Protein AF-A0A0D3KDL9-F1 (afdb_monomer_lite)

Structure (mmCIF, N/CA/C/O backbone):
data_AF-A0A0D3KDL9-F1
#
_entry.id   AF-A0A0D3KDL9-F1
#
loop_
_atom_site.group_PDB
_atom_site.id
_atom_site.type_symbol
_atom_site.label_atom_id
_atom_site.label_alt_id
_atom_site.label_comp_id
_atom_site.label_asym_id
_atom_site.label_entity_id
_atom_site.label_seq_id
_atom_site.pdbx_PDB_ins_code
_atom_site.Cartn_x
_atom_site.Cartn_y
_atom_site.Cartn_z
_atom_site.occupancy
_atom_site.B_iso_or_equiv
_atom_site.auth_seq_id
_atom_site.auth_comp_id
_atom_site.auth_asym_id
_atom_site.auth_atom_id
_atom_site.pdbx_PDB_model_num
ATOM 1 N N . MET A 1 1 ? 20.959 -39.796 13.191 1.00 31.50 1 MET A N 1
ATOM 2 C CA . MET A 1 1 ? 19.873 -38.989 13.778 1.00 31.50 1 MET A CA 1
ATOM 3 C C . MET A 1 1 ? 20.515 -37.720 14.304 1.00 31.50 1 MET A C 1
ATOM 5 O O . MET A 1 1 ? 21.102 -37.765 15.375 1.00 31.50 1 MET A O 1
ATOM 9 N N . ASP A 1 2 ? 20.486 -36.644 13.522 1.00 27.31 2 ASP A N 1
ATOM 10 C CA . ASP A 1 2 ? 20.883 -35.313 13.996 1.00 27.31 2 ASP A CA 1
ATOM 11 C C . ASP A 1 2 ? 19.687 -34.631 14.676 1.00 27.31 2 ASP A C 1
ATOM 13 O O . ASP A 1 2 ? 18.543 -34.873 14.272 1.00 27.31 2 ASP A O 1
ATOM 17 N N . PRO A 1 3 ? 19.904 -33.816 15.724 1.00 26.73 3 PRO A N 1
ATOM 18 C CA . PRO A 1 3 ? 18.814 -33.199 16.462 1.00 26.73 3 PRO A CA 1
ATOM 19 C C . PRO A 1 3 ? 18.179 -32.055 15.648 1.00 26.73 3 PRO A C 1
ATOM 21 O O . PRO A 1 3 ? 18.848 -31.429 14.823 1.00 26.73 3 PRO A O 1
ATOM 24 N N . PRO A 1 4 ? 16.889 -31.746 15.874 1.00 32.88 4 PRO A N 1
ATOM 25 C CA . PRO A 1 4 ? 16.167 -30.749 15.094 1.00 32.88 4 PRO A CA 1
ATOM 26 C C . PRO A 1 4 ? 16.717 -29.339 15.348 1.00 32.88 4 PRO A C 1
ATOM 28 O O . PRO A 1 4 ? 16.932 -28.926 16.491 1.00 32.88 4 PRO A O 1
ATOM 31 N N . GLY A 1 5 ? 16.936 -28.610 14.251 1.00 32.44 5 GLY A N 1
ATOM 32 C CA . GLY A 1 5 ? 17.519 -27.274 14.217 1.00 32.44 5 GLY A CA 1
ATOM 33 C C . GLY A 1 5 ? 16.804 -26.272 15.123 1.00 32.44 5 GLY A C 1
ATOM 34 O O . GLY A 1 5 ? 15.575 -26.168 15.155 1.00 32.44 5 GLY A O 1
ATOM 35 N N . LYS A 1 6 ? 17.609 -25.507 15.865 1.00 31.92 6 LYS A N 1
ATOM 36 C CA . LYS A 1 6 ? 17.165 -24.353 16.646 1.00 31.92 6 LYS A CA 1
ATOM 37 C C . LYS A 1 6 ? 16.531 -23.330 15.702 1.00 31.92 6 LYS A C 1
ATOM 39 O O . LYS A 1 6 ? 17.219 -22.755 14.869 1.00 31.92 6 LYS A O 1
ATOM 44 N N . ARG A 1 7 ? 15.229 -23.086 15.869 1.00 34.66 7 ARG A N 1
ATOM 45 C CA . ARG A 1 7 ? 14.532 -21.923 15.304 1.00 34.66 7 ARG A CA 1
ATOM 46 C C . ARG A 1 7 ? 15.251 -20.659 15.776 1.00 34.66 7 ARG A C 1
ATOM 48 O O . ARG A 1 7 ? 15.212 -20.367 16.970 1.00 34.66 7 ARG A O 1
ATOM 55 N N . THR A 1 8 ? 15.885 -19.927 14.871 1.00 36.03 8 THR A N 1
ATOM 56 C CA . THR A 1 8 ? 16.486 -18.623 15.167 1.00 36.03 8 THR A CA 1
ATOM 57 C C . THR A 1 8 ? 15.362 -17.662 15.549 1.00 36.03 8 THR A C 1
ATOM 59 O O . THR A 1 8 ? 14.496 -17.336 14.733 1.00 36.03 8 THR A O 1
ATOM 62 N N . ARG A 1 9 ? 15.307 -17.264 16.823 1.00 38.66 9 ARG A N 1
ATOM 63 C CA . ARG A 1 9 ? 14.333 -16.275 17.306 1.00 38.66 9 ARG A CA 1
ATOM 64 C C . ARG A 1 9 ? 14.838 -14.889 16.912 1.00 38.66 9 ARG A C 1
ATOM 66 O O . ARG A 1 9 ? 16.037 -14.659 16.846 1.00 38.66 9 ARG A O 1
ATOM 73 N N . VAL A 1 10 ? 13.925 -13.941 16.694 1.00 42.53 10 VAL A N 1
ATOM 74 C CA . VAL A 1 10 ? 14.248 -12.519 16.422 1.00 42.53 10 VAL A CA 1
ATOM 75 C C . VAL A 1 10 ? 15.228 -11.936 17.459 1.00 42.53 10 VAL A C 1
ATOM 77 O O . VAL A 1 10 ? 16.018 -11.054 17.130 1.00 42.53 10 VAL A O 1
ATOM 80 N N . ASP A 1 11 ? 15.227 -12.478 18.679 1.00 41.19 11 ASP A N 1
ATOM 81 C CA . ASP A 1 11 ? 16.132 -12.106 19.770 1.00 41.19 11 ASP A CA 1
ATOM 82 C C . ASP A 1 11 ? 17.616 -12.388 19.446 1.00 41.19 11 ASP A C 1
ATOM 84 O O . ASP A 1 11 ? 18.494 -11.649 19.894 1.00 41.19 11 ASP A O 1
ATOM 88 N N . ASP A 1 12 ? 17.906 -13.381 18.594 1.00 43.66 12 ASP A N 1
ATOM 89 C CA . ASP A 1 12 ? 19.273 -13.760 18.214 1.00 43.66 12 ASP A CA 1
ATOM 90 C C . ASP A 1 12 ? 19.968 -12.683 17.351 1.00 43.66 12 ASP A C 1
ATOM 92 O O . ASP A 1 12 ? 21.203 -12.623 17.286 1.00 43.66 12 ASP A O 1
ATOM 96 N N . TYR A 1 13 ? 19.191 -11.786 16.729 1.00 43.28 13 TYR A N 1
ATOM 97 C CA . TYR A 1 13 ? 19.690 -10.763 15.805 1.00 43.28 13 TYR A CA 1
ATOM 98 C C . TYR A 1 13 ? 20.538 -9.683 16.493 1.00 43.28 13 TYR A C 1
ATOM 100 O O . TYR A 1 13 ? 21.538 -9.228 15.939 1.00 43.28 13 TYR A O 1
ATOM 108 N N . TYR A 1 14 ? 20.189 -9.305 17.728 1.00 38.62 14 TYR A N 1
ATOM 109 C CA . TYR A 1 14 ? 20.931 -8.297 18.503 1.00 38.62 14 TYR A CA 1
ATOM 110 C C . TYR A 1 14 ? 22.098 -8.891 19.300 1.00 38.62 14 TYR A C 1
ATOM 112 O O . TYR A 1 14 ? 23.054 -8.186 19.624 1.00 38.62 14 TYR A O 1
ATOM 120 N N . SER A 1 15 ? 22.084 -10.193 19.592 1.00 36.84 15 SER A N 1
ATOM 121 C CA . SER A 1 15 ? 23.215 -10.864 20.250 1.00 36.84 15 SER A CA 1
ATOM 122 C C . SER A 1 15 ? 24.453 -10.988 19.356 1.00 36.84 15 SER A C 1
ATOM 124 O O . SER A 1 15 ? 25.568 -11.049 19.876 1.00 36.84 15 SER A O 1
ATOM 126 N N . ALA A 1 16 ? 24.291 -10.968 18.029 1.00 35.66 16 ALA A N 1
ATOM 127 C CA . ALA A 1 16 ? 25.411 -11.021 17.089 1.00 35.66 16 ALA A CA 1
ATOM 128 C C . ALA A 1 16 ? 26.229 -9.712 17.041 1.00 35.66 16 ALA A C 1
ATOM 130 O O . ALA A 1 16 ? 27.438 -9.758 16.816 1.00 35.66 16 ALA A O 1
ATOM 131 N N . SER A 1 17 ? 25.620 -8.551 17.322 1.00 36.88 17 SER A N 1
ATOM 132 C CA . SER A 1 17 ? 26.308 -7.250 17.250 1.00 36.88 17 SER A CA 1
ATOM 133 C C . SER A 1 17 ? 27.146 -6.911 18.489 1.00 36.88 17 SER A C 1
ATOM 135 O O . SER A 1 17 ? 27.894 -5.939 18.465 1.00 36.88 17 SER A O 1
ATOM 137 N N . LYS A 1 18 ? 27.048 -7.691 19.577 1.00 37.50 18 LYS A N 1
ATOM 138 C CA . LYS A 1 18 ? 27.816 -7.463 20.817 1.00 37.50 18 LYS A CA 1
ATOM 139 C C . LYS A 1 18 ? 29.208 -8.108 20.826 1.00 37.50 18 LYS A C 1
ATOM 141 O O . LYS A 1 18 ? 29.970 -7.848 21.751 1.00 37.50 18 LYS A O 1
ATOM 146 N N . LYS A 1 19 ? 29.553 -8.950 19.841 1.00 32.88 19 LYS A N 1
ATOM 147 C CA . LYS A 1 19 ? 30.814 -9.721 19.858 1.00 32.88 19 LYS A CA 1
ATOM 148 C C . LYS A 1 19 ? 32.013 -9.052 19.185 1.00 32.88 19 LYS A C 1
ATOM 150 O O . LYS A 1 19 ? 33.128 -9.477 19.455 1.00 32.88 19 LYS A O 1
ATOM 155 N N . ASN A 1 20 ? 31.819 -7.997 18.397 1.00 35.28 20 ASN A N 1
ATOM 156 C CA . ASN A 1 20 ? 32.921 -7.293 17.741 1.00 35.28 20 ASN A CA 1
ATOM 157 C C . ASN A 1 20 ? 32.884 -5.813 18.134 1.00 35.28 20 ASN A C 1
ATOM 159 O O . ASN A 1 20 ? 32.008 -5.072 17.693 1.00 35.28 20 ASN A O 1
ATOM 163 N N . GLY A 1 21 ? 33.821 -5.392 18.988 1.00 31.72 21 GLY A N 1
ATOM 164 C CA . GLY A 1 21 ? 34.071 -3.972 19.244 1.00 31.72 21 GLY A CA 1
ATOM 165 C C . GLY A 1 21 ? 34.435 -3.228 17.948 1.00 31.72 21 GLY A C 1
ATOM 166 O O . GLY A 1 21 ? 34.825 -3.867 16.967 1.00 31.72 21 GLY A O 1
ATOM 167 N N . PRO A 1 22 ? 34.302 -1.891 17.906 1.00 30.42 22 PRO A N 1
ATOM 168 C CA . PRO A 1 22 ? 34.520 -1.141 16.676 1.00 30.42 22 PRO A CA 1
ATOM 169 C C . PRO A 1 22 ? 35.984 -1.278 16.222 1.00 30.42 22 PRO A C 1
ATOM 171 O O . PRO A 1 22 ? 36.889 -1.056 17.034 1.00 30.42 22 PRO A O 1
ATOM 174 N N . PRO A 1 23 ? 36.264 -1.611 14.948 1.00 31.17 23 PRO A N 1
ATOM 175 C CA . PRO A 1 23 ? 37.619 -1.512 14.431 1.00 31.17 23 PRO A CA 1
ATOM 176 C C . PRO A 1 23 ? 38.029 -0.034 14.388 1.00 31.17 23 PRO A C 1
ATOM 178 O O . PRO A 1 23 ? 37.320 0.813 13.844 1.00 31.17 23 PRO A O 1
ATOM 181 N N . LYS A 1 24 ? 39.186 0.284 14.977 1.00 26.81 24 LYS A N 1
ATOM 182 C CA . LYS A 1 24 ? 39.837 1.591 14.826 1.00 26.81 24 LYS A CA 1
ATOM 183 C C . LYS A 1 24 ? 40.261 1.747 13.362 1.00 26.81 24 LYS A C 1
ATOM 185 O O . LYS A 1 24 ? 41.168 1.050 12.921 1.00 26.81 24 LYS A O 1
ATOM 190 N N . ALA A 1 25 ? 39.620 2.646 12.620 1.00 27.02 25 ALA A N 1
ATOM 191 C CA . ALA A 1 25 ? 40.039 3.001 11.267 1.00 27.02 25 ALA A CA 1
ATOM 192 C C . ALA A 1 25 ? 41.021 4.183 11.318 1.00 27.02 25 ALA A C 1
ATOM 194 O O . ALA A 1 25 ? 40.634 5.320 11.581 1.00 27.02 25 ALA A O 1
ATOM 195 N N . THR A 1 26 ? 42.301 3.906 11.081 1.00 23.42 26 THR A N 1
ATOM 196 C CA . THR A 1 26 ? 43.316 4.897 10.704 1.00 23.42 26 THR A CA 1
ATOM 197 C C . THR A 1 26 ? 43.269 5.093 9.191 1.00 23.42 26 THR A C 1
ATOM 199 O O . THR A 1 26 ? 43.412 4.128 8.443 1.00 23.42 26 THR A O 1
ATOM 202 N N . PHE A 1 27 ? 43.065 6.331 8.735 1.00 24.09 27 PHE A N 1
ATOM 203 C CA . PHE A 1 27 ? 43.156 6.692 7.321 1.00 24.09 27 PHE A CA 1
ATOM 204 C C . PHE A 1 27 ? 44.627 6.803 6.901 1.00 24.09 27 PHE A C 1
ATOM 206 O O . PHE A 1 27 ? 45.365 7.615 7.453 1.00 24.09 27 PHE A O 1
ATOM 213 N N . SER A 1 28 ? 45.034 6.036 5.889 1.00 24.12 28 SER A N 1
ATOM 214 C CA . SER A 1 28 ? 46.246 6.309 5.112 1.00 24.12 28 SER A CA 1
ATOM 215 C C . SER A 1 28 ? 46.008 5.973 3.643 1.00 24.12 28 SER A C 1
ATOM 217 O O . SER A 1 28 ? 45.842 4.810 3.280 1.00 24.12 28 SER A O 1
ATOM 219 N N . THR A 1 29 ? 45.975 7.006 2.808 1.00 26.77 29 THR A N 1
ATOM 220 C CA . THR A 1 29 ? 45.943 6.918 1.345 1.00 26.77 29 THR A CA 1
ATOM 221 C C . THR A 1 29 ? 47.336 6.584 0.814 1.00 26.77 29 THR A C 1
ATOM 223 O O . THR A 1 29 ? 48.321 7.128 1.318 1.00 26.77 29 THR A O 1
ATOM 226 N N . PRO A 1 30 ? 47.427 5.799 -0.268 1.00 26.12 30 PRO A N 1
ATOM 227 C CA . PRO A 1 30 ? 48.394 6.139 -1.305 1.00 26.12 30 PRO A CA 1
ATOM 228 C C . PRO A 1 30 ? 47.771 6.153 -2.707 1.00 26.12 30 PRO A C 1
ATOM 230 O O . PRO A 1 30 ? 47.061 5.239 -3.116 1.00 26.12 30 PRO A O 1
ATOM 233 N N . LEU A 1 31 ? 48.091 7.219 -3.441 1.00 29.55 31 LEU A N 1
ATOM 234 C CA . LEU A 1 31 ? 47.944 7.347 -4.889 1.00 29.55 31 LEU A CA 1
ATOM 235 C C . LEU A 1 31 ? 49.042 6.534 -5.599 1.00 29.55 31 LEU A C 1
ATOM 237 O O . LEU A 1 31 ? 50.214 6.682 -5.257 1.00 29.55 31 LEU A O 1
ATOM 241 N N . ARG A 1 32 ? 48.655 5.737 -6.601 1.00 26.97 32 ARG A N 1
ATOM 242 C CA . ARG A 1 32 ? 49.423 5.238 -7.770 1.00 26.97 32 ARG A CA 1
ATOM 243 C C . ARG A 1 32 ? 48.381 4.560 -8.681 1.00 26.97 32 ARG A C 1
ATOM 245 O O . ARG A 1 32 ? 47.543 3.843 -8.155 1.00 26.97 32 ARG A O 1
ATOM 252 N N . GLY A 1 33 ? 48.260 4.803 -9.985 1.00 27.19 33 GLY A N 1
ATOM 253 C CA . GLY A 1 33 ? 49.280 5.097 -10.988 1.00 27.19 33 GLY A CA 1
ATOM 254 C C . GLY A 1 33 ? 49.735 3.769 -11.596 1.00 27.19 33 GLY A C 1
ATOM 255 O O . GLY A 1 33 ? 50.604 3.133 -11.006 1.00 27.19 33 GLY A O 1
ATOM 256 N N . GLY A 1 34 ? 49.119 3.352 -12.704 1.00 25.72 34 GLY A N 1
ATOM 257 C CA . GLY A 1 34 ? 49.476 2.142 -13.448 1.00 25.72 34 GLY A CA 1
ATOM 258 C C . GLY A 1 34 ? 48.434 1.804 -14.514 1.00 25.72 34 GLY A C 1
ATOM 259 O O . GLY A 1 34 ? 47.303 1.468 -14.172 1.00 25.72 34 GLY A O 1
ATOM 260 N N . ASP A 1 35 ? 48.846 1.978 -15.766 1.00 27.45 35 ASP A N 1
ATOM 261 C CA . ASP A 1 35 ? 48.210 1.537 -17.008 1.00 27.45 35 ASP A CA 1
ATOM 262 C C . ASP A 1 35 ? 47.947 0.024 -17.003 1.00 27.45 35 ASP A C 1
ATOM 264 O O . ASP A 1 35 ? 48.704 -0.693 -16.359 1.00 27.45 35 ASP A O 1
ATOM 268 N N . ASP A 1 36 ? 46.914 -0.443 -17.716 1.00 26.55 36 ASP A N 1
ATOM 269 C CA . ASP A 1 36 ? 46.922 -1.738 -18.416 1.00 26.55 36 ASP A CA 1
ATOM 270 C C . ASP A 1 36 ? 45.718 -1.860 -19.375 1.00 26.55 36 ASP A C 1
ATOM 272 O O . ASP A 1 36 ? 44.651 -1.279 -19.174 1.00 26.55 36 ASP A O 1
ATOM 276 N N . GLU A 1 37 ? 45.972 -2.593 -20.454 1.00 25.52 37 GLU A N 1
ATOM 277 C CA . GLU A 1 37 ? 45.339 -2.610 -21.774 1.00 25.52 37 GLU A CA 1
ATOM 278 C C . GLU A 1 37 ? 43.899 -3.169 -21.838 1.00 25.52 37 GLU A C 1
ATOM 280 O O . GLU A 1 37 ? 43.518 -4.095 -21.120 1.00 25.52 37 GLU A O 1
ATOM 285 N N . GLU A 1 38 ? 43.108 -2.636 -22.778 1.00 24.64 38 GLU A N 1
ATOM 286 C CA . GLU A 1 38 ? 41.826 -3.202 -23.220 1.00 24.64 38 GLU A CA 1
ATOM 287 C C . GLU A 1 38 ? 42.039 -4.448 -24.099 1.00 24.64 38 GLU A C 1
ATOM 289 O O . GLU A 1 38 ? 42.855 -4.402 -25.022 1.00 24.64 38 GLU A O 1
ATOM 294 N N . PRO A 1 39 ? 41.242 -5.522 -23.938 1.00 25.66 39 PRO A N 1
ATOM 295 C CA . PRO A 1 39 ? 41.021 -6.474 -25.009 1.00 25.66 39 PRO A CA 1
ATOM 296 C C . PRO A 1 39 ? 39.713 -6.164 -25.752 1.00 25.66 39 PRO A C 1
ATOM 298 O O . PRO A 1 39 ? 38.638 -6.026 -25.162 1.00 25.66 39 PRO A O 1
ATOM 301 N N . GLU A 1 40 ? 39.844 -6.102 -27.075 1.00 25.86 40 GLU A N 1
ATOM 302 C CA . GLU A 1 40 ? 38.780 -6.056 -28.075 1.00 25.86 40 GLU A CA 1
ATOM 303 C C . GLU A 1 40 ? 37.668 -7.080 -27.790 1.00 25.86 40 GLU A C 1
ATOM 305 O O . GLU A 1 40 ? 37.929 -8.265 -27.569 1.00 25.86 40 GLU A O 1
ATOM 310 N N . SER A 1 41 ? 36.407 -6.638 -27.872 1.00 25.02 41 SER A N 1
ATOM 311 C CA . SER A 1 41 ? 35.255 -7.538 -27.960 1.00 25.02 41 SER A CA 1
ATOM 312 C C . SER A 1 41 ? 34.508 -7.331 -29.276 1.00 25.02 41 SER A C 1
ATOM 314 O O . SER A 1 41 ? 34.180 -6.221 -29.690 1.00 25.02 41 SER A O 1
ATOM 316 N N . THR A 1 42 ? 34.317 -8.452 -29.954 1.00 23.95 42 THR A N 1
ATOM 317 C CA . THR A 1 42 ? 33.736 -8.650 -31.278 1.00 23.95 42 THR A CA 1
ATOM 318 C C . THR A 1 42 ? 32.214 -8.443 -31.304 1.00 23.95 42 THR A C 1
ATOM 320 O O . THR A 1 42 ? 31.530 -8.939 -30.414 1.00 23.95 42 THR A O 1
ATOM 323 N N . GLN A 1 43 ? 31.733 -7.757 -32.356 1.00 23.97 43 GLN A N 1
ATOM 324 C CA . GLN A 1 43 ? 30.429 -7.848 -33.062 1.00 23.97 43 GLN A CA 1
ATOM 325 C C . GLN A 1 43 ? 29.213 -8.382 -32.273 1.00 23.97 43 GLN A C 1
ATOM 327 O O . GLN A 1 43 ? 29.147 -9.551 -31.920 1.00 23.97 43 GLN A O 1
ATOM 332 N N . GLU A 1 44 ? 28.254 -7.519 -31.916 1.00 24.62 44 GLU A N 1
ATOM 333 C CA . GLU A 1 44 ? 27.036 -7.186 -32.697 1.00 24.62 44 GLU A CA 1
ATOM 334 C C . GLU A 1 44 ? 26.048 -8.358 -32.875 1.00 24.62 44 GLU A C 1
ATOM 336 O O . GLU A 1 44 ? 26.045 -9.033 -33.898 1.00 24.62 44 GLU A O 1
ATOM 341 N N . ASP A 1 45 ? 25.114 -8.491 -31.925 1.00 21.41 45 ASP A N 1
ATOM 342 C CA . ASP A 1 45 ? 23.774 -9.038 -32.176 1.00 21.41 45 ASP A CA 1
ATOM 343 C C . ASP A 1 45 ? 22.748 -7.901 -31.993 1.00 21.41 45 ASP A C 1
ATOM 345 O O . ASP A 1 45 ? 22.257 -7.612 -30.899 1.00 21.41 45 ASP A O 1
ATOM 349 N N . CYS A 1 46 ? 22.465 -7.187 -33.087 1.00 23.02 46 CYS A N 1
ATOM 350 C CA . CYS A 1 46 ? 21.460 -6.125 -33.155 1.00 23.02 46 CYS A CA 1
ATOM 351 C C . CYS A 1 46 ? 20.037 -6.709 -33.199 1.00 23.02 46 CYS A C 1
ATOM 353 O O . CYS A 1 46 ? 19.581 -7.214 -34.230 1.00 23.02 46 CYS A O 1
ATOM 355 N N . HIS A 1 47 ? 19.275 -6.555 -32.115 1.00 24.11 47 HIS A N 1
ATOM 356 C CA . HIS A 1 47 ? 17.827 -6.765 -32.129 1.00 24.11 47 HIS A CA 1
ATOM 357 C C . HIS A 1 47 ? 17.114 -5.592 -32.830 1.00 24.11 47 HIS A C 1
ATOM 359 O O . HIS A 1 47 ? 17.076 -4.468 -32.333 1.00 24.11 47 HIS A O 1
ATOM 365 N N . ARG A 1 48 ? 16.539 -5.867 -34.009 1.00 25.02 48 ARG A N 1
ATOM 366 C CA . ARG A 1 48 ? 15.774 -4.915 -34.836 1.00 25.02 48 ARG A CA 1
ATOM 367 C C . ARG A 1 48 ? 14.514 -4.399 -34.123 1.00 25.02 48 ARG A C 1
ATOM 369 O O . ARG A 1 48 ? 13.623 -5.176 -33.787 1.00 25.02 48 ARG A O 1
ATOM 376 N N . LEU A 1 49 ? 14.395 -3.075 -33.996 1.00 30.09 49 LEU A N 1
ATOM 377 C CA . LEU A 1 49 ? 13.142 -2.362 -33.707 1.00 30.09 49 LEU A CA 1
ATOM 378 C C . LEU A 1 49 ? 12.217 -2.370 -34.946 1.00 30.09 49 LEU A C 1
ATOM 380 O O . LEU A 1 49 ? 12.718 -2.388 -36.072 1.00 30.09 49 LEU A O 1
ATOM 384 N N . PRO A 1 50 ? 10.876 -2.304 -34.802 1.00 30.09 50 PRO A N 1
ATOM 385 C CA . PRO A 1 50 ? 9.991 -2.126 -35.948 1.00 30.09 50 PRO A CA 1
ATOM 386 C C . PRO A 1 50 ? 10.257 -0.770 -36.620 1.00 30.09 50 PRO A C 1
ATOM 388 O O . PRO A 1 50 ? 10.217 0.289 -35.995 1.00 30.09 50 PRO A O 1
ATOM 391 N N . SER A 1 51 ? 10.545 -0.860 -37.915 1.00 31.58 51 SER A N 1
ATOM 392 C CA . SER A 1 51 ? 11.053 0.163 -38.826 1.00 31.58 51 SER A CA 1
ATOM 393 C C . SER A 1 51 ? 10.328 1.513 -38.766 1.00 31.58 51 SER A C 1
ATOM 395 O O . SER A 1 51 ? 9.152 1.618 -39.129 1.00 31.58 51 SER A O 1
ATOM 397 N N . LEU A 1 52 ? 11.070 2.579 -38.452 1.00 32.09 52 LEU A N 1
ATOM 398 C CA . LEU A 1 52 ? 10.736 3.928 -38.900 1.00 32.09 52 LEU A CA 1
ATOM 399 C C . LEU A 1 52 ? 11.171 4.031 -40.373 1.00 32.09 52 LEU A C 1
ATOM 401 O O . LEU A 1 52 ? 12.351 4.192 -40.661 1.00 32.09 52 LEU A O 1
ATOM 405 N N . SER A 1 53 ? 10.252 3.888 -41.334 1.00 32.66 53 SER A N 1
ATOM 406 C CA . SER A 1 53 ? 10.616 3.989 -42.755 1.00 32.66 53 SER A CA 1
ATOM 407 C C . SER A 1 53 ? 10.837 5.457 -43.139 1.00 32.66 53 SER A C 1
ATOM 409 O O . SER A 1 53 ? 9.880 6.182 -43.438 1.00 32.66 53 SER A O 1
ATOM 411 N N . ILE A 1 54 ? 12.089 5.908 -43.121 1.00 36.09 54 ILE A N 1
ATOM 412 C CA . ILE A 1 54 ? 12.495 7.196 -43.688 1.00 36.09 54 ILE A CA 1
ATOM 413 C C . ILE A 1 54 ? 12.585 7.009 -45.206 1.00 36.09 54 ILE A C 1
ATOM 415 O O . ILE A 1 54 ? 13.114 6.013 -45.695 1.00 36.09 54 ILE A O 1
ATOM 419 N N . GLY A 1 55 ? 12.014 7.929 -45.983 1.00 33.09 55 GLY A N 1
ATOM 420 C CA . GLY A 1 55 ? 11.983 7.842 -47.444 1.00 33.09 55 GLY A CA 1
ATOM 421 C C . GLY A 1 55 ? 13.352 8.040 -48.105 1.00 33.09 55 GLY A C 1
ATOM 422 O O . GLY A 1 55 ? 13.570 9.087 -48.697 1.00 33.09 55 GLY A O 1
ATOM 423 N N . ARG A 1 56 ? 14.240 7.045 -47.990 1.00 33.09 56 ARG A N 1
ATOM 424 C CA . ARG A 1 56 ? 15.276 6.554 -48.924 1.00 33.09 56 ARG A CA 1
ATOM 425 C C . ARG A 1 56 ? 16.246 5.666 -48.124 1.00 33.09 56 ARG A C 1
ATOM 427 O O . ARG A 1 56 ? 17.264 6.138 -47.652 1.00 33.09 56 ARG A O 1
ATOM 434 N N . GLY A 1 57 ? 15.898 4.386 -47.995 1.00 34.00 57 GLY A N 1
ATOM 435 C CA . GLY A 1 57 ? 16.850 3.269 -48.061 1.00 34.00 57 GLY A CA 1
ATOM 436 C C . GLY A 1 57 ? 17.980 3.130 -47.035 1.00 34.00 57 GLY A C 1
ATOM 437 O O . GLY A 1 57 ? 18.955 2.480 -47.391 1.00 34.00 57 GLY A O 1
ATOM 438 N N . GLU A 1 58 ? 17.887 3.661 -45.814 1.00 37.38 58 GLU A N 1
ATOM 439 C CA . GLU A 1 58 ? 18.881 3.372 -44.764 1.00 37.38 58 GLU A CA 1
ATOM 440 C C . GLU A 1 58 ? 18.202 3.007 -43.434 1.00 37.38 58 GLU A C 1
ATOM 442 O O . GLU A 1 58 ? 17.241 3.659 -43.016 1.00 37.38 58 GLU A O 1
ATOM 447 N N . ASP A 1 59 ? 18.696 1.937 -42.802 1.00 37.66 59 ASP A N 1
ATOM 448 C CA . ASP A 1 59 ? 18.317 1.503 -41.456 1.00 37.66 59 ASP A CA 1
ATOM 449 C C . ASP A 1 59 ? 18.991 2.424 -40.418 1.00 37.66 59 ASP A C 1
ATOM 451 O O . ASP A 1 59 ? 20.196 2.672 -40.497 1.00 37.66 59 ASP A O 1
ATOM 455 N N . CYS A 1 60 ? 18.225 2.941 -39.449 1.00 37.97 60 CYS A N 1
ATOM 456 C CA . CYS A 1 60 ? 18.708 3.884 -38.432 1.00 37.97 60 CYS A CA 1
ATOM 457 C C . CYS A 1 60 ? 18.437 3.374 -37.013 1.00 37.97 60 CYS A C 1
ATOM 459 O O . CYS A 1 60 ? 17.341 2.879 -36.736 1.00 37.97 60 CYS A O 1
ATOM 461 N N . ASP A 1 61 ? 19.380 3.618 -36.101 1.00 35.62 61 ASP A N 1
ATOM 462 C CA . ASP A 1 61 ? 19.171 3.430 -34.667 1.00 35.62 61 ASP A CA 1
ATOM 463 C C . ASP A 1 61 ? 18.446 4.648 -34.076 1.00 35.62 61 ASP A C 1
ATOM 465 O O . ASP A 1 61 ? 18.794 5.809 -34.323 1.00 35.62 61 ASP A O 1
ATOM 469 N N . VAL A 1 62 ? 17.391 4.383 -33.303 1.00 37.91 62 VAL A N 1
ATOM 470 C CA . VAL A 1 62 ? 16.516 5.409 -32.722 1.00 37.91 62 VAL A CA 1
ATOM 471 C C . VAL A 1 62 ? 16.761 5.492 -31.219 1.00 37.91 62 VAL A C 1
ATOM 473 O O . VAL A 1 62 ? 16.477 4.535 -30.501 1.00 37.91 62 VAL A O 1
ATOM 476 N N . GLN A 1 63 ? 17.220 6.647 -30.732 1.00 35.12 63 GLN A N 1
ATOM 477 C CA . GLN A 1 63 ? 17.294 6.951 -29.301 1.00 35.12 63 GLN A CA 1
ATOM 478 C C . GLN A 1 63 ? 16.268 8.032 -28.938 1.00 35.12 63 GLN A C 1
ATOM 480 O O . GLN A 1 63 ? 16.142 9.064 -29.601 1.00 35.12 63 GLN A O 1
ATOM 485 N N . LEU A 1 64 ? 15.499 7.779 -27.879 1.00 38.94 64 LEU A N 1
ATOM 486 C CA . LEU A 1 64 ? 14.531 8.730 -27.338 1.00 38.94 64 LEU A CA 1
ATOM 487 C C . LEU A 1 64 ? 15.227 9.608 -26.297 1.00 38.94 64 LEU A C 1
ATOM 489 O O . LEU A 1 64 ? 15.890 9.088 -25.407 1.00 38.94 64 LEU A O 1
ATOM 493 N N . SER A 1 65 ? 15.064 10.923 -26.419 1.00 33.19 65 SER A N 1
ATOM 494 C CA . SER A 1 65 ? 15.448 11.899 -25.400 1.00 33.19 65 SER A CA 1
ATOM 495 C C . SER A 1 65 ? 14.180 12.622 -24.948 1.00 33.19 65 SER A C 1
ATOM 497 O O . SER A 1 65 ? 13.341 12.965 -25.784 1.00 33.19 65 SER A O 1
ATOM 499 N N . GLY A 1 66 ? 14.007 12.778 -23.633 1.00 34.88 66 GLY A N 1
ATOM 500 C CA . GLY A 1 66 ? 12.813 13.338 -22.992 1.00 34.88 66 GLY A CA 1
ATOM 501 C C . GLY A 1 66 ? 12.324 14.678 -23.560 1.00 34.88 66 GLY A C 1
ATOM 502 O O . GLY A 1 66 ? 13.063 15.379 -24.241 1.00 34.88 66 GLY A O 1
ATOM 503 N N . ASP A 1 67 ? 11.049 14.975 -23.276 1.00 32.75 67 ASP A N 1
ATOM 504 C CA . ASP A 1 67 ? 10.191 16.155 -23.529 1.00 32.75 67 ASP A CA 1
ATOM 505 C C . ASP A 1 67 ? 10.314 17.005 -24.817 1.00 32.75 67 ASP A C 1
ATOM 507 O O . ASP A 1 67 ? 9.382 17.749 -25.130 1.00 32.75 67 ASP A O 1
ATOM 511 N N . GLU A 1 68 ? 11.355 16.889 -25.642 1.00 39.19 68 GLU A N 1
ATOM 512 C CA . GLU A 1 68 ? 11.630 17.853 -26.713 1.00 39.19 68 GLU A CA 1
ATOM 513 C C . GLU A 1 68 ? 11.995 17.244 -28.083 1.00 39.19 68 GLU A C 1
ATOM 515 O O . GLU A 1 68 ? 12.032 17.999 -29.057 1.00 39.19 68 GLU A O 1
ATOM 520 N N . GLY A 1 69 ? 12.176 15.924 -28.249 1.00 40.75 69 GLY A N 1
ATOM 521 C CA . GLY A 1 69 ? 12.314 15.354 -29.599 1.00 40.75 69 GLY A CA 1
ATOM 522 C C . GLY A 1 69 ? 12.885 13.940 -29.737 1.00 40.75 69 GLY A C 1
ATOM 523 O O . GLY A 1 69 ? 13.419 13.358 -28.802 1.00 40.75 69 GLY A O 1
ATOM 524 N N . LEU A 1 70 ? 12.771 13.385 -30.948 1.00 45.31 70 LEU A N 1
ATOM 525 C CA . LEU A 1 70 ? 13.349 12.091 -31.340 1.00 45.31 70 LEU A CA 1
ATOM 526 C C . LEU A 1 70 ? 14.755 12.317 -31.921 1.00 45.31 70 LEU A C 1
ATOM 528 O O . LEU A 1 70 ? 14.893 13.162 -32.811 1.00 45.31 70 LEU A O 1
ATOM 532 N N . VAL A 1 71 ? 15.769 11.565 -31.478 1.00 44.84 71 VAL A N 1
ATOM 533 C CA . VAL A 1 71 ? 17.117 11.596 -32.073 1.00 44.84 71 VAL A CA 1
ATOM 534 C C . VAL A 1 71 ? 17.327 10.325 -32.895 1.00 44.84 71 VAL A C 1
ATOM 536 O O . VAL A 1 71 ? 17.240 9.207 -32.388 1.00 44.84 71 VAL A O 1
ATOM 539 N N . LEU A 1 72 ? 17.588 10.496 -34.188 1.00 48.16 72 LEU A N 1
ATOM 540 C CA . LEU A 1 72 ? 17.927 9.413 -35.110 1.00 48.16 72 LEU A CA 1
ATOM 541 C C . LEU A 1 72 ? 19.433 9.461 -35.358 1.00 48.16 72 LEU A C 1
ATOM 543 O O . LEU A 1 72 ? 19.927 10.460 -35.887 1.00 48.16 72 LEU A O 1
ATOM 547 N N . ARG A 1 73 ? 20.158 8.401 -34.987 1.00 42.47 73 ARG A N 1
ATOM 548 C CA . ARG A 1 73 ? 21.571 8.242 -35.351 1.00 42.47 73 ARG A CA 1
ATOM 549 C C . ARG A 1 73 ? 21.650 7.325 -36.567 1.00 42.47 73 ARG A C 1
ATOM 551 O O . ARG A 1 73 ? 21.421 6.123 -36.476 1.00 42.47 73 ARG A O 1
ATOM 558 N N . ALA A 1 74 ? 21.967 7.912 -37.715 1.00 38.91 74 ALA A N 1
ATOM 559 C CA . ALA A 1 74 ? 22.461 7.170 -38.871 1.00 38.91 74 ALA A CA 1
ATOM 560 C C . ALA A 1 74 ? 23.990 7.240 -38.843 1.00 38.91 74 ALA A C 1
ATOM 562 O O . ALA A 1 74 ? 24.524 8.257 -38.407 1.00 38.91 74 ALA A O 1
ATOM 563 N N . ARG A 1 75 ? 24.685 6.197 -39.317 1.00 42.06 75 ARG A N 1
ATOM 564 C CA . ARG A 1 75 ? 26.133 5.917 -39.159 1.00 42.06 75 ARG A CA 1
ATOM 565 C C . ARG A 1 75 ? 27.136 7.085 -39.266 1.00 42.06 75 ARG A C 1
ATOM 567 O O . ARG A 1 75 ? 28.261 6.888 -38.844 1.00 42.06 75 ARG A O 1
ATOM 574 N N . ASN A 1 76 ? 26.771 8.268 -39.773 1.00 42.72 76 ASN A N 1
ATOM 575 C CA . ASN A 1 76 ? 27.615 9.473 -39.787 1.00 42.72 76 ASN A CA 1
ATOM 576 C C . ASN A 1 76 ? 26.880 10.809 -39.494 1.00 42.72 76 ASN A C 1
ATOM 578 O O . ASN A 1 76 ? 27.462 11.867 -39.734 1.00 42.72 76 ASN A O 1
ATOM 582 N N . LYS A 1 77 ? 25.607 10.813 -39.050 1.00 48.72 77 LYS A N 1
ATOM 583 C CA . LYS A 1 77 ? 24.816 12.041 -38.798 1.00 48.72 77 LYS A CA 1
ATOM 584 C C . LYS A 1 77 ? 23.744 11.869 -37.716 1.00 48.72 77 LYS A C 1
ATOM 586 O O . LYS A 1 77 ? 22.984 10.899 -37.743 1.00 48.72 77 LYS A O 1
ATOM 591 N N . SER A 1 78 ? 23.619 12.875 -36.851 1.00 50.84 78 SER A N 1
ATOM 592 C CA . SER A 1 78 ? 22.488 13.045 -35.933 1.00 50.84 78 SER A CA 1
ATOM 593 C C . SER A 1 78 ? 21.375 13.845 -36.612 1.00 50.84 78 SER A C 1
ATOM 595 O O . SER A 1 78 ? 21.614 14.913 -37.185 1.00 50.84 78 SER A O 1
ATOM 597 N N . VAL A 1 79 ? 20.144 13.344 -36.541 1.00 52.06 79 VAL A N 1
ATOM 598 C CA . VAL A 1 79 ? 18.950 14.068 -36.993 1.00 52.06 79 VAL A CA 1
ATOM 599 C C . VAL A 1 79 ? 17.978 14.205 -35.826 1.00 52.06 79 VAL A C 1
ATOM 601 O O . VAL A 1 79 ? 17.684 13.228 -35.137 1.00 52.06 79 VAL A O 1
ATOM 604 N N . PHE A 1 80 ? 17.455 15.412 -35.624 1.00 54.00 80 PHE A N 1
ATOM 605 C CA . PHE A 1 80 ? 16.539 15.755 -34.540 1.00 54.00 80 PHE A CA 1
ATOM 606 C C . PHE A 1 80 ? 15.127 15.975 -35.077 1.00 54.00 80 PHE A C 1
ATOM 608 O O . PHE A 1 80 ? 14.931 16.674 -36.072 1.00 54.00 80 PHE A O 1
ATOM 615 N N . VAL A 1 81 ? 14.123 15.427 -34.395 1.00 50.97 81 VAL A N 1
ATOM 616 C CA . VAL A 1 81 ? 12.709 15.638 -34.730 1.00 50.97 81 VAL A CA 1
ATOM 617 C C . VAL A 1 81 ? 11.997 16.314 -33.566 1.00 50.97 81 VAL A C 1
ATOM 619 O O . VAL A 1 81 ? 11.839 15.702 -32.514 1.00 50.97 81 VAL A O 1
ATOM 622 N N . ARG A 1 82 ? 11.499 17.540 -33.765 1.00 47.00 82 ARG A N 1
ATOM 623 C CA . ARG A 1 82 ? 10.748 18.305 -32.751 1.00 47.00 82 ARG A CA 1
ATOM 624 C C . ARG A 1 82 ? 9.484 18.900 -33.360 1.00 47.00 82 ARG A C 1
ATOM 626 O O . ARG A 1 82 ? 9.546 19.570 -34.384 1.00 47.00 82 ARG A O 1
ATOM 633 N N . ARG A 1 83 ? 8.322 18.646 -32.740 1.00 48.38 83 ARG A N 1
ATOM 634 C CA . ARG A 1 83 ? 6.995 19.141 -33.186 1.00 48.38 83 ARG A CA 1
ATOM 635 C C . ARG A 1 83 ? 6.689 18.891 -34.680 1.00 48.38 83 ARG A C 1
ATOM 637 O O . ARG A 1 83 ? 6.022 19.692 -35.321 1.00 48.38 83 ARG A O 1
ATOM 644 N N . GLY A 1 84 ? 7.172 17.773 -35.229 1.00 45.59 84 GLY A N 1
ATOM 645 C CA . GLY A 1 84 ? 6.982 17.400 -36.638 1.00 45.59 84 GLY A CA 1
ATOM 646 C C . GLY A 1 84 ? 8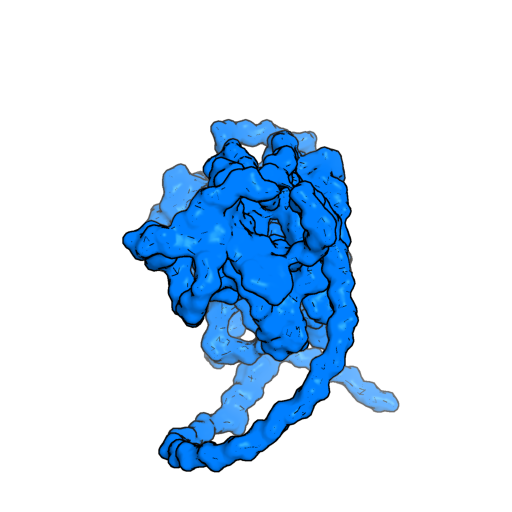.000 17.998 -37.616 1.00 45.59 84 GLY A C 1
ATOM 647 O O . GLY A 1 84 ? 7.946 17.685 -38.803 1.00 45.59 84 GLY A O 1
ATOM 648 N N . GLU A 1 85 ? 8.946 18.808 -37.139 1.00 48.66 85 GLU A N 1
ATOM 649 C CA . GLU A 1 85 ? 10.022 19.386 -37.945 1.00 48.66 85 GLU A CA 1
ATOM 650 C C . GLU A 1 85 ? 11.327 18.606 -37.764 1.00 48.66 85 GLU A C 1
ATOM 652 O O . GLU A 1 85 ? 11.632 18.151 -36.659 1.00 48.66 85 GLU A O 1
ATOM 657 N N . VAL A 1 86 ? 12.092 18.460 -38.850 1.00 54.97 86 VAL A N 1
ATOM 658 C CA . VAL A 1 86 ? 13.353 17.711 -38.881 1.00 54.97 86 VAL A CA 1
ATOM 659 C C . VAL A 1 86 ? 14.534 18.673 -38.988 1.00 54.97 86 VAL A C 1
ATOM 661 O O . VAL A 1 86 ? 14.558 19.545 -39.860 1.00 54.97 86 VAL A O 1
ATOM 664 N N . TRP A 1 87 ? 15.522 18.496 -38.119 1.00 57.25 87 TRP A N 1
ATOM 665 C CA . TRP A 1 87 ? 16.719 19.323 -38.020 1.00 57.25 87 TRP A CA 1
ATOM 666 C C . TRP A 1 87 ? 17.957 18.438 -38.150 1.00 57.25 87 TRP A C 1
ATOM 668 O O . TRP A 1 87 ? 18.040 17.393 -37.512 1.00 57.25 87 TRP A O 1
ATOM 678 N N . GLU A 1 88 ? 18.905 18.831 -38.994 1.00 56.56 88 GLU A N 1
ATOM 679 C CA . GLU A 1 88 ? 20.180 18.122 -39.162 1.00 56.56 88 GLU A CA 1
ATOM 680 C C . GLU A 1 88 ? 21.292 18.869 -38.418 1.00 56.56 88 GLU A C 1
ATOM 682 O O . GLU A 1 88 ? 21.366 20.100 -38.494 1.00 56.56 88 GLU A O 1
ATOM 687 N N . GLU A 1 89 ? 22.161 18.121 -37.737 1.00 53.84 89 GLU A N 1
ATOM 688 C CA . GLU A 1 89 ? 23.427 18.639 -37.211 1.00 53.84 89 GLU A CA 1
ATOM 689 C C . GLU A 1 89 ? 24.421 18.839 -38.371 1.00 53.84 89 GLU A C 1
ATOM 691 O O . GLU A 1 89 ? 24.563 17.974 -39.245 1.00 53.84 89 GLU A O 1
ATOM 696 N N . LEU A 1 90 ? 25.098 19.990 -38.417 1.00 45.38 90 LEU A N 1
ATOM 697 C CA . LEU A 1 90 ? 26.207 20.216 -39.349 1.00 45.38 90 LEU A CA 1
ATOM 698 C C . LEU A 1 90 ? 27.485 19.567 -38.791 1.00 45.38 90 LEU A C 1
ATOM 700 O O . LEU A 1 90 ? 27.685 19.562 -37.579 1.00 45.38 90 LEU A O 1
ATOM 704 N N . PRO A 1 91 ? 28.364 19.006 -39.637 1.00 42.62 91 PRO A N 1
ATOM 705 C CA . PRO A 1 91 ? 29.526 18.282 -39.145 1.00 42.62 91 PRO A CA 1
ATOM 706 C C . PRO A 1 91 ? 30.555 19.259 -38.563 1.00 42.62 91 PRO A C 1
ATOM 708 O O . PRO A 1 91 ? 31.120 20.044 -39.321 1.00 42.62 91 PRO A O 1
ATOM 711 N N . ALA A 1 92 ? 30.801 19.190 -37.251 1.00 39.47 92 ALA A N 1
ATOM 712 C CA . ALA A 1 92 ? 32.134 19.037 -36.647 1.00 39.47 92 ALA A CA 1
ATOM 713 C C . ALA A 1 92 ? 32.129 19.343 -35.136 1.00 39.47 92 ALA A C 1
ATOM 715 O O . ALA A 1 92 ? 31.745 20.435 -34.733 1.00 39.47 92 ALA A O 1
ATOM 716 N N . GLY A 1 93 ? 32.700 18.418 -34.356 1.00 38.72 93 GLY A N 1
ATOM 717 C CA . GLY A 1 93 ? 33.442 18.728 -33.127 1.00 38.72 93 GLY A CA 1
ATOM 718 C C . GLY A 1 93 ? 32.636 18.844 -31.832 1.00 38.72 93 GLY A C 1
ATOM 719 O O . GLY A 1 93 ? 32.131 19.912 -31.528 1.00 38.72 93 GLY A O 1
ATOM 720 N N . GLU A 1 94 ? 32.654 17.754 -31.061 1.00 36.12 94 GLU A N 1
ATOM 721 C CA . GLU A 1 94 ? 32.452 17.655 -29.603 1.00 36.12 94 GLU A CA 1
ATOM 722 C C . GLU A 1 94 ? 31.117 18.117 -28.976 1.00 36.12 94 GLU A C 1
ATOM 724 O O . GLU A 1 94 ? 30.504 19.131 -29.301 1.00 36.12 94 GLU A O 1
ATOM 729 N N . GLU A 1 95 ? 30.659 17.284 -28.038 1.00 44.94 95 GLU A N 1
ATOM 730 C CA . GLU A 1 95 ? 29.378 17.341 -27.337 1.00 44.94 95 GLU A CA 1
ATOM 731 C C . GLU A 1 95 ? 29.055 18.725 -26.758 1.00 44.94 95 GLU A C 1
ATOM 733 O O . GLU A 1 95 ? 29.681 19.192 -25.809 1.00 44.94 95 GLU A O 1
ATOM 738 N N . THR A 1 96 ? 27.980 19.338 -27.250 1.00 39.53 96 THR A N 1
ATOM 739 C CA . THR A 1 96 ? 27.317 20.463 -26.580 1.00 39.53 96 THR A CA 1
ATOM 740 C C . THR A 1 96 ? 25.813 20.214 -26.523 1.00 39.53 96 THR A C 1
ATOM 742 O O . THR A 1 96 ? 25.217 19.623 -27.423 1.00 39.53 96 THR A O 1
ATOM 745 N N . ARG A 1 97 ? 25.182 20.606 -25.409 1.00 44.69 97 ARG A N 1
ATOM 746 C CA . ARG A 1 97 ? 23.745 20.404 -25.161 1.00 44.69 97 ARG A CA 1
ATOM 747 C C . ARG A 1 97 ? 22.902 21.085 -26.253 1.00 44.69 97 ARG A C 1
ATOM 749 O O . ARG A 1 97 ? 23.216 22.188 -26.690 1.00 44.69 97 ARG A O 1
ATOM 756 N N . ILE A 1 98 ? 21.778 20.464 -26.626 1.00 46.31 98 ILE A N 1
ATOM 757 C CA . ILE A 1 98 ? 20.841 20.905 -27.689 1.00 46.31 98 ILE A CA 1
ATOM 758 C C . ILE A 1 98 ? 20.418 22.385 -27.553 1.00 46.31 98 ILE A C 1
ATOM 760 O O . ILE A 1 98 ? 20.252 23.085 -28.554 1.00 46.31 98 ILE A O 1
ATOM 764 N N . GLU A 1 99 ? 20.274 22.882 -26.323 1.00 44.34 99 GLU A N 1
ATOM 765 C CA . GLU A 1 99 ? 19.910 24.277 -26.034 1.00 44.34 99 GLU A CA 1
ATOM 766 C C . GLU A 1 99 ? 20.999 25.281 -26.446 1.00 44.34 99 GLU A C 1
ATOM 768 O O . GLU A 1 99 ? 20.693 26.393 -26.884 1.00 44.34 99 GLU A O 1
ATOM 773 N N . GLU A 1 100 ? 22.273 24.892 -26.364 1.00 43.62 100 GLU A N 1
ATOM 774 C CA . GLU A 1 100 ? 23.388 25.721 -26.818 1.00 43.62 100 GLU A CA 1
ATOM 775 C C . GLU A 1 100 ? 23.479 25.691 -28.345 1.00 43.62 100 GLU A C 1
ATOM 777 O O . GLU A 1 100 ? 23.537 26.744 -28.966 1.00 43.62 100 GLU A O 1
ATOM 782 N N . GLN A 1 101 ? 23.328 24.542 -29.001 1.00 45.81 101 GLN A N 1
ATOM 783 C CA . GLN A 1 101 ? 23.374 24.475 -30.470 1.00 45.81 101 GLN A CA 1
ATOM 784 C C . GLN A 1 101 ? 22.271 25.302 -31.169 1.00 45.81 101 GLN A C 1
ATOM 786 O O . GLN A 1 101 ? 22.511 25.893 -32.228 1.00 45.81 101 GLN A O 1
ATOM 791 N N . GLN A 1 102 ? 21.080 25.423 -30.561 1.00 46.88 102 GLN A N 1
ATOM 792 C CA . GLN A 1 102 ? 20.012 26.315 -31.043 1.00 46.88 102 GLN A CA 1
ATOM 793 C C . GLN A 1 102 ? 20.386 27.799 -30.944 1.00 46.88 102 GLN A C 1
ATOM 795 O O . GLN A 1 102 ? 20.036 28.586 -31.826 1.00 46.88 102 GLN A O 1
ATOM 800 N N . ARG A 1 103 ? 21.114 28.190 -29.894 1.00 46.03 103 ARG A N 1
ATOM 801 C CA . ARG A 1 103 ? 21.501 29.583 -29.638 1.00 46.03 103 ARG A CA 1
ATOM 802 C C . ARG A 1 103 ? 22.597 30.079 -30.592 1.00 46.03 103 ARG A C 1
ATOM 804 O O . ARG A 1 103 ? 22.686 31.280 -30.825 1.00 46.03 103 ARG A O 1
ATOM 811 N N . TRP A 1 104 ? 23.382 29.164 -31.169 1.00 42.66 104 TRP A N 1
ATOM 812 C CA . TRP A 1 104 ? 24.510 29.460 -32.067 1.00 42.66 104 TRP A CA 1
ATOM 813 C C . TRP A 1 104 ? 24.201 29.233 -33.561 1.00 42.66 104 TRP A C 1
ATOM 815 O O . TRP A 1 104 ? 25.073 29.417 -34.405 1.00 42.66 104 TRP A O 1
ATOM 825 N N . GLY A 1 105 ? 22.963 28.865 -33.919 1.00 43.50 105 GLY A N 1
ATOM 826 C CA . GLY A 1 105 ? 22.541 28.730 -35.321 1.00 43.50 105 GLY A CA 1
ATOM 827 C C . GLY A 1 105 ? 23.111 27.507 -36.055 1.00 43.50 105 GLY A C 1
ATOM 828 O O . GLY A 1 105 ? 23.169 27.505 -37.283 1.00 43.50 105 GLY A O 1
ATOM 829 N N . LEU A 1 106 ? 23.518 26.466 -35.319 1.00 44.75 106 LEU A N 1
ATOM 830 C CA . LEU A 1 106 ? 24.191 25.271 -35.857 1.00 44.75 106 LEU A CA 1
ATOM 831 C C . LEU A 1 106 ? 23.228 24.168 -36.340 1.00 44.75 106 LEU A C 1
ATOM 833 O O . LEU A 1 106 ? 23.668 23.141 -36.855 1.00 44.75 106 LEU A O 1
ATOM 837 N N . LEU A 1 107 ? 21.915 24.389 -36.225 1.00 49.28 107 LEU A N 1
ATOM 838 C CA . LEU A 1 107 ? 20.873 23.472 -36.689 1.00 49.28 107 LEU A CA 1
ATOM 839 C C . LEU A 1 107 ? 20.193 24.025 -37.941 1.00 49.28 107 LEU A C 1
ATOM 841 O O . LEU A 1 107 ? 19.675 25.144 -37.940 1.00 49.28 107 LEU A O 1
ATOM 845 N N . ARG A 1 108 ? 20.134 23.221 -39.009 1.00 50.47 108 ARG A N 1
ATOM 846 C CA . ARG A 1 108 ? 19.433 23.599 -40.245 1.00 50.47 108 ARG A CA 1
ATOM 847 C C . ARG A 1 108 ? 18.172 22.759 -40.417 1.00 50.47 108 ARG A C 1
ATOM 849 O O . ARG A 1 108 ? 18.216 21.531 -40.347 1.00 50.47 108 ARG A O 1
ATOM 856 N N . LYS A 1 109 ? 17.044 23.427 -40.678 1.00 48.69 109 LYS A N 1
ATOM 857 C CA . LYS A 1 109 ? 15.773 22.772 -41.010 1.00 48.69 109 LYS A CA 1
ATOM 858 C C . LYS A 1 109 ? 15.944 21.975 -42.304 1.00 48.69 109 LYS A C 1
ATOM 860 O O . LYS A 1 109 ? 16.305 22.544 -43.337 1.00 48.69 109 LYS A O 1
ATOM 865 N N . SER A 1 110 ? 15.716 20.667 -42.246 1.00 50.06 110 SER A N 1
ATOM 866 C CA . SER A 1 110 ? 15.857 19.778 -43.397 1.00 50.06 110 SER A CA 1
ATOM 867 C C . SER A 1 110 ? 14.499 19.447 -43.995 1.00 50.06 110 SER A C 1
ATOM 869 O O . SER A 1 110 ? 13.614 18.919 -43.328 1.00 50.06 110 SER A O 1
ATOM 871 N N . ASN A 1 111 ? 14.361 19.704 -45.295 1.00 51.47 111 ASN A N 1
ATOM 872 C CA . ASN A 1 111 ? 13.192 19.304 -46.080 1.00 51.47 111 ASN A CA 1
ATOM 873 C C . ASN A 1 111 ? 13.380 17.932 -46.753 1.00 51.47 111 ASN A C 1
ATOM 875 O O . ASN A 1 111 ? 12.529 17.517 -47.538 1.00 51.47 111 ASN A O 1
ATOM 879 N N . ARG A 1 112 ? 14.501 17.236 -46.501 1.00 42.53 112 ARG A N 1
ATOM 880 C CA . ARG A 1 112 ? 14.801 15.942 -47.142 1.00 42.53 112 ARG A CA 1
ATOM 881 C C . ARG A 1 112 ? 14.035 14.778 -46.530 1.00 42.53 112 ARG A C 1
ATOM 883 O O . ARG A 1 112 ? 13.832 13.773 -47.204 1.00 42.53 112 ARG A O 1
ATOM 890 N N . TYR A 1 113 ? 13.595 14.910 -45.284 1.00 45.38 113 TYR A N 1
ATOM 891 C CA . TYR A 1 113 ? 12.932 13.843 -44.547 1.00 45.38 113 TYR A CA 1
ATOM 892 C C . TYR A 1 113 ? 11.480 14.218 -44.259 1.00 45.38 113 TYR A C 1
ATOM 894 O O . TYR A 1 113 ? 11.188 15.307 -43.771 1.00 45.38 113 TYR A O 1
ATOM 902 N N . ARG A 1 114 ? 10.554 13.301 -44.555 1.00 37.84 114 ARG A N 1
ATOM 903 C CA . ARG A 1 114 ? 9.133 13.433 -44.212 1.00 37.84 114 ARG A CA 1
ATOM 904 C C . ARG A 1 114 ? 8.797 12.442 -43.109 1.00 37.84 114 ARG A C 1
ATOM 906 O O . ARG A 1 114 ? 8.842 11.233 -43.330 1.00 37.84 114 ARG A O 1
ATOM 913 N N . VAL A 1 115 ? 8.423 12.953 -41.942 1.00 39.94 115 VAL A N 1
ATOM 914 C CA . VAL A 1 115 ? 7.897 12.133 -40.849 1.00 39.94 115 VAL A CA 1
ATOM 915 C C . VAL A 1 115 ? 6.480 11.695 -41.227 1.00 39.94 115 VAL A C 1
ATOM 917 O O . VAL A 1 115 ? 5.574 12.521 -41.280 1.00 39.94 115 VAL A O 1
ATOM 920 N N . ARG A 1 116 ? 6.284 10.408 -41.550 1.00 33.88 116 ARG A N 1
ATOM 921 C CA . ARG A 1 116 ? 4.960 9.872 -41.937 1.00 33.88 116 ARG A CA 1
ATOM 922 C C . ARG A 1 116 ? 3.984 9.811 -40.759 1.00 33.88 116 ARG A C 1
ATOM 924 O O . ARG A 1 116 ? 2.802 10.074 -40.942 1.00 33.88 116 ARG A O 1
ATOM 931 N N . SER A 1 117 ? 4.484 9.483 -39.570 1.00 33.50 117 SER A N 1
ATOM 932 C CA . SER A 1 117 ? 3.745 9.499 -38.305 1.00 33.50 117 SER A CA 1
ATOM 933 C C . SER A 1 117 ? 4.731 9.337 -37.148 1.00 33.50 117 SER A C 1
ATOM 935 O O . SER A 1 117 ? 5.551 8.421 -37.187 1.00 33.50 117 SER A O 1
ATOM 937 N N . VAL A 1 118 ? 4.630 10.166 -36.108 1.00 37.75 118 VAL A N 1
ATOM 938 C CA . VAL A 1 118 ? 5.187 9.837 -34.788 1.00 37.75 118 VAL A CA 1
ATOM 939 C C . VAL A 1 118 ? 4.024 9.227 -34.007 1.00 37.75 118 VAL A C 1
ATOM 941 O O . VAL A 1 118 ? 3.091 9.969 -33.692 1.00 37.75 118 VAL A O 1
ATOM 944 N N . PRO A 1 119 ? 3.978 7.905 -33.756 1.00 38.41 119 PRO A N 1
ATOM 945 C CA . PRO A 1 119 ? 2.969 7.382 -32.845 1.00 38.41 119 PRO A CA 1
ATOM 946 C C . PRO A 1 119 ? 3.135 8.117 -31.509 1.00 38.41 119 PRO A C 1
ATOM 948 O O . PRO A 1 119 ? 4.279 8.318 -31.092 1.00 38.41 119 PRO A O 1
ATOM 951 N N . PRO A 1 120 ? 2.051 8.571 -30.852 1.00 39.88 120 PRO A N 1
ATOM 952 C CA . PRO A 1 120 ? 2.185 9.226 -29.561 1.00 39.88 120 PRO A CA 1
ATOM 953 C C . PRO A 1 120 ? 2.960 8.282 -28.642 1.00 39.88 120 PRO A C 1
ATOM 955 O O . PRO A 1 120 ? 2.527 7.154 -28.406 1.00 39.88 120 PRO A O 1
ATOM 958 N N . LEU A 1 121 ? 4.131 8.738 -28.184 1.00 47.41 121 LEU A N 1
ATOM 959 C CA . LEU A 1 121 ? 5.035 7.966 -27.325 1.00 47.41 121 LEU A CA 1
ATOM 960 C C . LEU A 1 121 ? 4.312 7.477 -26.066 1.00 47.41 121 LEU A C 1
ATOM 962 O O . LEU A 1 121 ? 4.650 6.426 -25.529 1.00 47.41 121 LEU A O 1
ATOM 966 N N . CYS A 1 122 ? 3.289 8.228 -25.654 1.00 50.12 122 CYS A N 1
ATOM 967 C CA . CYS A 1 122 ? 2.559 8.050 -24.421 1.00 50.12 122 CYS A CA 1
ATOM 968 C C . CYS A 1 122 ? 1.107 8.493 -24.551 1.00 50.12 122 CYS A C 1
ATOM 970 O O . CYS A 1 122 ? 0.821 9.578 -25.063 1.00 50.12 122 CYS A O 1
ATOM 972 N N . LYS A 1 123 ? 0.184 7.683 -24.028 1.00 53.00 123 LYS A N 1
ATOM 973 C CA . LYS A 1 123 ? -1.195 8.115 -23.777 1.00 53.00 123 LYS A CA 1
ATOM 974 C C . LYS A 1 123 ? -1.319 8.513 -22.312 1.00 53.00 123 LYS A C 1
ATOM 976 O O . LYS A 1 123 ? -1.648 7.694 -21.463 1.00 53.00 123 LYS A O 1
ATOM 981 N N . VAL A 1 124 ? -1.041 9.778 -22.007 1.00 53.81 124 VAL A N 1
ATOM 982 C CA . VAL A 1 124 ? -1.275 10.310 -20.660 1.00 53.81 124 VAL A CA 1
ATOM 983 C C . VAL A 1 124 ? -2.772 10.567 -20.495 1.00 53.81 124 VAL A C 1
ATOM 985 O O . VAL A 1 124 ? -3.363 11.319 -21.267 1.00 53.81 124 VAL A O 1
ATOM 988 N N . GLY A 1 125 ? -3.397 9.931 -19.504 1.00 49.47 125 GLY A N 1
ATOM 989 C CA . GLY A 1 125 ? -4.794 10.199 -19.166 1.00 49.47 125 GLY A CA 1
ATOM 990 C C . GLY A 1 125 ? -4.996 11.645 -18.697 1.00 49.47 125 GLY A C 1
ATOM 991 O O . GLY A 1 125 ? -4.209 12.167 -17.903 1.00 49.47 125 GLY A O 1
ATOM 992 N N . SER A 1 126 ? -6.066 12.289 -19.164 1.00 40.06 126 SER A N 1
ATOM 993 C CA . SER A 1 126 ? -6.500 13.613 -18.714 1.00 40.06 126 SER A CA 1
ATOM 994 C C . SER A 1 126 ? -7.210 13.493 -17.360 1.00 40.06 126 SER A C 1
ATOM 996 O O . SER A 1 126 ? -8.426 13.345 -17.293 1.00 40.06 126 SER A O 1
ATOM 998 N N . GLY A 1 127 ? -6.445 13.491 -16.272 1.00 50.16 127 GLY A N 1
ATOM 999 C CA . GLY A 1 127 ? -6.988 13.447 -14.914 1.00 50.16 127 GLY A CA 1
ATOM 1000 C C . GLY A 1 127 ? -5.893 13.677 -13.882 1.00 50.16 127 GLY A C 1
ATOM 1001 O O . GLY A 1 127 ? -5.113 12.772 -13.579 1.00 50.16 127 GLY A O 1
ATOM 1002 N N . SER A 1 128 ? -5.798 14.897 -13.356 1.00 51.31 128 SER A N 1
ATOM 1003 C CA . SER A 1 128 ? -4.958 15.194 -12.194 1.00 51.31 128 SER A CA 1
ATOM 1004 C C . SER A 1 128 ? -5.541 14.477 -10.970 1.00 51.31 128 SER A C 1
ATOM 1006 O O . SER A 1 128 ? -6.699 14.705 -10.644 1.00 51.31 128 SER A O 1
ATOM 1008 N N . GLY A 1 129 ? -4.768 13.596 -10.325 1.00 60.88 129 GLY A N 1
ATOM 1009 C CA . GLY A 1 129 ? -5.159 12.899 -9.087 1.00 60.88 129 GLY A CA 1
ATOM 1010 C C . GLY A 1 129 ? -5.539 11.417 -9.226 1.00 60.88 129 GLY A C 1
ATOM 1011 O O . GLY A 1 129 ? -5.558 10.715 -8.219 1.00 60.88 129 GLY A O 1
ATOM 1012 N N . SER A 1 130 ? -5.778 10.902 -10.443 1.00 81.62 130 SER A N 1
ATOM 1013 C CA . SER A 1 130 ? -6.000 9.456 -10.633 1.00 81.62 130 SER A CA 1
ATOM 1014 C C . SER A 1 130 ? -4.680 8.678 -10.648 1.00 81.62 130 SER A C 1
ATOM 1016 O O . SER A 1 130 ? -3.694 9.122 -11.254 1.00 81.62 130 SER A O 1
ATOM 1018 N N . PHE A 1 131 ? -4.680 7.491 -10.032 1.00 91.50 131 PHE A N 1
ATOM 1019 C CA . PHE A 1 131 ? -3.505 6.620 -9.976 1.00 91.50 131 PHE A CA 1
ATOM 1020 C C . PHE A 1 131 ? -2.966 6.286 -11.371 1.00 91.50 131 PHE A C 1
ATOM 1022 O O . PHE A 1 131 ? -1.788 6.511 -11.630 1.00 91.50 131 PHE A O 1
ATOM 1029 N N . ASP A 1 132 ? -3.818 5.843 -12.299 1.00 91.75 132 ASP A N 1
ATOM 1030 C CA . ASP A 1 132 ? -3.384 5.459 -13.646 1.00 91.75 132 ASP A CA 1
ATOM 1031 C C . ASP A 1 132 ? -2.794 6.617 -14.449 1.00 91.75 132 ASP A C 1
ATOM 1033 O O . ASP A 1 132 ? -1.829 6.418 -15.187 1.00 91.75 132 ASP A O 1
ATOM 1037 N N . ALA A 1 133 ? -3.327 7.835 -14.313 1.00 87.00 133 ALA A N 1
ATOM 1038 C CA . ALA A 1 133 ? -2.766 8.987 -15.013 1.00 87.00 133 ALA A CA 1
ATOM 1039 C C . ALA A 1 133 ? -1.371 9.336 -14.477 1.00 87.00 133 ALA A C 1
ATOM 1041 O O . ALA A 1 133 ? -0.455 9.587 -15.262 1.00 87.00 133 ALA A O 1
ATOM 1042 N N . GLY A 1 134 ? -1.194 9.337 -13.152 1.00 89.44 134 GLY A N 1
ATOM 1043 C CA . GLY A 1 134 ? 0.115 9.542 -12.531 1.00 89.44 134 GLY A CA 1
ATOM 1044 C C . GLY A 1 134 ? 1.102 8.426 -12.864 1.00 89.44 134 GLY A C 1
ATOM 1045 O O . GLY A 1 134 ? 2.245 8.701 -13.228 1.00 89.44 134 GLY A O 1
ATOM 1046 N N . TYR A 1 135 ? 0.638 7.181 -12.824 1.00 94.31 135 TYR A N 1
ATOM 1047 C CA . TYR A 1 135 ? 1.433 6.007 -13.142 1.00 94.31 135 TYR A CA 1
ATOM 1048 C C . TYR A 1 135 ? 1.880 5.997 -14.610 1.00 94.31 135 TYR A C 1
ATOM 1050 O O . TYR A 1 135 ? 3.064 5.815 -14.885 1.00 94.31 135 TYR A O 1
ATOM 1058 N N . SER A 1 136 ? 0.980 6.314 -15.547 1.00 91.31 136 SER A N 1
ATOM 1059 C CA . SER A 1 136 ? 1.309 6.452 -16.974 1.00 91.31 136 SER A CA 1
ATOM 1060 C C . SER A 1 136 ? 2.394 7.508 -17.200 1.00 91.31 136 SER A C 1
ATOM 1062 O O . SER A 1 136 ? 3.348 7.256 -17.932 1.00 91.31 136 SER A O 1
ATOM 1064 N N . ARG A 1 137 ? 2.301 8.674 -16.536 1.00 88.69 137 ARG A N 1
ATOM 1065 C CA . ARG A 1 137 ? 3.341 9.718 -16.620 1.00 88.69 137 ARG A CA 1
ATOM 1066 C C . ARG A 1 137 ? 4.695 9.215 -16.130 1.00 88.69 137 ARG A C 1
ATOM 1068 O O . ARG A 1 137 ? 5.705 9.496 -16.767 1.00 88.69 137 ARG A O 1
ATOM 1075 N N . LEU A 1 138 ? 4.721 8.463 -15.031 1.00 91.25 138 LEU A N 1
ATOM 1076 C CA . LEU A 1 138 ? 5.961 7.896 -14.509 1.00 91.25 138 LEU A CA 1
ATOM 1077 C C . LEU A 1 138 ? 6.580 6.877 -15.472 1.00 91.25 138 LEU A C 1
ATOM 1079 O O . LEU A 1 138 ? 7.777 6.950 -15.734 1.00 91.25 138 LEU A O 1
ATOM 1083 N N . LEU A 1 139 ? 5.785 5.948 -16.010 1.00 91.50 139 LEU A N 1
ATOM 1084 C CA . LEU A 1 139 ? 6.266 4.942 -16.965 1.00 91.50 139 LEU A CA 1
ATOM 1085 C C . LEU A 1 139 ? 6.882 5.600 -18.204 1.00 91.50 139 LEU A C 1
ATOM 1087 O O . LEU A 1 139 ? 7.996 5.266 -18.604 1.00 91.50 139 LEU A O 1
ATOM 1091 N N . CYS A 1 140 ? 6.186 6.596 -18.746 1.00 85.88 140 CYS A N 1
ATOM 1092 C CA . CYS A 1 140 ? 6.655 7.415 -19.854 1.00 85.88 140 CYS A CA 1
ATOM 1093 C C . CYS A 1 140 ? 7.971 8.119 -19.554 1.00 85.88 140 CYS A C 1
ATOM 1095 O O . CYS A 1 140 ? 8.885 8.098 -20.374 1.00 85.88 140 CYS A O 1
ATOM 1097 N N . ARG A 1 141 ? 8.087 8.694 -18.357 1.00 83.88 141 ARG A N 1
ATOM 1098 C CA . ARG A 1 141 ? 9.301 9.371 -17.921 1.00 83.88 141 ARG A CA 1
ATOM 1099 C C . ARG A 1 141 ? 10.480 8.411 -17.797 1.00 83.88 141 ARG A C 1
ATOM 1101 O O . ARG A 1 141 ? 11.549 8.699 -18.318 1.00 83.88 141 ARG A O 1
ATOM 1108 N N . VAL A 1 142 ? 10.288 7.256 -17.157 1.00 85.50 142 VAL A N 1
ATOM 1109 C CA . VAL A 1 142 ? 11.338 6.228 -17.040 1.00 85.50 142 VAL A CA 1
ATOM 1110 C C . VAL A 1 142 ? 11.783 5.746 -18.420 1.00 85.50 142 VAL A C 1
ATOM 1112 O O . VAL A 1 142 ? 12.972 5.546 -18.630 1.00 85.50 142 VAL A O 1
ATOM 1115 N N . LEU A 1 143 ? 10.852 5.591 -19.364 1.00 83.69 143 LEU A N 1
ATOM 1116 C CA . LEU A 1 143 ? 11.167 5.169 -20.728 1.00 83.69 143 LEU A CA 1
ATOM 1117 C C . LEU A 1 143 ? 11.916 6.246 -21.535 1.00 83.69 143 LEU A C 1
ATOM 1119 O O . LEU A 1 143 ? 12.770 5.897 -22.343 1.00 83.69 143 LEU A O 1
ATOM 1123 N N . ALA A 1 144 ? 11.585 7.526 -21.350 1.00 76.94 144 ALA A N 1
ATOM 1124 C CA . ALA A 1 144 ? 12.123 8.625 -22.157 1.00 76.94 144 ALA A CA 1
ATOM 1125 C C . ALA A 1 144 ? 13.407 9.257 -21.592 1.00 76.94 144 ALA A C 1
ATOM 1127 O O . ALA A 1 144 ? 14.236 9.741 -22.356 1.00 76.94 144 ALA A O 1
ATOM 1128 N N . GLU A 1 145 ? 13.557 9.289 -20.267 1.00 77.81 145 GLU A N 1
ATOM 1129 C CA . GLU A 1 145 ? 14.660 9.968 -19.565 1.00 77.81 145 GLU A CA 1
ATOM 1130 C C . GLU A 1 145 ? 15.556 8.998 -18.784 1.00 77.81 145 GLU A C 1
ATOM 1132 O O . GLU A 1 145 ? 16.544 9.410 -18.175 1.00 77.81 145 GLU A O 1
ATOM 1137 N N . GLY A 1 146 ? 15.182 7.720 -18.716 1.00 77.81 146 GLY A N 1
ATOM 1138 C CA . GLY A 1 146 ? 15.916 6.743 -17.935 1.00 77.81 146 GLY A CA 1
ATOM 1139 C C . GLY A 1 146 ? 17.225 6.335 -18.600 1.00 77.81 146 GLY A C 1
ATOM 1140 O O . GLY A 1 146 ? 17.299 6.130 -19.807 1.00 77.81 146 GLY A O 1
ATOM 1141 N N . GLU A 1 147 ? 18.257 6.154 -17.787 1.00 77.06 147 GLU A N 1
ATOM 1142 C CA . GLU A 1 147 ? 19.560 5.693 -18.249 1.00 77.06 147 GLU A CA 1
ATOM 1143 C C . GLU A 1 147 ? 19.755 4.216 -17.935 1.00 77.06 147 GLU A C 1
ATOM 1145 O O . GLU A 1 147 ? 19.427 3.749 -16.838 1.00 77.06 147 GLU A O 1
ATOM 1150 N N . LEU A 1 148 ? 20.331 3.479 -18.883 1.00 79.50 148 LEU A N 1
ATOM 1151 C CA . LEU A 1 148 ? 20.705 2.091 -18.661 1.00 79.50 148 LEU A CA 1
ATOM 1152 C C . LEU A 1 148 ? 21.835 2.018 -17.630 1.00 79.50 148 LEU A C 1
ATOM 1154 O O . LEU A 1 148 ? 22.895 2.615 -17.795 1.00 79.50 148 LEU A O 1
ATOM 1158 N N . GLN A 1 149 ? 21.608 1.265 -16.561 1.00 78.50 149 GLN A N 1
ATOM 1159 C CA . GLN A 1 149 ? 22.573 1.058 -15.492 1.00 78.50 149 GLN A CA 1
ATOM 1160 C C . GLN A 1 149 ? 22.522 -0.377 -14.984 1.00 78.50 149 GLN A C 1
ATOM 1162 O O . GLN A 1 149 ? 21.478 -1.034 -14.987 1.00 78.50 149 GLN A O 1
ATOM 1167 N N . ARG A 1 150 ? 23.652 -0.850 -14.459 1.00 77.06 150 ARG A N 1
ATOM 1168 C CA . ARG A 1 150 ? 23.752 -2.155 -13.808 1.00 77.06 150 ARG A CA 1
ATOM 1169 C C . ARG A 1 150 ? 23.558 -2.002 -12.301 1.00 77.06 150 ARG A C 1
ATOM 1171 O O . ARG A 1 150 ? 24.176 -1.147 -11.671 1.00 77.06 150 ARG A O 1
ATOM 1178 N N . ASN A 1 151 ? 22.673 -2.796 -11.701 1.00 73.50 151 ASN A N 1
ATOM 1179 C CA . ASN A 1 151 ? 22.453 -2.756 -10.252 1.00 73.50 151 ASN A CA 1
ATOM 1180 C C . ASN A 1 151 ? 23.509 -3.583 -9.481 1.00 73.50 151 ASN A C 1
ATOM 1182 O O . ASN A 1 151 ? 24.306 -4.312 -10.069 1.00 73.50 151 ASN A O 1
ATOM 1186 N N . ARG A 1 152 ? 23.468 -3.540 -8.138 1.00 67.62 152 ARG A N 1
ATOM 1187 C CA . ARG A 1 152 ? 24.368 -4.317 -7.252 1.00 67.62 152 ARG A CA 1
ATOM 1188 C C . ARG A 1 152 ? 24.332 -5.835 -7.499 1.00 67.62 152 ARG A C 1
ATOM 1190 O O . ARG A 1 152 ? 25.295 -6.519 -7.177 1.00 67.62 152 ARG A O 1
ATOM 1197 N N . LYS A 1 153 ? 23.226 -6.362 -8.031 1.00 65.06 153 LYS A N 1
ATOM 1198 C CA . LYS A 1 153 ? 23.043 -7.786 -8.353 1.00 65.06 153 LYS A CA 1
ATOM 1199 C C . LYS A 1 153 ? 23.497 -8.131 -9.780 1.00 65.06 153 LYS A C 1
ATOM 1201 O O . LYS A 1 153 ? 23.278 -9.247 -10.227 1.00 65.06 153 LYS A O 1
ATOM 1206 N N . GLY A 1 154 ? 24.091 -7.184 -10.508 1.00 71.06 154 GLY A N 1
ATOM 1207 C CA . GLY A 1 154 ? 24.535 -7.384 -11.885 1.00 71.06 154 GLY A CA 1
ATOM 1208 C C . GLY A 1 154 ? 23.417 -7.327 -12.932 1.00 71.06 154 GLY A C 1
ATOM 1209 O O . GLY A 1 154 ? 23.701 -7.593 -14.098 1.00 71.06 154 GLY A O 1
ATOM 1210 N N . VAL A 1 155 ? 22.188 -6.967 -12.545 1.00 75.44 155 VAL A N 1
ATOM 1211 C CA . VAL A 1 155 ? 21.013 -6.909 -13.427 1.00 75.44 155 VAL A CA 1
ATOM 1212 C C . VAL A 1 155 ? 20.903 -5.526 -14.062 1.00 75.44 155 VAL A C 1
ATOM 1214 O O . VAL A 1 155 ? 20.957 -4.507 -13.362 1.00 75.44 155 VAL A O 1
ATOM 1217 N N . ASN A 1 156 ? 20.719 -5.497 -15.381 1.00 80.25 156 ASN A N 1
ATOM 1218 C CA . ASN A 1 156 ? 20.503 -4.269 -16.138 1.00 80.25 156 ASN A CA 1
ATOM 1219 C C . ASN A 1 156 ? 19.112 -3.690 -15.861 1.00 80.25 156 ASN A C 1
ATOM 1221 O O . ASN A 1 156 ? 18.111 -4.410 -15.790 1.00 80.25 156 ASN A O 1
ATOM 1225 N N . ARG A 1 157 ? 19.049 -2.370 -15.707 1.00 77.94 157 ARG A N 1
ATOM 1226 C CA . ARG A 1 157 ? 17.812 -1.619 -15.501 1.00 77.94 157 ARG A CA 1
ATOM 1227 C C . ARG A 1 157 ? 17.908 -0.235 -16.124 1.00 77.94 157 ARG A C 1
ATOM 1229 O O . ARG A 1 157 ? 18.976 0.366 -16.129 1.00 77.94 157 ARG A O 1
ATOM 1236 N N . THR A 1 158 ? 16.773 0.288 -16.546 1.00 77.31 158 THR A N 1
ATOM 1237 C CA . THR A 1 158 ? 16.597 1.685 -16.927 1.00 77.31 158 THR A CA 1
ATOM 1238 C C . THR A 1 158 ? 16.242 2.479 -15.674 1.00 77.31 158 THR A C 1
ATOM 1240 O O . THR A 1 158 ? 15.233 2.194 -15.025 1.00 77.31 158 THR A O 1
ATOM 1243 N N . LEU A 1 159 ? 17.096 3.427 -15.288 1.00 78.25 159 LEU A N 1
ATOM 1244 C CA . LEU A 1 159 ? 16.988 4.212 -14.059 1.00 78.25 159 LEU A CA 1
ATOM 1245 C C . LEU A 1 159 ? 16.655 5.671 -14.376 1.00 78.25 159 LEU A C 1
ATOM 1247 O O . LEU A 1 159 ? 17.438 6.357 -15.027 1.00 78.25 159 LEU A O 1
ATOM 1251 N N . SER A 1 160 ? 15.543 6.180 -13.844 1.00 80.81 160 SER A N 1
ATOM 1252 C CA . SER A 1 160 ? 15.250 7.614 -13.896 1.00 80.81 160 SER A CA 1
ATOM 1253 C C . SER A 1 160 ? 16.140 8.372 -12.914 1.00 80.81 160 SER A C 1
ATOM 1255 O O . SER A 1 160 ? 16.082 8.141 -11.702 1.00 80.81 160 SER A O 1
ATOM 1257 N N . LYS A 1 161 ? 16.926 9.326 -13.420 1.00 79.50 161 LYS A N 1
ATOM 1258 C CA . LYS A 1 161 ? 17.723 10.234 -12.581 1.00 79.50 161 LYS A CA 1
ATOM 1259 C C . LYS A 1 161 ? 16.893 11.329 -11.918 1.00 79.50 161 LYS A C 1
ATOM 1261 O O . LYS A 1 161 ? 17.307 11.852 -10.891 1.00 79.50 161 LYS A O 1
ATOM 1266 N N . ALA A 1 162 ? 15.728 11.667 -12.463 1.00 79.19 162 ALA A N 1
ATOM 1267 C CA . ALA A 1 162 ? 14.875 12.704 -11.902 1.00 79.19 162 ALA A CA 1
ATOM 1268 C C . ALA A 1 162 ? 13.982 12.174 -10.774 1.00 79.19 162 ALA A C 1
ATOM 1270 O O . ALA A 1 162 ? 13.543 11.020 -10.797 1.00 79.19 162 ALA A O 1
ATOM 1271 N N . ALA A 1 163 ? 13.692 13.047 -9.808 1.00 89.19 163 ALA A N 1
ATOM 1272 C CA . ALA A 1 163 ? 12.689 12.785 -8.787 1.00 89.19 163 ALA A CA 1
ATOM 1273 C C . ALA A 1 163 ? 11.272 12.830 -9.384 1.00 89.19 163 ALA A C 1
ATOM 1275 O O . ALA A 1 163 ? 11.000 13.547 -10.352 1.00 89.19 163 ALA A O 1
ATOM 1276 N N . PHE A 1 164 ? 10.358 12.082 -8.777 1.00 91.19 164 PHE A N 1
ATOM 1277 C CA . PHE A 1 164 ? 8.957 12.024 -9.169 1.00 91.19 164 PHE A CA 1
ATOM 1278 C C . PHE A 1 164 ? 8.067 11.887 -7.934 1.00 91.19 164 PHE A C 1
ATOM 1280 O O . PHE A 1 164 ? 8.394 11.142 -7.015 1.00 91.19 164 PHE A O 1
ATOM 1287 N N . THR A 1 165 ? 6.921 12.562 -7.927 1.00 93.75 165 THR A N 1
ATOM 1288 C CA . THR A 1 165 ? 5.881 12.347 -6.915 1.00 93.75 165 THR A CA 1
ATOM 1289 C C . THR A 1 165 ? 4.645 11.793 -7.601 1.00 93.75 165 THR A C 1
ATOM 1291 O O . THR A 1 165 ? 4.155 12.368 -8.574 1.00 93.75 165 THR A O 1
ATOM 1294 N N . LEU A 1 166 ? 4.154 10.667 -7.095 1.00 94.25 166 LEU A N 1
ATOM 1295 C CA . LEU A 1 166 ? 2.886 10.086 -7.499 1.00 94.25 166 LEU A CA 1
ATOM 1296 C C . LEU A 1 166 ? 1.828 10.408 -6.445 1.00 94.25 166 LEU A C 1
ATOM 1298 O O . LEU A 1 166 ? 1.832 9.813 -5.372 1.00 94.25 166 LEU A O 1
ATOM 1302 N N . ASP A 1 167 ? 0.931 11.332 -6.770 1.00 93.31 167 ASP A N 1
ATOM 1303 C CA . ASP A 1 167 ? -0.205 11.692 -5.923 1.00 93.31 167 ASP A CA 1
ATOM 1304 C C . ASP A 1 167 ? -1.465 10.940 -6.353 1.00 93.31 167 ASP A C 1
ATOM 1306 O O . ASP A 1 167 ? -1.840 10.944 -7.529 1.00 93.31 167 ASP A O 1
ATOM 1310 N N . ILE A 1 168 ? -2.113 10.309 -5.379 1.00 94.56 168 ILE A N 1
ATOM 1311 C CA . ILE A 1 168 ? -3.295 9.470 -5.544 1.00 94.56 168 ILE A CA 1
ATOM 1312 C C . ILE A 1 168 ? -4.374 10.004 -4.611 1.00 94.56 168 ILE A C 1
ATOM 1314 O O . ILE A 1 168 ? -4.180 10.045 -3.396 1.00 94.56 168 ILE A O 1
ATOM 1318 N N . ASP A 1 169 ? -5.511 10.394 -5.173 1.00 93.00 169 ASP A N 1
ATOM 1319 C CA . ASP A 1 169 ? -6.686 10.750 -4.383 1.00 93.00 169 ASP A CA 1
ATOM 1320 C C . ASP A 1 169 ? -7.516 9.497 -4.070 1.00 93.00 169 ASP A C 1
ATOM 1322 O O . ASP A 1 169 ? -7.924 8.779 -4.987 1.00 93.00 169 ASP A O 1
ATOM 1326 N N . LEU A 1 170 ? -7.719 9.199 -2.784 1.00 95.25 170 LEU A N 1
ATOM 1327 C CA . LEU A 1 170 ? -8.577 8.096 -2.334 1.00 95.25 170 LEU A CA 1
ATOM 1328 C C . LEU A 1 170 ? -9.945 8.600 -1.854 1.00 95.25 170 LEU A C 1
ATOM 1330 O O . LEU A 1 170 ? -10.812 7.778 -1.534 1.00 95.25 170 LEU A O 1
ATOM 1334 N N . GLU A 1 171 ? -10.153 9.922 -1.821 1.00 91.00 171 GLU A N 1
ATOM 1335 C CA . GLU A 1 171 ? -11.434 10.523 -1.473 1.00 91.00 171 GLU A CA 1
ATOM 1336 C C . GLU A 1 171 ? -12.391 10.350 -2.660 1.00 91.00 171 GLU A C 1
ATOM 1338 O O . GLU A 1 171 ? -12.090 10.766 -3.784 1.00 91.00 171 GLU A O 1
ATOM 1343 N N . PRO A 1 172 ? -13.554 9.709 -2.465 1.00 86.50 172 PRO A N 1
ATOM 1344 C CA . PRO A 1 172 ? -14.490 9.546 -3.556 1.00 86.50 172 PRO A CA 1
ATOM 1345 C C . PRO A 1 172 ? -15.146 10.901 -3.882 1.00 86.50 172 PRO A C 1
ATOM 1347 O O . PRO A 1 172 ? -15.512 11.644 -2.970 1.00 86.50 172 PRO A O 1
ATOM 1350 N N . PRO A 1 173 ? -15.363 11.228 -5.170 1.00 81.75 173 PRO A N 1
ATOM 1351 C CA . PRO A 1 173 ? -15.951 12.510 -5.579 1.00 81.75 173 PRO A CA 1
ATOM 1352 C C . PRO A 1 173 ? -17.414 12.673 -5.131 1.00 81.75 173 PRO A C 1
ATOM 1354 O O . PRO A 1 173 ? -17.957 13.775 -5.131 1.00 81.75 173 PRO A O 1
ATOM 1357 N N . SER A 1 174 ? -18.061 11.569 -4.766 1.00 83.62 174 SER A N 1
ATOM 1358 C CA . SER A 1 174 ? -19.402 11.501 -4.195 1.00 83.62 174 SER A CA 1
ATOM 1359 C C . SER A 1 174 ? -19.471 10.328 -3.214 1.00 83.62 174 SER A C 1
ATOM 1361 O O . SER A 1 174 ? -18.653 9.410 -3.317 1.00 83.62 174 SER A O 1
ATOM 1363 N N . PRO A 1 175 ? -20.458 10.285 -2.300 1.00 86.88 175 PRO A N 1
ATOM 1364 C CA . PRO A 1 175 ? -20.669 9.122 -1.446 1.00 86.88 175 PRO A CA 1
ATOM 1365 C C . PRO A 1 175 ? -20.723 7.829 -2.263 1.00 86.88 175 PRO A C 1
ATOM 1367 O O . PRO A 1 175 ? -21.427 7.743 -3.272 1.00 86.88 175 PRO A O 1
ATOM 1370 N N . LEU A 1 176 ? -19.951 6.829 -1.841 1.00 87.56 176 LEU A N 1
ATOM 1371 C CA . LEU A 1 176 ? -19.952 5.522 -2.486 1.00 87.56 176 LEU A CA 1
ATOM 1372 C C . LEU A 1 176 ? -21.278 4.817 -2.195 1.00 87.56 176 LEU A C 1
ATOM 1374 O O . LEU A 1 176 ? -21.783 4.878 -1.073 1.00 87.56 176 LEU A O 1
ATOM 1378 N N . ALA A 1 177 ? -21.818 4.113 -3.193 1.00 88.81 177 ALA A N 1
ATOM 1379 C CA . ALA A 1 177 ? -22.981 3.253 -2.993 1.00 88.81 177 ALA A CA 1
ATOM 1380 C C . ALA A 1 177 ? -22.713 2.238 -1.860 1.00 88.81 177 ALA A C 1
ATOM 1382 O O . ALA A 1 177 ? -21.554 1.898 -1.608 1.00 88.81 177 ALA A O 1
ATOM 1383 N N . PRO A 1 178 ? -23.728 1.711 -1.166 1.00 90.69 178 PRO A N 1
ATOM 1384 C CA . PRO A 1 178 ? -23.519 0.598 -0.244 1.00 90.69 178 PRO A CA 1
ATOM 1385 C C . PRO A 1 178 ? -22.849 -0.606 -0.943 1.00 90.69 178 PRO A C 1
ATOM 1387 O O . PRO A 1 178 ? -22.995 -0.758 -2.160 1.00 90.69 178 PRO A O 1
ATOM 1390 N N . PRO A 1 179 ? -22.087 -1.445 -0.219 1.00 93.56 179 PRO A N 1
ATOM 1391 C CA . PRO A 1 179 ? -21.638 -2.739 -0.732 1.00 93.56 179 PRO A CA 1
ATOM 1392 C C . PRO A 1 179 ? -22.811 -3.628 -1.141 1.00 93.56 179 PRO A C 1
ATOM 1394 O O . PRO A 1 179 ? -23.878 -3.558 -0.529 1.00 93.56 179 PRO A O 1
ATOM 1397 N N . GLU A 1 180 ? -22.594 -4.500 -2.125 1.00 90.44 180 GLU A N 1
ATOM 1398 C CA . GLU A 1 180 ? -23.590 -5.512 -2.512 1.00 90.44 180 GLU A CA 1
ATOM 1399 C C . GLU A 1 180 ? -23.881 -6.494 -1.364 1.00 90.44 180 GLU A C 1
ATOM 1401 O O . GLU A 1 180 ? -25.023 -6.901 -1.152 1.00 90.44 180 GLU A O 1
ATOM 1406 N N . ASP A 1 181 ? -22.846 -6.850 -0.597 1.00 94.62 181 ASP A N 1
ATOM 1407 C CA . ASP A 1 181 ? -22.939 -7.715 0.579 1.00 94.62 181 ASP A CA 1
ATOM 1408 C C . ASP A 1 181 ? -23.065 -6.860 1.860 1.00 94.62 181 ASP A C 1
ATOM 1410 O O . ASP A 1 181 ? -22.087 -6.220 2.269 1.00 94.62 181 ASP A O 1
ATOM 1414 N N . PRO A 1 182 ? -24.229 -6.846 2.541 1.00 95.25 182 PRO A N 1
ATOM 1415 C CA . PRO A 1 182 ? -24.459 -5.995 3.708 1.00 95.25 182 PRO A CA 1
ATOM 1416 C C . PRO A 1 182 ? -23.603 -6.375 4.926 1.00 95.25 182 PRO A C 1
ATOM 1418 O O . PRO A 1 182 ? -23.466 -5.562 5.846 1.00 95.25 182 PRO A O 1
ATOM 1421 N N . ALA A 1 183 ? -22.994 -7.571 4.942 1.00 96.88 183 ALA A N 1
ATOM 1422 C CA . ALA A 1 183 ? -22.040 -7.970 5.978 1.00 96.88 183 ALA A CA 1
ATOM 1423 C C . ALA A 1 183 ? -20.737 -7.151 5.930 1.00 96.88 183 ALA A C 1
ATOM 1425 O O . ALA A 1 183 ? -19.947 -7.189 6.877 1.00 96.88 183 ALA A O 1
ATOM 1426 N N . PHE A 1 184 ? -20.514 -6.399 4.850 1.00 97.75 184 PHE A N 1
ATOM 1427 C CA . PHE A 1 184 ? -19.342 -5.563 4.650 1.00 97.75 184 PHE A CA 1
ATOM 1428 C C . PHE A 1 184 ? -19.666 -4.070 4.785 1.00 97.75 184 PHE A C 1
ATOM 1430 O O . PHE A 1 184 ? -20.771 -3.591 4.515 1.00 97.75 184 PHE A O 1
ATOM 1437 N N . GLU A 1 185 ? -18.665 -3.316 5.222 1.00 95.94 185 GLU A N 1
ATOM 1438 C CA . GLU A 1 185 ? -18.586 -1.867 5.109 1.00 95.94 185 GLU A CA 1
ATOM 1439 C C . GLU A 1 185 ? -17.535 -1.481 4.062 1.00 95.94 185 GLU A C 1
ATOM 1441 O O . GLU A 1 185 ? -16.520 -2.161 3.887 1.00 95.94 185 GLU A O 1
ATOM 1446 N N . THR A 1 186 ? -17.770 -0.370 3.365 1.00 96.25 186 THR A N 1
ATOM 1447 C CA . THR A 1 186 ? -16.770 0.230 2.479 1.00 96.25 186 THR A CA 1
ATOM 1448 C C . THR A 1 186 ? -15.761 0.999 3.316 1.00 96.25 186 THR A C 1
ATOM 1450 O O . THR A 1 186 ? -16.145 1.914 4.041 1.00 96.25 186 THR A O 1
ATOM 1453 N N . LEU A 1 187 ? -14.472 0.680 3.182 1.00 96.00 187 LEU A N 1
ATOM 1454 C CA . LEU A 1 187 ? -13.424 1.514 3.770 1.00 96.00 187 LEU A CA 1
ATOM 1455 C C . LEU A 1 187 ? -13.109 2.724 2.878 1.00 96.00 187 LEU A C 1
ATOM 1457 O O . LEU A 1 187 ? -13.017 3.837 3.386 1.00 96.00 187 LEU A O 1
ATOM 1461 N N . GLY A 1 188 ? -13.000 2.514 1.560 1.00 95.88 188 GLY A N 1
ATOM 1462 C CA . GLY A 1 188 ? -12.811 3.579 0.570 1.00 95.88 188 GLY A CA 1
ATOM 1463 C C . GLY A 1 188 ? -12.173 3.096 -0.736 1.00 95.88 188 GLY A C 1
ATOM 1464 O O . GLY A 1 188 ? -12.071 1.889 -0.976 1.00 95.88 188 GLY A O 1
ATOM 1465 N N . LEU A 1 189 ? -11.774 4.043 -1.592 1.00 96.31 189 LEU A N 1
ATOM 1466 C CA . LEU A 1 189 ? -11.170 3.766 -2.901 1.00 96.31 189 LEU A CA 1
ATOM 1467 C C . LEU A 1 189 ? -9.734 3.252 -2.777 1.00 96.31 189 LEU A C 1
ATOM 1469 O O . LEU A 1 189 ? -9.018 3.613 -1.846 1.00 96.31 189 LEU A O 1
ATOM 1473 N N . VAL A 1 190 ? -9.291 2.434 -3.731 1.00 96.56 190 VAL A N 1
ATOM 1474 C CA . VAL A 1 190 ? -7.929 1.882 -3.763 1.00 96.56 190 VAL A CA 1
ATOM 1475 C C . VAL A 1 190 ? -7.291 2.000 -5.155 1.00 96.56 190 VAL A C 1
ATOM 1477 O O . VAL A 1 190 ? -7.976 1.814 -6.162 1.00 96.56 190 VAL A O 1
ATOM 1480 N N . PRO A 1 191 ? -5.976 2.282 -5.252 1.00 95.25 191 PRO A N 1
ATOM 1481 C CA . PRO A 1 191 ? -5.287 2.516 -6.514 1.00 95.25 191 PRO A CA 1
ATOM 1482 C C . PRO A 1 191 ? -4.862 1.200 -7.17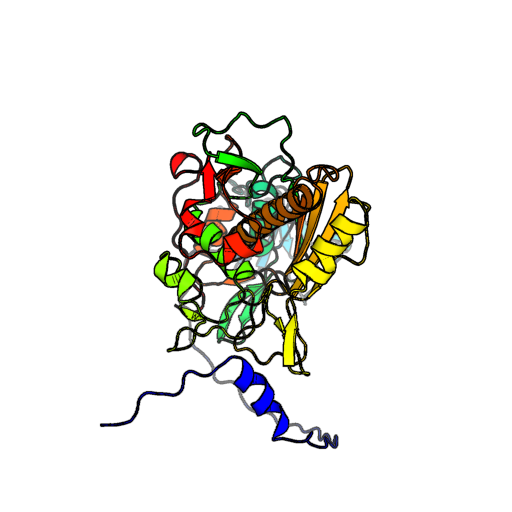1 1.00 95.25 191 PRO A C 1
ATOM 1484 O O . PRO A 1 191 ? -3.693 0.823 -7.163 1.00 95.25 191 PRO A O 1
ATOM 1487 N N . LEU A 1 192 ? -5.821 0.482 -7.750 1.00 95.00 192 LEU A N 1
ATOM 1488 C CA . LEU A 1 192 ? -5.534 -0.656 -8.621 1.00 95.00 192 LEU A CA 1
ATOM 1489 C C . LEU A 1 192 ? -5.499 -0.180 -10.073 1.00 95.00 192 LEU A C 1
ATOM 1491 O O . LEU A 1 192 ? -6.448 0.436 -10.554 1.00 95.00 192 LEU A O 1
ATOM 1495 N N . THR A 1 193 ? -4.390 -0.443 -10.768 1.00 93.94 193 THR A N 1
ATOM 1496 C CA . THR A 1 193 ? -4.209 0.048 -12.140 1.00 93.94 193 THR A CA 1
ATOM 1497 C C . THR A 1 193 ? -5.123 -0.677 -13.122 1.00 93.94 193 THR A C 1
ATOM 1499 O O . THR A 1 193 ? -5.317 -1.893 -13.038 1.00 93.94 193 THR A O 1
ATOM 1502 N N . THR A 1 194 ? -5.644 0.057 -14.103 1.00 93.75 194 THR A N 1
ATOM 1503 C CA . THR A 1 194 ? -6.345 -0.525 -15.254 1.00 93.75 194 THR A CA 1
ATOM 1504 C C . THR A 1 194 ? -5.403 -0.822 -16.421 1.00 93.75 194 THR A C 1
ATOM 1506 O O . THR A 1 194 ? -5.778 -1.539 -17.352 1.00 93.75 194 THR A O 1
ATOM 1509 N N . LEU A 1 195 ? -4.158 -0.330 -16.378 1.00 93.12 195 LEU A N 1
ATOM 1510 C CA . LEU A 1 195 ? -3.161 -0.553 -17.430 1.00 93.12 195 LEU A CA 1
ATOM 1511 C C . LEU A 1 195 ? -2.744 -2.016 -17.535 1.00 93.12 195 LEU A C 1
ATOM 1513 O O . LEU A 1 195 ? -2.288 -2.427 -18.593 1.00 93.12 195 LEU A O 1
ATOM 1517 N N . ARG A 1 196 ? -2.899 -2.805 -16.472 1.00 92.81 196 ARG A N 1
ATOM 1518 C CA . ARG A 1 196 ? -2.790 -4.269 -16.464 1.00 92.81 196 ARG A CA 1
ATOM 1519 C C . ARG A 1 196 ? -3.543 -4.821 -15.262 1.00 92.81 196 ARG A C 1
ATOM 1521 O O . ARG A 1 196 ? -3.659 -4.137 -14.253 1.00 92.81 196 ARG A O 1
ATOM 1528 N N . PHE A 1 197 ? -3.988 -6.067 -15.340 1.00 91.94 197 PHE A N 1
ATOM 1529 C CA . PHE A 1 197 ? -4.586 -6.723 -14.181 1.00 91.94 197 PHE A CA 1
ATOM 1530 C C . PHE A 1 197 ? -3.546 -6.986 -13.073 1.00 91.94 197 PHE A C 1
ATOM 1532 O O . PHE A 1 197 ? -2.458 -7.513 -13.337 1.00 91.94 197 PHE A O 1
ATOM 1539 N N . LEU A 1 198 ? -3.903 -6.644 -11.833 1.00 90.81 198 LEU A N 1
ATOM 1540 C CA . LEU A 1 198 ? -3.172 -6.956 -10.605 1.00 90.81 198 LEU A CA 1
ATOM 1541 C C . LEU A 1 198 ? -3.977 -7.919 -9.735 1.00 90.81 198 LEU A C 1
ATOM 1543 O O . LEU A 1 198 ? -5.141 -7.683 -9.434 1.00 90.81 198 LEU A O 1
ATOM 1547 N N . ALA A 1 199 ? -3.354 -8.985 -9.241 1.00 90.75 199 ALA A N 1
ATOM 1548 C CA . ALA A 1 199 ? -4.031 -9.850 -8.284 1.00 90.75 199 ALA A CA 1
ATOM 1549 C C . ALA A 1 199 ? -4.210 -9.109 -6.942 1.00 90.75 199 ALA A C 1
ATOM 1551 O O . ALA A 1 199 ? -3.277 -9.022 -6.146 1.00 90.75 199 ALA A O 1
ATOM 1552 N N . ALA A 1 200 ? -5.416 -8.599 -6.676 1.00 94.06 200 ALA A N 1
ATOM 1553 C CA . ALA A 1 200 ? -5.694 -7.795 -5.483 1.00 94.06 200 ALA A CA 1
ATOM 1554 C C . ALA A 1 200 ? -5.569 -8.594 -4.171 1.00 94.06 200 ALA A C 1
ATOM 1556 O O . ALA A 1 200 ? -5.037 -8.101 -3.179 1.00 94.06 200 ALA A O 1
ATOM 1557 N N . LYS A 1 201 ? -6.003 -9.862 -4.151 1.00 95.62 201 LYS A N 1
ATOM 1558 C CA . LYS A 1 201 ? -5.986 -10.684 -2.927 1.00 95.62 201 LYS A CA 1
ATOM 1559 C C . LYS A 1 201 ? -4.582 -10.828 -2.304 1.00 95.62 201 LYS A C 1
ATOM 1561 O O . LYS A 1 201 ? -4.470 -10.595 -1.104 1.00 95.62 201 LYS A O 1
ATOM 1566 N N . PRO A 1 202 ? -3.516 -11.166 -3.056 1.00 95.69 202 PRO A N 1
ATOM 1567 C CA . PRO A 1 202 ? -2.149 -11.120 -2.537 1.00 95.69 202 PRO A CA 1
ATOM 1568 C C . PRO A 1 202 ? -1.750 -9.788 -1.884 1.00 95.69 202 PRO A C 1
ATOM 1570 O O . PRO A 1 202 ? -1.097 -9.817 -0.846 1.00 95.69 202 PRO A O 1
ATOM 1573 N N . GLY A 1 203 ? -2.186 -8.645 -2.427 1.00 96.12 203 GLY A N 1
ATOM 1574 C CA . GLY A 1 203 ? -1.925 -7.328 -1.831 1.00 96.12 203 GLY A CA 1
ATOM 1575 C C . GLY A 1 203 ? -2.649 -7.112 -0.496 1.00 96.12 203 GLY A C 1
ATOM 1576 O O . GLY A 1 203 ? -2.055 -6.601 0.447 1.00 96.12 203 GLY A O 1
ATOM 1577 N N . LEU A 1 204 ? -3.897 -7.580 -0.355 1.00 97.62 204 LEU A N 1
ATOM 1578 C CA . LEU A 1 204 ? -4.599 -7.569 0.942 1.00 97.62 204 LEU A CA 1
ATOM 1579 C C . LEU A 1 204 ? -3.867 -8.416 1.991 1.00 97.62 204 LEU A C 1
ATOM 1581 O O . LEU A 1 204 ? -3.704 -7.999 3.136 1.00 97.62 204 LEU A O 1
ATOM 1585 N N . VAL A 1 205 ? -3.413 -9.605 1.587 1.00 98.25 205 VAL A N 1
ATOM 1586 C CA . VAL A 1 205 ? -2.634 -10.512 2.441 1.00 98.25 205 VAL A CA 1
ATOM 1587 C C . VAL A 1 205 ? -1.324 -9.847 2.871 1.00 98.25 205 VAL A C 1
ATOM 1589 O O . VAL A 1 205 ? -0.949 -9.921 4.036 1.00 98.25 205 VAL A O 1
ATOM 1592 N N . GLU A 1 206 ? -0.630 -9.172 1.960 1.00 97.25 206 GLU A N 1
ATOM 1593 C CA . GLU A 1 206 ? 0.612 -8.464 2.270 1.00 97.25 206 GLU A CA 1
ATOM 1594 C C . GLU A 1 206 ? 0.395 -7.269 3.212 1.00 97.25 206 GLU A C 1
ATOM 1596 O O . GLU A 1 206 ? 1.151 -7.108 4.168 1.00 97.25 206 GLU A O 1
ATOM 1601 N N . ALA A 1 207 ? -0.676 -6.491 3.023 1.00 97.56 207 ALA A N 1
ATOM 1602 C CA . ALA A 1 207 ? -1.040 -5.405 3.935 1.00 97.56 207 ALA A CA 1
ATOM 1603 C C . ALA A 1 207 ? -1.281 -5.908 5.369 1.00 97.56 207 ALA A C 1
ATOM 1605 O O . ALA A 1 207 ? -0.797 -5.311 6.332 1.00 97.56 207 ALA A O 1
ATOM 1606 N N . LEU A 1 208 ? -1.978 -7.040 5.521 1.00 98.00 208 LEU A N 1
ATOM 1607 C CA . LEU A 1 208 ? -2.162 -7.693 6.820 1.00 98.00 208 LEU A CA 1
ATOM 1608 C C . LEU A 1 208 ? -0.834 -8.209 7.388 1.00 98.00 208 LEU A C 1
ATOM 1610 O O . LEU A 1 208 ? -0.576 -8.047 8.578 1.00 98.00 208 LEU A O 1
ATOM 1614 N N . TRP A 1 209 ? 0.034 -8.773 6.545 1.00 97.50 209 TRP A N 1
ATOM 1615 C CA . TRP A 1 209 ? 1.356 -9.241 6.961 1.00 97.50 209 TRP A CA 1
ATOM 1616 C C . TRP A 1 209 ? 2.237 -8.109 7.498 1.00 97.50 209 TRP A C 1
ATOM 1618 O O . TRP A 1 209 ? 2.877 -8.303 8.529 1.00 97.50 209 TRP A O 1
ATOM 1628 N N . TYR A 1 210 ? 2.215 -6.919 6.879 1.00 95.94 210 TYR A N 1
ATOM 1629 C CA . TYR A 1 210 ? 2.928 -5.738 7.395 1.00 95.94 210 TYR A CA 1
ATOM 1630 C C . TYR A 1 210 ? 2.513 -5.463 8.846 1.00 95.94 210 TYR A C 1
ATOM 1632 O O . TYR A 1 210 ? 3.346 -5.225 9.716 1.00 95.94 210 TYR A O 1
ATOM 1640 N N . LEU A 1 211 ? 1.214 -5.552 9.125 1.00 96.25 211 LEU A N 1
ATOM 1641 C CA . LEU A 1 211 ? 0.628 -5.241 10.426 1.00 96.25 211 LEU A CA 1
ATOM 1642 C C . LEU A 1 211 ? 0.758 -6.374 11.459 1.00 96.25 211 LEU A C 1
ATOM 1644 O O . LEU A 1 211 ? 0.584 -6.125 12.655 1.00 96.25 211 LEU A O 1
ATOM 1648 N N . ARG A 1 212 ? 1.081 -7.600 11.031 1.00 94.44 212 ARG A N 1
ATOM 1649 C CA . ARG A 1 212 ? 1.101 -8.803 11.881 1.00 94.44 212 ARG A CA 1
ATOM 1650 C C . ARG A 1 212 ? 2.273 -8.836 12.865 1.00 94.44 212 ARG A C 1
ATOM 1652 O O . ARG A 1 212 ? 2.163 -9.425 13.940 1.00 94.44 212 ARG A O 1
ATOM 1659 N N . GLY A 1 213 ? 3.392 -8.192 12.538 1.00 91.12 213 GLY A N 1
ATOM 1660 C CA . GLY A 1 213 ? 4.557 -8.157 13.420 1.00 91.12 213 GLY A CA 1
ATOM 1661 C C . GLY A 1 213 ? 5.404 -9.435 13.373 1.00 91.12 213 GLY A C 1
ATOM 1662 O O . GLY A 1 213 ? 5.947 -9.859 14.401 1.00 91.12 213 GLY A O 1
ATOM 1663 N N . GLU A 1 214 ? 5.520 -10.047 12.194 1.00 90.88 214 GLU A N 1
ATOM 1664 C CA . GLU A 1 214 ? 6.265 -11.280 11.928 1.00 90.88 214 GLU A CA 1
ATOM 1665 C C . GLU A 1 214 ? 7.397 -11.066 10.911 1.00 90.88 214 GLU A C 1
ATOM 1667 O O . GLU A 1 214 ? 7.283 -10.291 9.968 1.00 90.88 214 GLU A O 1
ATOM 1672 N N . ALA A 1 215 ? 8.510 -11.781 11.097 1.00 89.94 215 ALA A N 1
ATOM 1673 C CA . ALA A 1 215 ? 9.667 -11.731 10.193 1.00 89.94 215 ALA A CA 1
ATOM 1674 C C . ALA A 1 215 ? 9.663 -12.854 9.138 1.00 89.94 215 ALA A C 1
ATOM 1676 O O . ALA A 1 215 ? 10.577 -12.918 8.310 1.00 89.94 215 ALA A O 1
ATOM 1677 N N . THR A 1 216 ? 8.687 -13.767 9.203 1.00 93.19 216 THR A N 1
ATOM 1678 C CA . THR A 1 216 ? 8.579 -14.926 8.310 1.00 93.19 216 THR A CA 1
ATOM 1679 C C . THR A 1 216 ? 7.449 -14.757 7.309 1.00 93.19 216 THR A C 1
ATOM 1681 O O . THR A 1 216 ? 6.524 -13.973 7.515 1.00 93.19 216 THR A O 1
ATOM 1684 N N . ILE A 1 217 ? 7.520 -15.509 6.215 1.00 95.06 217 ILE A N 1
ATOM 1685 C CA . ILE A 1 217 ? 6.542 -15.465 5.122 1.00 95.06 217 ILE A CA 1
ATOM 1686 C C . ILE A 1 217 ? 5.510 -16.595 5.198 1.00 95.06 217 ILE A C 1
ATOM 1688 O O . ILE A 1 217 ? 4.807 -16.860 4.225 1.00 95.06 217 ILE A O 1
ATOM 1692 N N . ASP A 1 218 ? 5.392 -17.269 6.343 1.00 96.12 218 ASP A N 1
ATOM 1693 C CA . ASP A 1 218 ? 4.479 -18.404 6.506 1.00 96.12 218 ASP A CA 1
ATOM 1694 C C . ASP A 1 218 ? 3.022 -17.991 6.296 1.00 96.12 218 ASP A C 1
ATOM 1696 O O . ASP A 1 218 ? 2.284 -18.665 5.576 1.00 96.12 218 ASP A O 1
ATOM 1700 N N . PHE A 1 219 ? 2.625 -16.849 6.867 1.00 97.00 219 PHE A N 1
ATOM 1701 C CA . PHE A 1 219 ? 1.302 -16.266 6.654 1.00 97.00 219 PHE A CA 1
ATOM 1702 C C . PHE A 1 219 ? 1.055 -15.993 5.163 1.00 97.00 219 PHE A C 1
ATOM 1704 O O . PHE A 1 219 ? 0.079 -16.488 4.596 1.00 97.00 219 PHE A O 1
ATOM 1711 N N . LEU A 1 220 ? 1.988 -15.310 4.488 1.00 97.19 220 LEU A N 1
ATOM 1712 C CA . LEU A 1 220 ? 1.897 -15.056 3.046 1.00 97.19 220 LEU A CA 1
ATOM 1713 C C . LEU A 1 220 ? 1.698 -16.365 2.271 1.00 97.19 220 LEU A C 1
ATOM 1715 O O . LEU A 1 220 ? 0.774 -16.485 1.460 1.00 97.19 220 LEU A O 1
ATOM 1719 N N . ARG A 1 221 ? 2.514 -17.381 2.578 1.00 96.25 221 ARG A N 1
ATOM 1720 C CA . ARG A 1 221 ? 2.498 -18.660 1.873 1.00 96.25 221 ARG A CA 1
ATOM 1721 C C . ARG A 1 221 ? 1.198 -19.430 2.064 1.00 96.25 221 ARG A C 1
ATOM 1723 O O . ARG A 1 221 ? 0.693 -19.963 1.068 1.00 96.25 221 ARG A O 1
ATOM 1730 N N . ARG A 1 222 ? 0.649 -19.463 3.286 1.00 96.75 222 ARG A N 1
ATOM 1731 C CA . ARG A 1 222 ? -0.653 -20.084 3.602 1.00 96.75 222 ARG A CA 1
ATOM 1732 C C . ARG A 1 222 ? -1.790 -19.461 2.792 1.00 96.75 222 ARG A C 1
ATOM 1734 O O . ARG A 1 222 ? -2.676 -20.175 2.328 1.00 96.75 222 ARG A O 1
ATOM 1741 N N . HIS A 1 223 ? -1.713 -18.160 2.520 1.00 97.19 223 HIS A N 1
ATOM 1742 C CA . HIS A 1 223 ? -2.705 -17.437 1.719 1.00 97.19 223 HIS A CA 1
ATOM 1743 C C . HIS A 1 223 ? -2.349 -17.307 0.236 1.00 97.19 223 HIS A C 1
ATOM 1745 O O . HIS A 1 223 ? -2.953 -16.503 -0.476 1.00 97.19 223 HIS A O 1
ATOM 1751 N N . LYS A 1 224 ? -1.419 -18.139 -0.254 1.00 96.12 224 LYS A N 1
ATOM 1752 C CA . LYS A 1 224 ? -0.992 -18.187 -1.663 1.00 96.12 224 LYS A CA 1
ATOM 1753 C C . LYS A 1 224 ? -0.386 -16.866 -2.167 1.00 96.12 224 LYS A C 1
ATOM 1755 O O . LYS A 1 224 ? -0.332 -16.642 -3.372 1.00 96.12 224 LYS A O 1
ATOM 1760 N N . CYS A 1 225 ? 0.099 -16.013 -1.266 1.00 95.62 225 CYS A N 1
ATOM 1761 C CA . CYS A 1 225 ? 0.951 -14.883 -1.609 1.00 95.62 225 CYS A CA 1
ATOM 1762 C C . CYS A 1 225 ? 2.409 -15.366 -1.663 1.00 95.62 225 CYS A C 1
ATOM 1764 O O . CYS A 1 225 ? 2.883 -16.057 -0.760 1.00 95.62 225 CYS A O 1
ATOM 1766 N N . ARG A 1 226 ? 3.094 -15.067 -2.769 1.00 92.81 226 ARG A N 1
ATOM 1767 C CA . ARG A 1 226 ? 4.444 -15.571 -3.090 1.00 92.81 226 ARG A CA 1
ATOM 1768 C C . ARG A 1 226 ? 5.446 -14.439 -3.357 1.00 92.81 226 ARG A C 1
ATOM 1770 O O . ARG A 1 226 ? 6.570 -14.705 -3.756 1.00 92.81 226 ARG A O 1
ATOM 1777 N N . PHE A 1 227 ? 5.055 -13.180 -3.136 1.00 90.31 227 PHE A N 1
ATOM 1778 C CA . PHE A 1 227 ? 5.854 -11.995 -3.488 1.00 90.31 227 PHE A CA 1
ATOM 1779 C C . PHE A 1 227 ? 7.247 -11.967 -2.850 1.00 90.31 227 PHE A C 1
ATOM 1781 O O . PHE A 1 227 ? 8.184 -11.465 -3.466 1.00 90.31 227 PHE A O 1
ATOM 1788 N N . TRP A 1 228 ? 7.372 -12.538 -1.651 1.00 91.44 228 TRP A N 1
ATOM 1789 C CA . TRP A 1 228 ? 8.596 -12.538 -0.850 1.00 91.44 228 TRP A CA 1
ATOM 1790 C C . TRP A 1 228 ? 9.385 -13.848 -0.898 1.00 91.44 228 TRP A C 1
ATOM 1792 O O . TRP A 1 228 ? 10.403 -13.959 -0.217 1.00 91.44 228 TRP A O 1
ATOM 1802 N N . ASP A 1 229 ? 8.946 -14.843 -1.675 1.00 91.38 229 ASP A N 1
ATOM 1803 C CA . ASP A 1 229 ? 9.606 -16.154 -1.715 1.00 91.38 229 ASP A CA 1
ATOM 1804 C C . ASP A 1 229 ? 11.069 -16.051 -2.166 1.00 91.38 229 ASP A C 1
ATOM 1806 O O . ASP A 1 229 ? 11.925 -16.716 -1.589 1.00 91.38 229 ASP A O 1
ATOM 1810 N N . ALA A 1 230 ? 11.370 -15.187 -3.141 1.00 87.88 230 ALA A N 1
ATOM 1811 C CA . ALA A 1 230 ? 12.722 -15.011 -3.678 1.00 87.88 230 ALA A CA 1
ATOM 1812 C C . ALA A 1 230 ? 13.667 -14.237 -2.734 1.00 87.88 230 ALA A C 1
ATOM 1814 O O . ALA A 1 230 ? 14.882 -14.220 -2.941 1.00 87.88 230 ALA A O 1
ATOM 1815 N N . GLN A 1 231 ? 13.119 -13.557 -1.726 1.00 86.06 231 GLN A N 1
ATOM 1816 C CA . GLN A 1 231 ? 13.838 -12.715 -0.768 1.00 86.06 231 GLN A CA 1
ATOM 1817 C C . GLN A 1 231 ? 13.950 -13.380 0.607 1.00 86.06 231 GLN A C 1
ATOM 1819 O O . GLN A 1 231 ? 14.760 -12.948 1.428 1.00 86.06 231 GLN A O 1
ATOM 1824 N N . ALA A 1 232 ? 13.130 -14.393 0.876 1.00 89.19 232 ALA A N 1
ATOM 1825 C CA . ALA A 1 232 ? 13.174 -15.147 2.113 1.00 89.19 232 ALA A CA 1
ATOM 1826 C C . ALA A 1 232 ? 14.349 -16.135 2.120 1.00 89.19 232 ALA A C 1
ATOM 1828 O O . ALA A 1 232 ? 14.737 -16.688 1.092 1.00 89.19 232 ALA A O 1
ATOM 1829 N N . SER A 1 233 ? 14.896 -16.394 3.307 1.00 89.81 233 SER A N 1
ATOM 1830 C CA . SER A 1 233 ? 15.815 -17.512 3.517 1.00 89.81 233 SER A CA 1
ATOM 1831 C C . SER A 1 233 ? 15.125 -18.861 3.262 1.00 89.81 233 SER A C 1
ATOM 1833 O O . SER A 1 233 ? 13.900 -18.943 3.130 1.00 89.81 233 SER A O 1
ATOM 1835 N N . VAL A 1 234 ? 15.904 -19.947 3.269 1.00 88.06 234 VAL A N 1
ATOM 1836 C CA . VAL A 1 234 ? 15.375 -21.324 3.207 1.00 88.06 234 VAL A CA 1
ATOM 1837 C C . VAL A 1 234 ? 14.325 -21.601 4.293 1.00 88.06 234 VAL A C 1
ATOM 1839 O O . VAL A 1 234 ? 13.330 -22.273 4.033 1.00 88.06 234 VAL A O 1
ATOM 1842 N N . ASP A 1 235 ? 14.487 -20.988 5.467 1.00 89.19 235 ASP A N 1
ATOM 1843 C CA . ASP A 1 235 ? 13.563 -21.094 6.601 1.00 89.19 235 ASP A CA 1
ATOM 1844 C C . ASP A 1 235 ? 12.365 -20.131 6.503 1.00 89.19 235 ASP A C 1
ATOM 1846 O O . ASP A 1 235 ? 11.592 -19.994 7.448 1.00 89.19 235 ASP A O 1
ATOM 1850 N N . GLY A 1 236 ? 12.211 -19.415 5.384 1.00 90.62 236 GLY A N 1
ATOM 1851 C CA . GLY A 1 236 ? 11.117 -18.469 5.180 1.00 90.62 236 GLY A CA 1
ATOM 1852 C C . GLY A 1 236 ? 11.280 -17.149 5.939 1.00 90.62 236 GLY A C 1
ATOM 1853 O O . GLY A 1 236 ? 10.291 -16.452 6.148 1.00 90.62 236 GLY A O 1
ATOM 1854 N N . VAL A 1 237 ? 12.493 -16.783 6.364 1.00 90.25 237 VAL A N 1
ATOM 1855 C CA . VAL A 1 237 ? 12.759 -15.540 7.108 1.00 90.25 237 VAL A CA 1
ATOM 1856 C C . VAL A 1 237 ? 13.182 -14.434 6.141 1.00 90.25 237 VAL A C 1
ATOM 1858 O O . VAL A 1 237 ? 14.170 -14.577 5.427 1.00 90.25 237 VAL A O 1
ATOM 1861 N N . VAL A 1 238 ? 12.470 -13.306 6.153 1.00 87.31 238 VAL A N 1
ATOM 1862 C CA . VAL A 1 238 ? 12.828 -12.081 5.401 1.00 87.31 238 VAL A CA 1
ATOM 1863 C C . VAL A 1 238 ? 13.607 -11.091 6.283 1.00 87.31 238 VAL A C 1
ATOM 1865 O O . VAL A 1 238 ? 14.279 -10.185 5.791 1.00 87.31 238 VAL A O 1
ATOM 1868 N N . GLY A 1 239 ? 13.577 -11.300 7.602 1.00 81.44 239 GLY A N 1
ATOM 1869 C CA . GLY A 1 239 ? 14.342 -10.534 8.582 1.00 81.44 239 GLY A CA 1
ATOM 1870 C C . GLY A 1 239 ? 13.642 -9.245 9.001 1.00 81.44 239 GLY A C 1
ATOM 1871 O O . GLY A 1 239 ? 12.415 -9.153 8.988 1.00 81.44 239 GLY A O 1
ATOM 1872 N N . LEU A 1 240 ? 14.429 -8.247 9.411 1.00 84.50 240 LEU A N 1
ATOM 1873 C CA . LEU A 1 240 ? 13.907 -6.922 9.734 1.00 84.50 240 LEU A CA 1
ATOM 1874 C C . LEU A 1 240 ? 13.423 -6.270 8.436 1.00 84.50 240 LEU A C 1
ATOM 1876 O O . LEU A 1 240 ? 14.240 -5.856 7.617 1.00 84.50 240 LEU A O 1
ATOM 1880 N N . ASN A 1 241 ? 12.114 -6.258 8.207 1.00 87.25 241 ASN A N 1
ATOM 1881 C CA . ASN A 1 241 ? 11.468 -5.671 7.034 1.00 87.25 241 ASN A CA 1
ATOM 1882 C C . ASN A 1 241 ? 10.002 -5.336 7.368 1.00 87.25 241 ASN A C 1
ATOM 1884 O O . ASN A 1 241 ? 9.627 -5.341 8.542 1.00 87.25 241 ASN A O 1
ATOM 1888 N N . TYR A 1 242 ? 9.173 -5.055 6.361 1.00 89.38 242 TYR A N 1
ATOM 1889 C CA . TYR A 1 242 ? 7.803 -4.567 6.553 1.00 89.38 242 TYR A CA 1
ATOM 1890 C C . TYR A 1 242 ? 6.922 -5.413 7.476 1.00 89.38 242 TYR A C 1
ATOM 1892 O O . TYR A 1 242 ? 6.148 -4.838 8.234 1.00 89.38 242 TYR A O 1
ATOM 1900 N N . GLY A 1 243 ? 7.067 -6.744 7.476 1.00 81.75 243 GLY A N 1
ATOM 1901 C CA . GLY A 1 243 ? 6.303 -7.638 8.354 1.00 81.75 243 GLY A CA 1
ATOM 1902 C C . GLY A 1 243 ? 6.442 -7.329 9.852 1.00 81.75 243 GLY A C 1
ATOM 1903 O O . GLY A 1 243 ? 5.584 -7.707 10.640 1.00 81.75 243 GLY A O 1
ATOM 1904 N N . LEU A 1 244 ? 7.483 -6.594 10.263 1.00 87.31 244 LEU A N 1
ATOM 1905 C CA . LEU A 1 244 ? 7.713 -6.169 11.647 1.00 87.31 244 LEU A CA 1
ATOM 1906 C C . LEU A 1 244 ? 7.240 -4.739 11.957 1.00 87.31 244 LEU A C 1
ATOM 1908 O O . LEU A 1 244 ? 7.599 -4.223 13.018 1.00 87.31 244 LEU A O 1
ATOM 1912 N N . LEU A 1 245 ? 6.432 -4.101 11.099 1.00 88.88 245 LEU A N 1
ATOM 1913 C CA . LEU A 1 245 ? 5.959 -2.716 11.285 1.00 88.88 245 LEU A CA 1
ATOM 1914 C C . LEU A 1 245 ? 5.372 -2.458 12.678 1.00 88.88 245 LEU A C 1
ATOM 1916 O O . LEU A 1 245 ? 5.531 -1.369 13.214 1.00 88.88 245 LEU A O 1
ATOM 1920 N N . THR A 1 246 ? 4.705 -3.448 13.271 1.00 91.44 246 THR A N 1
ATOM 1921 C CA . THR A 1 246 ? 4.026 -3.329 14.573 1.00 91.44 246 THR A CA 1
ATOM 1922 C C . THR A 1 246 ? 4.798 -3.964 15.728 1.00 91.44 246 THR A C 1
ATOM 1924 O O . THR A 1 246 ? 4.360 -3.904 16.875 1.00 91.44 246 THR A O 1
ATOM 1927 N N . ARG A 1 247 ? 5.942 -4.603 15.455 1.00 90.81 247 ARG A N 1
ATOM 1928 C CA . ARG A 1 247 ? 6.714 -5.380 16.438 1.00 90.81 247 ARG A CA 1
ATOM 1929 C C . ARG A 1 247 ? 8.220 -5.210 16.245 1.00 90.81 247 ARG A C 1
ATOM 1931 O O . ARG A 1 247 ? 8.973 -6.187 16.318 1.00 90.81 247 ARG A O 1
ATOM 1938 N N . TRP A 1 248 ? 8.650 -3.971 16.017 1.00 88.12 248 TRP A N 1
ATOM 1939 C CA . TRP A 1 248 ? 10.047 -3.625 15.785 1.00 88.12 248 TRP A CA 1
ATOM 1940 C C . TRP A 1 248 ? 10.891 -3.906 17.036 1.00 88.12 248 TRP A C 1
ATOM 1942 O O . TRP A 1 248 ? 10.546 -3.431 18.118 1.00 88.12 248 TRP A O 1
ATOM 1952 N N . PRO A 1 249 ? 11.981 -4.678 16.946 1.00 86.06 249 PRO A N 1
ATOM 1953 C CA . PRO A 1 249 ? 12.781 -5.020 18.119 1.00 86.06 249 PRO A CA 1
ATOM 1954 C C . PRO A 1 249 ? 13.566 -3.813 18.661 1.00 86.06 249 PRO A C 1
ATOM 1956 O O . PRO A 1 249 ? 14.028 -2.961 17.901 1.00 86.06 249 PRO A O 1
ATOM 1959 N N . GLN A 1 250 ? 13.727 -3.747 19.984 1.00 85.06 250 GLN A N 1
ATOM 1960 C CA . GLN A 1 250 ? 14.445 -2.668 20.675 1.00 85.06 250 GLN A CA 1
ATOM 1961 C C . GLN A 1 250 ? 15.751 -3.163 21.311 1.00 85.06 250 GLN A C 1
ATOM 1963 O O . GLN A 1 250 ? 15.864 -4.322 21.707 1.00 85.06 250 GLN A O 1
ATOM 1968 N N . ALA A 1 251 ? 16.735 -2.265 21.440 1.00 81.50 251 ALA A N 1
ATOM 1969 C CA . ALA A 1 251 ? 18.059 -2.585 21.982 1.00 81.50 251 ALA A CA 1
ATOM 1970 C C . ALA A 1 251 ? 18.026 -3.037 23.455 1.00 81.50 251 ALA A C 1
ATOM 1972 O O . ALA A 1 251 ? 18.816 -3.893 23.853 1.00 81.50 251 ALA A O 1
ATOM 1973 N N . GLU A 1 252 ? 17.101 -2.492 24.250 1.00 81.00 252 GLU A N 1
ATOM 1974 C CA . GLU A 1 252 ? 16.892 -2.847 25.662 1.00 81.00 252 GLU A CA 1
ATOM 1975 C C . GLU A 1 252 ? 16.059 -4.132 25.849 1.00 81.00 252 GLU A C 1
ATOM 1977 O O . GLU A 1 252 ? 15.799 -4.547 26.977 1.00 81.00 252 GLU A O 1
ATOM 1982 N N . GLY A 1 253 ? 15.655 -4.784 24.754 1.00 80.62 253 GLY A N 1
ATOM 1983 C CA . GLY A 1 253 ? 14.659 -5.852 24.755 1.00 80.62 253 GLY A CA 1
ATOM 1984 C C . GLY A 1 253 ? 13.235 -5.319 24.568 1.00 80.62 253 GLY A C 1
ATOM 1985 O O . GLY A 1 253 ? 12.971 -4.124 24.671 1.00 80.62 253 GLY A O 1
ATOM 1986 N N . GLY A 1 254 ? 12.302 -6.218 24.247 1.00 85.94 254 GLY A N 1
ATOM 1987 C CA . GLY A 1 254 ? 10.919 -5.851 23.933 1.00 85.94 254 GLY A CA 1
ATOM 1988 C C . GLY A 1 254 ? 10.693 -5.474 22.465 1.00 85.94 254 GLY A C 1
ATOM 1989 O O . GLY A 1 254 ? 11.543 -5.689 21.596 1.00 85.94 254 GLY A O 1
ATOM 1990 N N . ARG A 1 255 ? 9.483 -4.986 22.175 1.00 89.81 255 ARG A N 1
ATOM 1991 C CA . ARG A 1 255 ? 9.015 -4.677 20.820 1.00 89.81 255 ARG A CA 1
ATOM 1992 C C . ARG A 1 255 ? 8.238 -3.370 20.803 1.00 89.81 255 ARG A C 1
ATOM 1994 O O . ARG A 1 255 ? 7.347 -3.166 21.620 1.00 89.81 255 ARG A O 1
ATOM 2001 N N . LEU A 1 256 ? 8.547 -2.543 19.817 1.00 91.00 256 LEU A N 1
ATOM 2002 C CA . LEU A 1 256 ? 7.914 -1.267 19.547 1.00 91.00 256 LEU A CA 1
ATOM 2003 C C . LEU A 1 256 ? 6.880 -1.414 18.427 1.00 91.00 256 LEU A C 1
ATOM 2005 O O . LEU A 1 256 ? 7.180 -1.961 17.365 1.00 91.00 256 LEU A O 1
ATOM 2009 N N . ASN A 1 257 ? 5.693 -0.854 18.643 1.00 95.25 257 ASN A N 1
ATOM 2010 C CA . ASN A 1 257 ? 4.703 -0.618 17.598 1.00 95.25 257 ASN A CA 1
ATOM 2011 C C . ASN A 1 257 ? 4.711 0.878 17.225 1.00 95.25 257 ASN A C 1
ATOM 2013 O O . ASN A 1 257 ? 3.953 1.647 17.822 1.00 95.25 257 ASN A O 1
ATOM 2017 N N . PRO A 1 258 ? 5.582 1.331 16.300 1.00 94.06 258 PRO A N 1
ATOM 2018 C CA . PRO A 1 258 ? 5.661 2.742 15.919 1.00 94.06 258 PRO A CA 1
ATOM 2019 C C . PRO A 1 258 ? 4.352 3.258 15.309 1.00 94.06 258 PRO A C 1
ATOM 2021 O O . PRO A 1 258 ? 3.968 4.396 15.557 1.00 94.06 258 PRO A O 1
ATOM 2024 N N . LEU A 1 259 ? 3.604 2.419 14.582 1.00 97.12 259 LEU A N 1
ATOM 2025 C CA . LEU A 1 259 ? 2.307 2.816 14.030 1.00 97.12 259 LEU A CA 1
ATOM 2026 C C . LEU A 1 259 ? 1.300 3.151 15.143 1.00 97.12 259 LEU A C 1
ATOM 2028 O O . LEU A 1 259 ? 0.599 4.159 15.083 1.00 97.12 259 LEU A O 1
ATOM 2032 N N . GLU A 1 260 ? 1.243 2.339 16.197 1.00 97.62 260 GLU A N 1
ATOM 2033 C CA . GLU A 1 260 ? 0.379 2.624 17.343 1.00 97.62 260 GLU A CA 1
ATOM 2034 C C . GLU A 1 260 ? 0.865 3.815 18.169 1.00 97.62 260 GLU A C 1
ATOM 2036 O O . GLU A 1 260 ? 0.068 4.687 18.527 1.00 97.62 260 GLU A O 1
ATOM 2041 N N . LYS A 1 261 ? 2.162 3.840 18.488 1.00 96.81 261 LYS A N 1
ATOM 2042 C CA . LYS A 1 261 ? 2.768 4.821 19.389 1.00 96.81 261 LYS A CA 1
ATOM 2043 C C . LYS A 1 261 ? 2.822 6.216 18.774 1.00 96.81 261 LYS A C 1
ATOM 2045 O O . LYS A 1 261 ? 2.486 7.179 19.460 1.00 96.81 261 LYS A O 1
ATOM 2050 N N . ASP A 1 262 ? 3.250 6.319 17.519 1.00 97.31 262 ASP A N 1
ATOM 2051 C CA . ASP A 1 262 ? 3.624 7.590 16.894 1.00 97.31 262 ASP A CA 1
ATOM 2052 C C . ASP A 1 262 ? 2.532 8.119 15.943 1.00 97.31 262 ASP A C 1
ATOM 2054 O O . ASP A 1 262 ? 2.546 9.299 15.598 1.00 97.31 262 ASP A O 1
ATOM 2058 N N . VAL A 1 263 ? 1.541 7.293 15.571 1.00 98.06 263 VAL A N 1
ATOM 2059 C CA . VAL A 1 263 ? 0.442 7.687 14.666 1.00 98.06 263 VAL A CA 1
ATOM 2060 C C . VAL A 1 263 ? -0.931 7.552 15.327 1.00 98.06 263 VAL A C 1
ATOM 2062 O O . VAL A 1 263 ? -1.576 8.563 15.601 1.00 98.06 263 VAL A O 1
ATOM 2065 N N . ILE A 1 264 ? -1.379 6.330 15.632 1.00 98.31 264 ILE A N 1
ATOM 2066 C CA . ILE A 1 264 ? -2.759 6.077 16.092 1.00 98.31 264 ILE A CA 1
ATOM 2067 C C . ILE A 1 264 ? -3.020 6.728 17.454 1.00 98.31 264 ILE A C 1
ATOM 2069 O O . ILE A 1 264 ? -3.998 7.454 17.618 1.00 98.31 264 ILE A O 1
ATOM 2073 N N . THR A 1 265 ? -2.140 6.514 18.436 1.00 98.06 265 THR A N 1
ATOM 2074 C CA . THR A 1 265 ? -2.322 7.063 19.789 1.00 98.06 265 THR A CA 1
ATOM 2075 C C . THR A 1 265 ? -2.329 8.597 19.793 1.00 98.06 265 THR A C 1
ATOM 2077 O O . THR A 1 265 ? -3.232 9.171 20.410 1.00 98.06 265 THR A O 1
ATOM 2080 N N . PRO A 1 266 ? -1.394 9.295 19.115 1.00 97.62 266 PRO A N 1
ATOM 2081 C CA . PRO A 1 266 ? -1.450 10.746 18.993 1.00 97.62 266 PRO A CA 1
ATOM 2082 C C . PRO A 1 266 ? -2.711 11.244 18.286 1.00 97.62 266 PRO A C 1
ATOM 2084 O O . PRO A 1 266 ? -3.303 12.204 18.771 1.00 97.62 266 PRO A O 1
ATOM 2087 N N . LEU A 1 267 ? -3.156 10.594 17.203 1.00 97.31 267 LEU A N 1
ATOM 2088 C CA . LEU A 1 267 ? -4.394 10.966 16.508 1.00 97.31 267 LEU A CA 1
ATOM 2089 C C . LEU A 1 267 ? -5.614 10.877 17.432 1.00 97.31 267 LEU A C 1
ATOM 2091 O O . LEU A 1 267 ? -6.390 11.829 17.498 1.00 97.31 267 LEU A O 1
ATOM 2095 N N . CYS A 1 268 ? -5.750 9.790 18.200 1.00 96.94 268 CYS A N 1
ATOM 2096 C CA . CYS A 1 268 ? -6.839 9.646 19.168 1.00 96.94 268 CYS A CA 1
ATOM 2097 C C . CYS A 1 268 ? -6.772 10.724 20.262 1.00 96.94 268 CYS A C 1
ATOM 2099 O O . CYS A 1 268 ? -7.753 11.418 20.516 1.00 96.94 268 CYS A O 1
ATOM 2101 N N . LYS A 1 269 ? -5.602 10.910 20.891 1.00 96.50 269 LYS A N 1
ATOM 2102 C CA . LYS A 1 269 ? -5.424 11.874 21.996 1.00 96.50 269 LYS A CA 1
ATOM 2103 C C . LYS A 1 269 ? -5.660 13.319 21.570 1.00 96.50 269 LYS A C 1
ATOM 2105 O O . LYS A 1 269 ? -6.146 14.117 22.363 1.00 96.50 269 LYS A O 1
ATOM 2110 N N . ARG A 1 270 ? -5.293 13.654 20.333 1.00 94.00 270 ARG A N 1
ATOM 2111 C CA . ARG A 1 270 ? -5.454 14.992 19.756 1.00 94.00 270 ARG A CA 1
ATOM 2112 C C . ARG A 1 270 ? -6.794 15.178 19.051 1.00 94.00 270 ARG A C 1
ATOM 2114 O O . ARG A 1 270 ? -6.959 16.171 18.359 1.00 94.00 270 ARG A O 1
ATOM 2121 N N . ARG A 1 271 ? -7.729 14.231 19.175 1.00 93.00 271 ARG A N 1
ATOM 2122 C CA . ARG A 1 271 ? -9.057 14.306 18.545 1.00 93.00 271 ARG A CA 1
ATOM 2123 C C . ARG A 1 271 ? -8.988 14.566 17.030 1.00 93.00 271 ARG A C 1
ATOM 2125 O O . ARG A 1 271 ? -9.769 15.335 16.484 1.00 93.00 271 ARG A O 1
ATOM 2132 N N . GLY A 1 272 ? -8.026 13.937 16.353 1.00 88.25 272 GLY A N 1
ATOM 2133 C CA . GLY A 1 272 ? -7.819 14.099 14.913 1.00 88.25 272 GLY A CA 1
ATOM 2134 C C . GLY A 1 272 ? -7.171 15.424 14.497 1.00 88.25 272 GLY A C 1
ATOM 2135 O O . GLY A 1 272 ? -7.068 15.684 13.304 1.00 88.25 272 GLY A O 1
ATOM 2136 N N . GLU A 1 273 ? -6.702 16.261 15.425 1.00 90.31 273 GLU A N 1
ATOM 2137 C CA . GLU A 1 273 ? -5.979 17.477 15.050 1.00 90.31 273 GLU A CA 1
ATOM 2138 C C . GLU A 1 273 ? -4.640 17.164 14.356 1.00 90.31 273 GLU A C 1
ATOM 2140 O O . GLU A 1 273 ? -3.928 16.229 14.750 1.00 90.31 273 GLU A O 1
ATOM 2145 N N . PRO A 1 274 ? -4.239 17.981 13.363 1.00 89.25 274 PRO A N 1
ATOM 2146 C CA . PRO A 1 274 ? -3.014 17.763 12.613 1.00 89.25 274 PRO A CA 1
ATOM 2147 C C . PRO A 1 274 ? -1.777 17.811 13.516 1.00 89.25 274 PRO A C 1
ATOM 2149 O O . PRO A 1 274 ? -1.643 18.629 14.427 1.00 89.25 274 PRO A O 1
ATOM 2152 N N . SER A 1 275 ? -0.824 16.936 13.217 1.00 91.56 275 SER A N 1
ATOM 2153 C CA . SER A 1 275 ? 0.498 16.908 13.832 1.00 91.56 275 SER A CA 1
ATOM 2154 C C . SER A 1 275 ? 1.536 16.656 12.748 1.00 91.56 275 SER A C 1
ATOM 2156 O O . SER A 1 275 ? 1.328 15.840 11.856 1.00 91.56 275 SER A O 1
ATOM 2158 N N . ARG A 1 276 ? 2.677 17.345 12.838 1.00 92.81 276 ARG A N 1
ATOM 2159 C CA . ARG A 1 276 ? 3.808 17.156 11.912 1.00 92.81 276 ARG A CA 1
ATOM 2160 C C . ARG A 1 276 ? 4.706 15.976 12.296 1.00 92.81 276 ARG A C 1
ATOM 2162 O O . ARG A 1 276 ? 5.624 15.655 11.551 1.00 92.81 276 ARG A O 1
ATOM 2169 N N . ASN A 1 277 ? 4.426 15.333 13.431 1.00 95.19 277 ASN A N 1
ATOM 2170 C CA . ASN A 1 277 ? 5.270 14.295 14.028 1.00 95.19 277 ASN A CA 1
ATOM 2171 C C . ASN A 1 277 ? 4.703 12.876 13.856 1.00 95.19 277 ASN A C 1
ATOM 2173 O O . ASN A 1 277 ? 5.214 11.949 14.475 1.00 95.19 277 ASN A O 1
ATOM 2177 N N . LEU A 1 278 ? 3.646 12.696 13.057 1.00 97.38 278 LEU A N 1
ATOM 2178 C CA . LEU A 1 278 ? 3.055 11.379 12.800 1.00 97.38 278 LEU A CA 1
ATOM 2179 C C . LEU A 1 278 ? 3.888 10.645 11.741 1.00 97.38 278 LEU A C 1
ATOM 2181 O O . LEU A 1 278 ? 3.514 10.590 10.573 1.00 97.38 278 LEU A O 1
ATOM 2185 N N . ILE A 1 279 ? 5.069 10.159 12.120 1.00 96.50 279 ILE A N 1
ATOM 2186 C CA . ILE A 1 279 ? 6.049 9.582 11.191 1.00 96.50 279 ILE A CA 1
ATOM 2187 C C . ILE A 1 279 ? 6.484 8.207 11.685 1.00 96.50 279 ILE A C 1
ATOM 2189 O O . ILE A 1 279 ? 6.830 8.037 12.850 1.00 96.50 279 ILE A O 1
ATOM 2193 N N . VAL A 1 280 ? 6.539 7.245 10.767 1.00 95.19 280 VAL A N 1
ATOM 2194 C CA . VAL A 1 280 ? 7.120 5.920 10.977 1.00 95.19 280 VAL A CA 1
ATOM 2195 C C . VAL A 1 280 ? 8.339 5.758 10.072 1.00 95.19 280 VAL A C 1
ATOM 2197 O O . VAL A 1 280 ? 8.246 5.927 8.854 1.00 95.19 280 VAL A O 1
ATOM 2200 N N . SER A 1 281 ? 9.487 5.410 10.661 1.00 91.00 281 SER A N 1
ATOM 2201 C CA . SER A 1 281 ? 10.666 4.970 9.906 1.00 91.00 281 SER A CA 1
ATOM 2202 C C . SER A 1 281 ? 10.606 3.463 9.685 1.00 91.00 281 SER A C 1
ATOM 2204 O O . SER A 1 281 ? 10.406 2.703 10.629 1.00 91.00 281 SER A O 1
ATOM 2206 N N . LEU A 1 282 ? 10.804 3.036 8.442 1.00 90.06 282 LEU A N 1
ATOM 2207 C CA . LEU A 1 282 ? 10.799 1.627 8.025 1.00 90.06 282 LEU A CA 1
ATOM 2208 C C . LEU A 1 282 ? 12.214 1.083 7.801 1.00 90.06 282 LEU A C 1
ATOM 2210 O O . LEU A 1 282 ? 12.400 -0.093 7.489 1.00 90.06 282 LEU A O 1
ATOM 2214 N N . VAL A 1 283 ? 13.216 1.949 7.950 1.00 85.31 283 VAL A N 1
ATOM 2215 C CA . VAL A 1 283 ? 14.633 1.597 7.900 1.00 85.31 283 VAL A CA 1
ATOM 2216 C C . VAL A 1 283 ? 15.268 2.021 9.210 1.00 85.31 283 VAL A C 1
ATOM 2218 O O . VAL A 1 283 ? 15.041 3.136 9.688 1.00 85.31 283 VAL A O 1
ATOM 2221 N N . HIS A 1 284 ? 16.084 1.145 9.782 1.00 78.44 284 HIS A N 1
ATOM 2222 C CA . HIS A 1 284 ? 16.872 1.465 10.963 1.00 78.44 284 HIS A CA 1
ATOM 2223 C C . HIS A 1 284 ? 18.370 1.440 10.623 1.00 78.44 284 HIS A C 1
ATOM 2225 O O . HIS A 1 284 ? 18.814 0.502 9.964 1.00 78.44 284 HIS A O 1
ATOM 2231 N N . PRO A 1 285 ? 19.189 2.408 11.078 1.00 75.38 285 PRO A N 1
ATOM 2232 C CA . PRO A 1 285 ? 20.618 2.437 10.748 1.00 75.38 285 PRO A CA 1
ATOM 2233 C C . PRO A 1 285 ? 21.387 1.181 11.181 1.00 75.38 285 PRO A C 1
ATOM 2235 O O . PRO A 1 285 ? 22.311 0.756 10.498 1.00 75.38 285 PRO A O 1
ATOM 2238 N N . SER A 1 286 ? 20.990 0.555 12.295 1.00 70.94 286 SER A N 1
ATOM 2239 C CA . SER A 1 286 ? 21.600 -0.696 12.776 1.00 70.94 286 SER A CA 1
ATOM 2240 C C . SER A 1 286 ? 20.992 -1.963 12.162 1.00 70.94 286 SER A C 1
ATOM 2242 O O . SER A 1 286 ? 21.297 -3.071 12.603 1.00 70.94 286 SER A O 1
ATOM 2244 N N . GLN A 1 287 ? 20.080 -1.823 11.201 1.00 72.44 287 GLN A N 1
ATOM 2245 C CA . GLN A 1 287 ? 19.447 -2.946 10.529 1.00 72.44 287 GLN A CA 1
ATOM 2246 C C . GLN A 1 287 ? 20.455 -3.607 9.595 1.00 72.44 287 GLN A C 1
ATOM 2248 O O . GLN A 1 287 ? 20.709 -3.137 8.488 1.00 72.44 287 GLN A O 1
ATOM 2253 N N . ALA A 1 288 ? 20.989 -4.752 10.003 1.00 64.00 288 ALA A N 1
ATOM 2254 C CA . ALA A 1 288 ? 21.472 -5.704 9.019 1.00 64.00 288 ALA A CA 1
ATOM 2255 C C . ALA A 1 288 ? 20.233 -6.260 8.290 1.00 64.00 288 ALA A C 1
ATOM 2257 O O . ALA A 1 288 ? 19.238 -6.598 8.927 1.00 64.00 288 ALA A O 1
ATOM 2258 N N . THR A 1 289 ? 20.226 -6.316 6.967 1.00 68.06 289 THR A N 1
ATOM 2259 C CA . THR A 1 289 ? 19.190 -7.013 6.188 1.00 68.06 289 THR A CA 1
ATOM 2260 C C . THR A 1 289 ? 19.735 -7.281 4.794 1.00 68.06 289 THR A C 1
ATOM 2262 O O . THR A 1 289 ? 20.534 -6.499 4.275 1.00 68.06 289 THR A O 1
ATOM 2265 N N . VAL A 1 290 ? 19.313 -8.391 4.186 1.00 67.81 290 VAL A N 1
ATOM 2266 C CA . VAL A 1 290 ? 19.682 -8.742 2.806 1.00 67.81 290 VAL A CA 1
ATOM 2267 C C . VAL A 1 290 ? 19.100 -7.719 1.824 1.00 67.81 290 VAL A C 1
ATOM 2269 O O . VAL A 1 290 ? 19.729 -7.385 0.819 1.00 67.81 290 VAL A O 1
ATOM 2272 N N . GLN A 1 291 ? 17.927 -7.164 2.144 1.00 74.88 291 GLN A N 1
ATOM 2273 C CA . GLN A 1 291 ? 17.264 -6.137 1.352 1.00 74.88 291 GLN A CA 1
ATOM 2274 C C . GLN A 1 291 ? 16.545 -5.144 2.276 1.00 74.88 291 GLN A C 1
ATOM 2276 O O . GLN A 1 291 ? 15.508 -5.487 2.847 1.00 74.88 291 GLN A O 1
ATOM 2281 N N . PRO A 1 292 ? 17.051 -3.902 2.419 1.00 82.12 292 PRO A N 1
ATOM 2282 C CA . PRO A 1 292 ? 16.340 -2.867 3.162 1.00 82.12 292 PRO A CA 1
ATOM 2283 C C . PRO A 1 292 ? 14.957 -2.613 2.562 1.00 82.12 292 PRO A C 1
ATOM 2285 O O . PRO A 1 292 ? 14.765 -2.789 1.355 1.00 82.12 292 PRO A O 1
ATOM 2288 N N . ALA A 1 293 ? 14.011 -2.145 3.371 1.00 87.94 293 ALA A N 1
ATOM 2289 C CA . ALA A 1 293 ? 12.689 -1.749 2.895 1.00 87.94 293 ALA A CA 1
ATOM 2290 C C . ALA A 1 293 ? 12.808 -0.738 1.736 1.00 87.94 293 ALA A C 1
ATOM 2292 O O . ALA A 1 293 ? 13.634 0.178 1.784 1.00 87.94 293 ALA A O 1
ATOM 2293 N N . CYS A 1 294 ? 12.047 -0.937 0.659 1.00 92.44 294 CYS A N 1
ATOM 2294 C CA . CYS A 1 294 ? 12.006 -0.017 -0.483 1.00 92.44 294 CYS A CA 1
ATOM 2295 C C . CYS A 1 294 ? 11.318 1.303 -0.118 1.00 92.44 294 CYS A C 1
ATOM 2297 O O . CYS A 1 294 ? 11.806 2.369 -0.487 1.00 92.44 294 CYS A O 1
ATOM 2299 N N . THR A 1 295 ? 10.242 1.225 0.661 1.00 95.06 295 THR A N 1
ATOM 2300 C CA . THR A 1 295 ? 9.615 2.359 1.339 1.00 95.06 295 THR A CA 1
ATOM 2301 C C . THR A 1 295 ? 10.379 2.612 2.630 1.00 95.06 295 THR A C 1
ATOM 2303 O O . THR A 1 295 ? 10.435 1.736 3.489 1.00 95.06 295 THR A O 1
ATOM 2306 N N . SER A 1 296 ? 11.013 3.774 2.752 1.00 93.31 296 SER A N 1
ATOM 2307 C CA . SER A 1 296 ? 11.896 4.096 3.871 1.00 93.31 296 SER A CA 1
ATOM 2308 C C . SER A 1 296 ? 11.196 4.798 5.028 1.00 93.31 296 SER A C 1
ATOM 2310 O O . SER A 1 296 ? 11.602 4.630 6.177 1.00 93.31 296 SER A O 1
ATOM 2312 N N . SER A 1 297 ? 10.147 5.568 4.747 1.00 95.50 297 SER A N 1
ATOM 2313 C CA . SER A 1 297 ? 9.339 6.225 5.773 1.00 95.50 297 SER A CA 1
ATOM 2314 C C . SER A 1 297 ? 7.905 6.446 5.308 1.00 95.50 297 SER A C 1
ATOM 2316 O O . SER A 1 297 ? 7.630 6.523 4.108 1.00 95.50 297 SER A O 1
ATOM 2318 N N . ALA A 1 298 ? 7.013 6.548 6.288 1.00 97.75 298 ALA A N 1
ATOM 2319 C CA . ALA A 1 298 ? 5.595 6.831 6.135 1.00 97.75 298 ALA A CA 1
ATOM 2320 C C . ALA A 1 298 ? 5.222 7.990 7.068 1.00 97.75 298 ALA A C 1
ATOM 2322 O O . ALA A 1 298 ? 5.375 7.875 8.283 1.00 97.75 298 ALA A O 1
ATOM 2323 N N . GLN A 1 299 ? 4.763 9.107 6.510 1.00 98.19 299 GLN A N 1
ATOM 2324 C CA . GLN A 1 299 ? 4.311 10.277 7.256 1.00 98.19 299 GLN A CA 1
ATOM 2325 C C . GLN A 1 299 ? 2.814 10.474 7.059 1.00 98.19 299 GLN A C 1
ATOM 2327 O O . GLN A 1 299 ? 2.340 10.577 5.934 1.00 98.19 299 GLN A O 1
ATOM 2332 N N . PHE A 1 300 ? 2.089 10.571 8.162 1.00 98.38 300 PHE A N 1
ATOM 2333 C CA . PHE A 1 300 ? 0.657 10.808 8.183 1.00 98.38 300 PHE A CA 1
ATOM 2334 C C . PHE A 1 300 ? 0.370 12.282 8.465 1.00 98.38 300 PHE A C 1
ATOM 2336 O O . PHE A 1 300 ? 1.094 12.945 9.213 1.00 98.38 300 PHE A O 1
ATOM 2343 N N . SER A 1 301 ? -0.707 12.806 7.897 1.00 96.81 301 SER A N 1
ATOM 2344 C CA . SER A 1 301 ? -1.199 14.148 8.203 1.00 96.81 301 SER A CA 1
ATOM 2345 C C . SER A 1 301 ? -2.721 14.182 8.135 1.00 96.81 301 SER A C 1
ATOM 2347 O O . SER A 1 301 ? -3.339 13.342 7.490 1.00 96.81 301 SER A O 1
ATOM 2349 N N . VAL A 1 302 ? -3.341 15.128 8.841 1.00 96.81 302 VAL A N 1
ATOM 2350 C CA . VAL A 1 302 ? -4.797 15.308 8.793 1.00 96.81 302 VAL A CA 1
ATOM 2351 C C . VAL A 1 302 ? -5.125 16.573 8.017 1.00 96.81 302 VAL A C 1
ATOM 2353 O O . VAL A 1 302 ? -4.588 17.643 8.308 1.00 96.81 302 VAL A O 1
ATOM 2356 N N . ARG A 1 303 ? -6.041 16.448 7.059 1.00 92.38 303 ARG A N 1
ATOM 2357 C CA . ARG A 1 303 ? -6.576 17.532 6.239 1.00 92.38 303 ARG A CA 1
ATOM 2358 C C . ARG A 1 303 ? -8.090 17.378 6.149 1.00 92.38 303 ARG A C 1
ATOM 2360 O O . ARG A 1 303 ? -8.574 16.457 5.513 1.00 92.38 303 ARG A O 1
ATOM 2367 N N . GLY A 1 304 ? -8.840 18.286 6.772 1.00 86.62 304 GLY A N 1
ATOM 2368 C CA . GLY A 1 304 ? -10.295 18.378 6.581 1.00 86.62 304 GLY A CA 1
ATOM 2369 C C . GLY A 1 304 ? -11.090 17.099 6.888 1.00 86.62 304 GLY A C 1
ATOM 2370 O O . GLY A 1 304 ? -12.045 16.817 6.181 1.00 86.62 304 GLY A O 1
ATOM 2371 N N . GLY A 1 305 ? -10.699 16.321 7.906 1.00 90.12 305 GLY A N 1
ATOM 2372 C CA . GLY A 1 305 ? -11.338 15.028 8.214 1.00 90.12 305 GLY A CA 1
ATOM 2373 C C . GLY A 1 305 ? -10.784 13.839 7.416 1.00 90.12 305 GLY A C 1
ATOM 2374 O O . GLY A 1 305 ? -11.238 12.710 7.589 1.00 90.12 305 GLY A O 1
ATOM 2375 N N . SER A 1 306 ? -9.759 14.062 6.597 1.00 94.94 306 SER A N 1
ATOM 2376 C CA . SER A 1 306 ? -9.073 13.022 5.833 1.00 94.94 306 SER A CA 1
ATOM 2377 C C . SER A 1 306 ? -7.652 12.822 6.364 1.00 94.94 306 SER A C 1
ATOM 2379 O O . SER A 1 306 ? -6.943 13.778 6.683 1.00 94.94 306 SER A O 1
ATOM 2381 N N . LEU A 1 307 ? -7.257 11.561 6.522 1.00 98.00 307 LEU A N 1
ATOM 2382 C CA . LEU A 1 307 ? -5.918 11.130 6.893 1.00 98.00 307 LEU A CA 1
ATOM 2383 C C . LEU A 1 307 ? -5.132 10.891 5.604 1.00 98.00 307 LEU A C 1
ATOM 2385 O O . LEU A 1 307 ? -5.398 9.931 4.881 1.00 98.00 307 LEU A O 1
ATOM 2389 N N . ASP A 1 308 ? -4.179 11.769 5.325 1.00 97.94 308 ASP A N 1
ATOM 2390 C CA . ASP A 1 308 ? -3.270 11.667 4.189 1.00 97.94 308 ASP A CA 1
ATOM 2391 C C . ASP A 1 308 ? -2.008 10.886 4.597 1.00 97.94 308 ASP A C 1
ATOM 2393 O O . ASP A 1 308 ? -1.605 10.878 5.766 1.00 97.94 308 ASP A O 1
ATOM 2397 N N . LEU A 1 309 ? -1.364 10.244 3.621 1.00 98.50 309 LEU A N 1
ATOM 2398 C CA . LEU A 1 309 ? -0.134 9.476 3.789 1.00 98.50 309 LEU A CA 1
ATOM 2399 C C . LEU A 1 309 ? 0.891 9.860 2.723 1.00 98.50 309 LEU A C 1
ATOM 2401 O O . LEU A 1 309 ? 0.658 9.678 1.532 1.00 98.50 309 LEU A O 1
ATOM 2405 N N . ALA A 1 310 ? 2.056 10.321 3.160 1.00 98.25 310 ALA A N 1
ATOM 2406 C CA . ALA A 1 310 ? 3.223 10.538 2.321 1.00 98.25 310 ALA A CA 1
ATOM 2407 C C . ALA A 1 310 ? 4.262 9.436 2.563 1.00 98.25 310 ALA A C 1
ATOM 2409 O O . ALA A 1 310 ? 4.714 9.217 3.689 1.00 98.25 310 ALA A O 1
ATOM 2410 N N . LEU A 1 311 ? 4.665 8.752 1.499 1.00 98.44 311 LEU A N 1
ATOM 2411 C CA . LEU A 1 311 ? 5.678 7.706 1.510 1.00 98.44 311 LEU A CA 1
ATOM 2412 C C . LEU A 1 311 ? 6.954 8.206 0.846 1.00 98.44 311 LEU A C 1
ATOM 2414 O O . LEU A 1 311 ? 6.904 8.796 -0.229 1.00 98.44 311 LEU A O 1
ATOM 2418 N N . GLN A 1 312 ? 8.104 7.905 1.439 1.00 97.50 312 GLN A N 1
ATOM 2419 C CA . GLN A 1 312 ? 9.393 8.026 0.756 1.00 97.50 312 GLN A CA 1
ATOM 2420 C C . GLN A 1 312 ? 9.820 6.641 0.283 1.00 97.50 312 GLN A C 1
ATOM 2422 O O . GLN A 1 312 ? 10.020 5.752 1.110 1.00 97.50 312 GLN A O 1
ATOM 2427 N N . GLN A 1 313 ? 9.976 6.438 -1.026 1.00 96.62 313 GLN A N 1
ATOM 2428 C CA . GLN A 1 313 ? 10.506 5.190 -1.573 1.00 96.62 313 GLN A CA 1
ATOM 2429 C C . GLN A 1 313 ? 11.900 5.402 -2.150 1.00 96.62 313 GLN A C 1
ATOM 2431 O O . GLN A 1 313 ? 12.065 5.939 -3.240 1.00 96.62 313 GLN A O 1
ATOM 2436 N N . ARG A 1 314 ? 12.920 4.895 -1.453 1.00 93.31 314 ARG A N 1
ATOM 2437 C CA . ARG A 1 314 ? 14.324 4.978 -1.892 1.00 93.31 314 ARG A CA 1
ATOM 2438 C C . ARG A 1 314 ? 14.616 4.185 -3.174 1.00 93.31 314 ARG A C 1
ATOM 2440 O O . ARG A 1 314 ? 15.662 4.375 -3.787 1.00 93.31 314 ARG A O 1
ATOM 2447 N N . SER A 1 315 ? 13.750 3.241 -3.539 1.00 92.31 315 SER A N 1
ATOM 2448 C CA . SER A 1 315 ? 13.911 2.353 -4.693 1.00 92.31 315 SER A CA 1
ATOM 2449 C C . SER A 1 315 ? 12.550 1.810 -5.103 1.00 92.31 315 SER A C 1
ATOM 2451 O O . SER A 1 315 ? 11.904 1.155 -4.292 1.00 92.31 315 SER A O 1
ATOM 2453 N N . SER A 1 316 ? 12.149 2.020 -6.354 1.00 95.00 316 SER A N 1
ATOM 2454 C CA . SER A 1 316 ? 10.830 1.629 -6.851 1.00 95.00 316 SER A CA 1
ATOM 2455 C C . SER A 1 316 ? 10.942 0.975 -8.228 1.00 95.00 316 SER A C 1
ATOM 2457 O O . SER A 1 316 ? 11.314 1.633 -9.201 1.00 95.00 316 SER A O 1
ATOM 2459 N N . ASP A 1 317 ? 10.666 -0.333 -8.285 1.00 94.56 317 ASP A N 1
ATOM 2460 C CA . ASP A 1 317 ? 10.427 -1.037 -9.549 1.00 94.56 317 ASP A CA 1
ATOM 2461 C C . ASP A 1 317 ? 9.060 -0.587 -10.057 1.00 94.56 317 ASP A C 1
ATOM 2463 O O . ASP A 1 317 ? 8.028 -0.947 -9.486 1.00 94.56 317 ASP A O 1
ATOM 2467 N N . VAL A 1 318 ? 9.055 0.234 -11.104 1.00 95.00 318 VAL A N 1
ATOM 2468 C CA . VAL A 1 318 ? 7.832 0.886 -11.572 1.00 95.00 318 VAL A CA 1
ATOM 2469 C C . VAL A 1 318 ? 6.872 -0.089 -12.245 1.00 95.00 318 VAL A C 1
ATOM 2471 O O . VAL A 1 318 ? 5.691 0.213 -12.346 1.00 95.00 318 VAL A O 1
ATOM 2474 N N . ILE A 1 319 ? 7.319 -1.264 -12.692 1.00 94.00 319 ILE A N 1
ATOM 2475 C CA . ILE A 1 319 ? 6.442 -2.220 -13.379 1.00 94.00 319 ILE A CA 1
ATOM 2476 C C . ILE A 1 319 ? 5.809 -3.164 -12.363 1.00 94.00 319 ILE A C 1
ATOM 2478 O O . ILE A 1 319 ? 4.589 -3.346 -12.375 1.00 94.00 319 ILE A O 1
ATOM 2482 N N . LEU A 1 320 ? 6.619 -3.756 -11.481 1.00 90.44 320 LEU A N 1
ATOM 2483 C CA . LEU A 1 320 ? 6.153 -4.732 -10.496 1.00 90.44 320 LEU A CA 1
ATOM 2484 C C . LEU A 1 320 ? 5.825 -4.103 -9.150 1.00 90.44 320 LEU A C 1
ATOM 2486 O O . LEU A 1 320 ? 4.703 -4.261 -8.683 1.00 90.44 320 LEU A O 1
ATOM 2490 N N . GLY A 1 321 ? 6.789 -3.433 -8.523 1.00 92.94 321 GLY A N 1
ATOM 2491 C CA . GLY A 1 321 ? 6.699 -3.015 -7.124 1.00 92.94 321 GLY A CA 1
ATOM 2492 C C . GLY A 1 321 ? 5.686 -1.898 -6.906 1.00 92.94 321 GLY A C 1
ATOM 2493 O O . GLY A 1 321 ? 4.731 -2.073 -6.154 1.00 92.94 321 GLY A O 1
ATOM 2494 N N . LEU A 1 322 ? 5.848 -0.782 -7.618 1.00 96.31 322 LEU A N 1
ATOM 2495 C CA . LEU A 1 322 ? 5.095 0.447 -7.367 1.00 96.31 322 LEU A CA 1
ATOM 2496 C C . LEU A 1 322 ? 3.568 0.259 -7.375 1.00 96.31 322 LEU A C 1
ATOM 2498 O O . LEU A 1 322 ? 2.924 0.753 -6.447 1.00 96.31 322 LEU A O 1
ATOM 2502 N N . PRO A 1 323 ? 2.956 -0.447 -8.351 1.00 95.56 323 PRO A N 1
ATOM 2503 C CA . PRO A 1 323 ? 1.507 -0.610 -8.339 1.00 95.56 323 PRO A CA 1
ATOM 2504 C C . PRO A 1 323 ? 0.991 -1.442 -7.165 1.00 95.56 323 PRO A C 1
ATOM 2506 O O . PRO A 1 323 ? -0.094 -1.169 -6.656 1.00 95.56 323 PRO A O 1
ATOM 2509 N N . HIS A 1 324 ? 1.768 -2.427 -6.708 1.00 95.31 324 HIS A N 1
ATOM 2510 C CA . HIS A 1 324 ? 1.417 -3.205 -5.522 1.00 95.31 324 HIS A CA 1
ATOM 2511 C C . HIS A 1 324 ? 1.632 -2.390 -4.243 1.00 95.31 324 HIS A C 1
ATOM 2513 O O . HIS A 1 324 ? 0.743 -2.365 -3.398 1.00 95.31 324 HIS A O 1
ATOM 2519 N N . ASP A 1 325 ? 2.749 -1.664 -4.129 1.00 96.44 325 ASP A N 1
ATOM 2520 C CA . ASP A 1 325 ? 3.047 -0.813 -2.973 1.00 96.44 325 ASP A CA 1
ATOM 2521 C C . ASP A 1 325 ? 1.963 0.254 -2.762 1.00 96.44 325 ASP A C 1
ATOM 2523 O O . ASP A 1 325 ? 1.484 0.434 -1.641 1.00 96.44 325 ASP A O 1
ATOM 2527 N N . ALA A 1 326 ? 1.537 0.934 -3.834 1.00 97.56 326 ALA A N 1
ATOM 2528 C CA . ALA A 1 326 ? 0.467 1.929 -3.772 1.00 97.56 326 ALA A CA 1
ATOM 2529 C C . ALA A 1 326 ? -0.834 1.321 -3.231 1.00 97.56 326 ALA A C 1
ATOM 2531 O O . ALA A 1 326 ? -1.492 1.897 -2.362 1.00 97.56 326 ALA A O 1
ATOM 2532 N N . TYR A 1 327 ? -1.179 0.125 -3.706 1.00 97.88 327 TYR A N 1
ATOM 2533 C CA . TYR A 1 327 ? -2.357 -0.593 -3.251 1.00 97.88 327 TYR A CA 1
ATOM 2534 C C . TYR A 1 327 ? -2.249 -1.016 -1.776 1.00 97.88 327 TYR A C 1
ATOM 2536 O O . TYR A 1 327 ? -3.125 -0.675 -0.980 1.00 97.88 327 TYR A O 1
ATOM 2544 N N . VAL A 1 328 ? -1.159 -1.676 -1.379 1.00 98.06 328 VAL A N 1
ATOM 2545 C CA . VAL A 1 328 ? -0.914 -2.144 -0.002 1.00 98.06 328 VAL A CA 1
ATOM 2546 C C . VAL A 1 328 ? -0.973 -0.992 0.999 1.00 98.06 328 VAL A C 1
ATOM 2548 O O . VAL A 1 328 ? -1.688 -1.070 2.000 1.00 98.06 328 VAL A O 1
ATOM 2551 N N . TRP A 1 329 ? -0.278 0.111 0.718 1.00 98.31 329 TRP A N 1
ATOM 2552 C CA . TRP A 1 329 ? -0.268 1.265 1.613 1.00 98.31 329 TRP A CA 1
ATOM 2553 C C . TRP A 1 329 ? -1.607 1.996 1.668 1.00 98.31 329 TRP A C 1
ATOM 2555 O O . TRP A 1 329 ? -1.964 2.491 2.736 1.00 98.31 329 TRP A O 1
ATOM 2565 N N . SER A 1 330 ? -2.385 2.015 0.579 1.00 98.44 330 SER A N 1
ATOM 2566 C CA . SER A 1 330 ? -3.754 2.545 0.625 1.00 98.44 330 SER A CA 1
ATOM 2567 C C . SER A 1 330 ? -4.645 1.731 1.570 1.00 98.44 330 SER A C 1
ATOM 2569 O O . SER A 1 330 ? -5.385 2.303 2.365 1.00 98.44 330 SER A O 1
ATOM 2571 N N . VAL A 1 331 ? -4.524 0.397 1.562 1.00 98.62 331 VAL A N 1
ATOM 2572 C CA . VAL A 1 331 ? -5.279 -0.487 2.462 1.00 98.62 331 VAL A CA 1
ATOM 2573 C C . VAL A 1 331 ? -4.864 -0.247 3.913 1.00 98.62 331 VAL A C 1
ATOM 2575 O O . VAL A 1 331 ? -5.726 -0.120 4.781 1.00 98.62 331 VAL A O 1
ATOM 2578 N N . ILE A 1 332 ? -3.563 -0.114 4.185 1.00 98.62 332 ILE A N 1
ATOM 2579 C CA . ILE A 1 332 ? -3.063 0.228 5.525 1.00 98.62 332 ILE A CA 1
ATOM 2580 C C . ILE A 1 332 ? -3.612 1.586 5.979 1.00 98.62 332 ILE A C 1
ATOM 2582 O O . ILE A 1 332 ? -4.076 1.700 7.110 1.00 98.62 332 ILE A O 1
ATOM 2586 N N . LEU A 1 333 ? -3.618 2.599 5.109 1.00 98.69 333 LEU A N 1
ATOM 2587 C CA . LEU A 1 333 ? -4.158 3.923 5.421 1.00 98.69 333 LEU A CA 1
ATOM 2588 C C . LEU A 1 333 ? -5.645 3.865 5.805 1.00 98.69 333 LEU A C 1
ATOM 2590 O O . LEU A 1 333 ? -6.036 4.407 6.840 1.00 98.69 333 LEU A O 1
ATOM 2594 N N . HIS A 1 334 ? -6.453 3.149 5.019 1.00 98.62 334 HIS A N 1
ATOM 2595 C CA . HIS A 1 334 ? -7.870 2.899 5.306 1.00 98.62 334 HIS A CA 1
ATOM 2596 C C . HIS A 1 334 ? -8.081 2.237 6.669 1.00 98.62 334 HIS A C 1
ATOM 2598 O O . HIS A 1 334 ? -8.928 2.660 7.461 1.00 98.62 334 HIS A O 1
ATOM 2604 N N . LEU A 1 335 ? -7.286 1.209 6.959 1.00 98.62 335 LEU A N 1
ATOM 2605 C CA . LEU A 1 335 ? -7.345 0.466 8.211 1.00 98.62 335 LEU A CA 1
ATOM 2606 C C . LEU A 1 335 ? -6.912 1.312 9.421 1.00 98.62 335 LEU A C 1
ATOM 2608 O O . LEU A 1 335 ? -7.531 1.219 10.482 1.00 98.62 335 LEU A O 1
ATOM 2612 N N . VAL A 1 336 ? -5.903 2.175 9.268 1.00 98.56 336 VAL A N 1
ATOM 2613 C CA . VAL A 1 336 ? -5.461 3.122 10.307 1.00 98.56 336 VAL A CA 1
ATOM 2614 C C . VAL A 1 336 ? -6.543 4.162 10.591 1.00 98.56 336 VAL A C 1
ATOM 2616 O O . VAL A 1 336 ? -6.877 4.383 11.755 1.00 98.56 336 VAL A O 1
ATOM 2619 N N . ALA A 1 337 ? -7.137 4.759 9.552 1.00 98.06 337 ALA A N 1
ATOM 2620 C CA . ALA A 1 337 ? -8.244 5.700 9.716 1.00 98.06 337 ALA A CA 1
ATOM 2621 C C . ALA A 1 337 ? -9.422 5.045 10.459 1.00 98.06 337 ALA A C 1
ATOM 2623 O O . ALA A 1 337 ? -9.937 5.616 11.422 1.00 98.06 337 ALA A O 1
ATOM 2624 N N . ARG A 1 338 ? -9.796 3.809 10.085 1.00 97.94 338 ARG A N 1
ATOM 2625 C CA . ARG A 1 338 ? -10.829 3.030 10.790 1.00 97.94 338 ARG A CA 1
ATOM 2626 C C . ARG A 1 338 ? -10.475 2.782 12.253 1.00 97.94 338 ARG A C 1
ATOM 2628 O O . ARG A 1 338 ? -11.342 2.924 13.109 1.00 97.94 338 ARG A O 1
ATOM 2635 N N . GLU A 1 339 ? -9.235 2.410 12.553 1.00 98.38 339 GLU A N 1
ATOM 2636 C CA . GLU A 1 339 ? -8.817 2.133 13.929 1.00 98.38 339 GLU A CA 1
ATOM 2637 C C . GLU A 1 339 ? -8.913 3.372 14.822 1.00 98.38 339 GLU A C 1
ATOM 2639 O O . GLU A 1 339 ? -9.339 3.256 15.970 1.00 98.38 339 GLU A O 1
ATOM 2644 N N . VAL A 1 340 ? -8.591 4.560 14.299 1.00 98.31 340 VAL A N 1
ATOM 2645 C CA . VAL A 1 340 ? -8.784 5.819 15.035 1.00 98.31 340 VAL A CA 1
ATOM 2646 C C . VAL A 1 340 ? -10.269 6.079 15.290 1.00 98.31 340 VAL A C 1
ATOM 2648 O O . VAL A 1 340 ? -10.634 6.349 16.435 1.00 98.31 340 VAL A O 1
ATOM 2651 N N . ARG A 1 341 ? -11.138 5.924 14.276 1.00 97.56 341 ARG A N 1
ATOM 2652 C CA . ARG A 1 341 ? -12.599 6.043 14.465 1.00 97.56 341 ARG A CA 1
ATOM 2653 C C . ARG A 1 341 ? -13.091 5.092 15.557 1.00 97.56 341 ARG A C 1
ATOM 2655 O O . ARG A 1 341 ? -13.812 5.505 16.456 1.00 97.56 341 ARG A O 1
ATOM 2662 N N . ARG A 1 342 ? -12.651 3.830 15.513 1.00 97.44 342 ARG A N 1
ATOM 2663 C CA . ARG A 1 342 ? -13.035 2.786 16.473 1.00 97.44 342 ARG A CA 1
ATOM 2664 C C . ARG A 1 342 ? -12.571 3.099 17.898 1.00 97.44 342 ARG A C 1
ATOM 2666 O O . ARG A 1 342 ? -13.337 2.922 18.829 1.00 97.44 342 ARG A O 1
ATOM 2673 N N . ARG A 1 343 ? -11.326 3.548 18.086 1.00 98.06 343 ARG A N 1
ATOM 2674 C CA . ARG A 1 343 ? -10.763 3.868 19.417 1.00 98.06 343 ARG A CA 1
ATOM 2675 C C . ARG A 1 343 ? -11.332 5.138 20.045 1.00 98.06 343 ARG A C 1
ATOM 2677 O O . ARG A 1 343 ? -11.073 5.386 21.217 1.00 98.06 343 ARG A O 1
ATOM 2684 N N . THR A 1 344 ? -12.009 5.959 19.253 1.00 97.25 344 THR A N 1
ATOM 2685 C CA . THR A 1 344 ? -12.609 7.225 19.687 1.00 97.25 344 THR A CA 1
ATOM 2686 C C . THR A 1 344 ? -14.133 7.161 19.678 1.00 97.25 344 THR A C 1
ATOM 2688 O O . THR A 1 344 ? -14.769 8.203 19.746 1.00 97.25 344 THR A O 1
ATOM 2691 N N . ASP A 1 345 ? -14.721 5.967 19.539 1.00 96.00 345 ASP A N 1
ATOM 2692 C CA . ASP A 1 345 ? -16.172 5.758 19.462 1.00 96.00 345 ASP A CA 1
ATOM 2693 C C . ASP A 1 345 ? -16.869 6.676 18.435 1.00 96.00 345 ASP A C 1
ATOM 2695 O O . ASP A 1 345 ? -17.998 7.124 18.614 1.00 96.00 345 ASP A O 1
ATOM 2699 N N . GLY A 1 346 ? -16.172 6.966 17.330 1.00 94.06 346 GLY A N 1
ATOM 2700 C CA . GLY A 1 346 ? -16.651 7.830 16.252 1.00 94.06 346 GLY A CA 1
ATOM 2701 C C . GLY A 1 346 ? -16.487 9.336 16.483 1.00 94.06 346 GLY A C 1
ATOM 2702 O O . GLY A 1 346 ? -16.771 10.093 15.557 1.00 94.06 346 GLY A O 1
ATOM 2703 N N . GLU A 1 347 ? -15.986 9.792 17.640 1.00 94.00 347 GLU A N 1
ATOM 2704 C CA . GLU A 1 347 ? -15.735 11.222 17.905 1.00 94.00 347 GLU A CA 1
ATOM 2705 C C . GLU A 1 347 ? -14.765 11.838 16.886 1.00 94.00 347 GLU A C 1
ATOM 2707 O O . GLU A 1 347 ? -14.893 13.006 16.516 1.00 94.00 347 GLU A O 1
ATOM 2712 N N . VAL A 1 348 ? -13.794 11.051 16.412 1.00 94.94 348 VAL A N 1
ATOM 2713 C CA . VAL A 1 348 ? -12.860 11.450 15.359 1.00 94.94 348 VAL A CA 1
ATOM 2714 C C . VAL A 1 348 ? -13.286 10.812 14.044 1.00 94.94 348 VAL A C 1
ATOM 2716 O O . VAL A 1 348 ? -12.971 9.655 13.774 1.00 94.94 348 VAL A O 1
ATOM 2719 N N . ALA A 1 349 ? -13.975 11.575 13.199 1.00 92.44 349 ALA A N 1
ATOM 2720 C CA . ALA A 1 349 ? -14.414 11.134 11.878 1.00 92.44 349 ALA A CA 1
ATOM 2721 C C . ALA A 1 349 ? -13.290 11.273 10.833 1.00 92.44 349 ALA A C 1
ATOM 2723 O O . ALA A 1 349 ? -13.292 12.201 10.030 1.00 92.44 349 ALA A O 1
ATOM 2724 N N . LEU A 1 350 ? -12.314 10.357 10.855 1.00 95.00 350 LEU A N 1
ATOM 2725 C CA . LEU A 1 350 ? -11.265 10.283 9.828 1.00 95.00 350 LEU A CA 1
ATOM 2726 C C . LEU A 1 350 ? -11.617 9.295 8.720 1.00 95.00 350 LEU A C 1
ATOM 2728 O O . LEU A 1 350 ? -12.036 8.180 9.014 1.00 95.00 350 LEU A O 1
ATOM 2732 N N . SER A 1 351 ? -11.353 9.649 7.466 1.00 95.6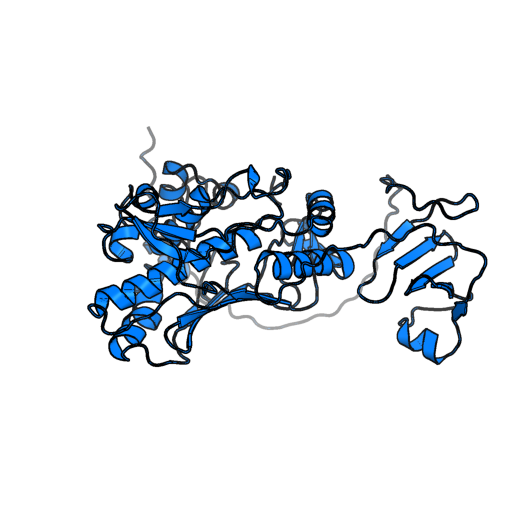2 351 SER A N 1
ATOM 2733 C CA . SER A 1 351 ? -11.318 8.727 6.317 1.00 95.62 351 SER A CA 1
ATOM 2734 C C . SER A 1 351 ? -9.945 8.772 5.637 1.00 95.62 351 SER A C 1
ATOM 2736 O O . SER A 1 351 ? -9.149 9.649 5.957 1.00 95.62 351 SER A O 1
ATOM 2738 N N . ALA A 1 352 ? -9.602 7.818 4.769 1.00 97.19 352 ALA A N 1
ATOM 2739 C CA . ALA A 1 352 ? -8.349 7.919 4.019 1.00 97.19 352 ALA A CA 1
ATOM 2740 C C . ALA A 1 352 ? -8.463 9.012 2.951 1.00 97.19 352 ALA A C 1
ATOM 2742 O O . ALA A 1 352 ? -9.425 9.021 2.185 1.00 97.19 352 ALA A O 1
ATOM 2743 N N . GLY A 1 353 ? -7.474 9.901 2.910 1.00 96.00 353 GLY A N 1
ATOM 2744 C CA . GLY A 1 353 ? -7.399 10.995 1.954 1.00 96.00 353 GLY A CA 1
ATOM 2745 C C . GLY A 1 353 ? -6.423 10.717 0.817 1.00 96.00 353 GLY A C 1
ATOM 2746 O O . GLY A 1 353 ? -6.547 9.757 0.062 1.00 96.00 353 GLY A O 1
ATOM 2747 N N . ARG A 1 354 ? -5.410 11.568 0.696 1.00 96.19 354 ARG A N 1
ATOM 2748 C CA . ARG A 1 354 ? -4.376 11.479 -0.331 1.00 96.19 354 ARG A CA 1
ATOM 2749 C C . ARG A 1 354 ? -3.273 10.503 0.062 1.00 96.19 354 ARG A C 1
ATOM 2751 O O . ARG A 1 354 ? -2.740 10.570 1.167 1.00 96.19 354 ARG A O 1
ATOM 2758 N N . LEU A 1 355 ? -2.865 9.667 -0.886 1.00 97.81 355 LEU A N 1
ATOM 2759 C CA . LEU A 1 355 ? -1.627 8.897 -0.834 1.00 97.81 355 LEU A CA 1
ATOM 2760 C C . LEU A 1 355 ? -0.606 9.518 -1.797 1.00 97.81 355 LEU A C 1
ATOM 2762 O O . LEU A 1 355 ? -0.810 9.517 -3.008 1.00 97.81 355 LEU A O 1
ATOM 2766 N N . SER A 1 356 ? 0.501 10.022 -1.262 1.00 97.38 356 SER A N 1
ATOM 2767 C CA . SER A 1 356 ? 1.608 10.594 -2.030 1.00 97.38 356 SER A CA 1
ATOM 2768 C C . SER A 1 356 ? 2.827 9.684 -1.930 1.00 97.38 356 SER A C 1
ATOM 2770 O O . SER A 1 356 ? 3.326 9.424 -0.839 1.00 97.38 356 SER A O 1
ATOM 2772 N N . ILE A 1 357 ? 3.333 9.199 -3.060 1.00 98.06 357 ILE A N 1
ATOM 2773 C CA . ILE A 1 357 ? 4.549 8.385 -3.121 1.00 98.06 357 ILE A CA 1
ATOM 2774 C C . ILE A 1 357 ? 5.662 9.226 -3.731 1.00 98.06 357 ILE A C 1
ATOM 2776 O O . ILE A 1 357 ? 5.664 9.517 -4.928 1.00 98.06 357 ILE A O 1
ATOM 2780 N N . HIS A 1 358 ? 6.616 9.617 -2.897 1.00 97.56 358 HIS A N 1
ATOM 2781 C CA . HIS A 1 358 ? 7.792 10.365 -3.303 1.00 97.56 358 HIS A CA 1
ATOM 2782 C C . HIS A 1 358 ? 8.901 9.398 -3.709 1.00 97.56 358 HIS A C 1
ATOM 2784 O O . HIS A 1 358 ? 9.352 8.566 -2.917 1.00 97.56 358 HIS A O 1
ATOM 2790 N N . LEU A 1 359 ? 9.340 9.534 -4.955 1.00 96.50 359 LEU A N 1
ATOM 2791 C CA . LEU A 1 359 ? 10.453 8.816 -5.556 1.00 96.50 359 LEU A CA 1
ATOM 2792 C C . LEU A 1 359 ? 11.605 9.815 -5.721 1.00 96.50 359 LEU A C 1
ATOM 2794 O O . LEU A 1 359 ? 11.565 10.643 -6.635 1.00 96.50 359 LEU A O 1
ATOM 2798 N N . PRO A 1 360 ? 12.623 9.792 -4.846 1.00 93.12 360 PRO A N 1
ATOM 2799 C CA . PRO A 1 360 ? 13.811 10.612 -5.019 1.00 93.12 360 PRO A CA 1
ATOM 2800 C C . PRO A 1 360 ? 14.535 10.334 -6.345 1.00 93.12 360 PRO A C 1
ATOM 2802 O O . PRO A 1 360 ? 14.305 9.333 -7.030 1.00 93.12 360 PRO A O 1
ATOM 2805 N N . ALA A 1 361 ? 15.445 11.240 -6.696 1.00 88.69 361 ALA A N 1
ATOM 2806 C CA . ALA A 1 361 ? 16.342 11.075 -7.833 1.00 88.69 361 ALA A CA 1
ATOM 2807 C C . ALA A 1 361 ? 17.063 9.716 -7.772 1.00 88.69 361 ALA A C 1
ATOM 2809 O O . ALA A 1 361 ? 17.645 9.362 -6.746 1.00 88.69 361 ALA A O 1
ATOM 2810 N N . GLY A 1 362 ? 17.017 8.945 -8.862 1.00 86.31 362 GLY A N 1
ATOM 2811 C CA . GLY A 1 362 ? 17.646 7.624 -8.922 1.00 86.31 362 GLY A CA 1
ATOM 2812 C C . GLY A 1 362 ? 16.877 6.507 -8.206 1.00 86.31 362 GLY A C 1
ATOM 2813 O O . GLY A 1 362 ? 17.446 5.442 -7.971 1.00 86.31 362 GLY A O 1
ATOM 2814 N N . SER A 1 363 ? 15.607 6.711 -7.841 1.00 91.31 363 SER A N 1
ATOM 2815 C CA . SER A 1 363 ? 14.795 5.672 -7.187 1.00 91.31 363 SER A CA 1
ATOM 2816 C C . SER A 1 363 ? 13.905 4.892 -8.157 1.00 91.31 363 SER A C 1
ATOM 2818 O O . SER A 1 363 ? 13.784 3.671 -8.022 1.00 91.31 363 SER A O 1
ATOM 2820 N N . ALA A 1 364 ? 13.290 5.562 -9.134 1.00 94.38 364 ALA A N 1
ATOM 2821 C CA . ALA A 1 364 ? 12.376 4.936 -10.089 1.00 94.38 364 ALA A CA 1
ATOM 2822 C C . ALA A 1 364 ? 13.140 4.186 -11.188 1.00 94.38 364 ALA A C 1
ATOM 2824 O O . ALA A 1 364 ? 13.991 4.767 -11.863 1.00 94.38 364 ALA A O 1
ATOM 2825 N N . HIS A 1 365 ? 12.838 2.902 -11.379 1.00 92.62 365 HIS A N 1
ATOM 2826 C CA . HIS A 1 365 ? 13.498 2.078 -12.388 1.00 92.62 365 HIS A CA 1
ATOM 2827 C C . HIS A 1 365 ? 12.606 0.982 -12.959 1.00 92.62 365 HIS A C 1
ATOM 2829 O O . HIS A 1 365 ? 11.675 0.518 -12.307 1.00 92.62 365 HIS A O 1
ATOM 2835 N N . ALA A 1 366 ? 12.963 0.520 -14.153 1.00 92.06 366 ALA A N 1
ATOM 2836 C CA . ALA A 1 366 ? 12.430 -0.679 -14.784 1.00 92.06 366 ALA A CA 1
ATOM 2837 C C . ALA A 1 366 ? 13.583 -1.632 -15.117 1.00 92.06 366 ALA A C 1
ATOM 2839 O O . ALA A 1 366 ? 14.611 -1.204 -15.639 1.00 92.06 366 ALA A O 1
ATOM 2840 N N . TYR A 1 367 ? 13.444 -2.919 -14.810 1.00 89.25 367 TYR A N 1
ATOM 2841 C CA . TYR A 1 367 ? 14.447 -3.916 -15.192 1.00 89.25 367 TYR A CA 1
ATOM 2842 C C . TYR A 1 367 ? 14.438 -4.154 -16.702 1.00 89.25 367 TYR A C 1
ATOM 2844 O O . TYR A 1 367 ? 13.368 -4.210 -17.301 1.00 89.25 367 TYR A O 1
ATOM 2852 N N . ALA A 1 368 ? 15.618 -4.341 -17.301 1.00 85.06 368 ALA A N 1
ATOM 2853 C CA . ALA A 1 368 ? 15.772 -4.507 -18.749 1.00 85.06 368 ALA A CA 1
ATOM 2854 C C . ALA A 1 368 ? 15.006 -5.726 -19.293 1.00 85.06 368 ALA A C 1
ATOM 2856 O O . ALA A 1 368 ? 14.439 -5.665 -20.376 1.00 85.06 368 ALA A O 1
ATOM 2857 N N . VAL A 1 369 ? 14.886 -6.798 -18.497 1.00 85.19 369 VAL A N 1
ATOM 2858 C CA . VAL A 1 369 ? 14.064 -7.979 -18.835 1.00 85.19 369 VAL A CA 1
ATOM 2859 C C . VAL A 1 369 ? 12.582 -7.639 -19.066 1.00 85.19 369 VAL A C 1
ATOM 2861 O O . VAL A 1 369 ? 11.866 -8.390 -19.714 1.00 85.19 369 VAL A O 1
ATOM 2864 N N . ASN A 1 370 ? 12.122 -6.494 -18.558 1.00 90.19 370 ASN A N 1
ATOM 2865 C CA . ASN A 1 370 ? 10.746 -6.025 -18.662 1.00 90.19 370 ASN A CA 1
ATOM 2866 C C . ASN A 1 370 ? 10.619 -4.779 -19.554 1.00 90.19 370 ASN A C 1
ATOM 2868 O O . ASN A 1 370 ? 9.639 -4.042 -19.438 1.00 90.19 370 ASN A O 1
ATOM 2872 N N . GLU A 1 371 ? 11.593 -4.503 -20.423 1.00 85.06 371 GLU A N 1
ATOM 2873 C CA . GLU A 1 371 ? 11.551 -3.324 -21.291 1.00 85.06 371 GLU A CA 1
ATOM 2874 C C . GLU A 1 371 ? 10.348 -3.351 -22.249 1.00 85.06 371 GLU A C 1
ATOM 2876 O O . GLU A 1 371 ? 9.667 -2.338 -22.416 1.00 85.06 371 GLU A O 1
ATOM 2881 N N . ASP A 1 372 ? 10.015 -4.514 -22.811 1.00 85.94 372 ASP A N 1
ATOM 2882 C CA . ASP A 1 372 ? 8.830 -4.660 -23.662 1.00 85.94 372 ASP A CA 1
ATOM 2883 C C . ASP A 1 372 ? 7.537 -4.381 -22.887 1.00 85.94 372 ASP A C 1
ATOM 2885 O O . ASP A 1 372 ? 6.664 -3.655 -23.368 1.00 85.94 372 ASP A O 1
ATOM 2889 N N . ALA A 1 373 ? 7.452 -4.860 -21.642 1.00 90.81 373 ALA A N 1
ATOM 2890 C CA . ALA A 1 373 ? 6.332 -4.568 -20.754 1.00 90.81 373 ALA A CA 1
ATOM 2891 C C . ALA A 1 373 ? 6.234 -3.066 -20.439 1.00 90.81 373 ALA A C 1
ATOM 2893 O O . ALA A 1 373 ? 5.137 -2.508 -20.458 1.00 90.81 373 ALA A O 1
ATOM 2894 N N . LEU A 1 374 ? 7.364 -2.387 -20.195 1.00 89.19 374 LEU A N 1
ATOM 2895 C CA . LEU A 1 374 ? 7.402 -0.933 -20.005 1.00 89.19 374 LEU A CA 1
ATOM 2896 C C . LEU A 1 374 ? 6.849 -0.203 -21.232 1.00 89.19 374 LEU A C 1
ATOM 2898 O O . LEU A 1 374 ? 5.991 0.670 -21.106 1.00 89.19 374 LEU A O 1
ATOM 2902 N N . ARG A 1 375 ? 7.329 -0.569 -22.425 1.00 85.81 375 ARG A N 1
ATOM 2903 C CA . ARG A 1 375 ? 6.913 0.036 -23.697 1.00 85.81 375 ARG A CA 1
ATOM 2904 C C . ARG A 1 375 ? 5.430 -0.185 -23.967 1.00 85.81 375 ARG A C 1
ATOM 2906 O O . ARG A 1 375 ? 4.756 0.733 -24.433 1.00 85.81 375 ARG A O 1
ATOM 2913 N N . GLU A 1 376 ? 4.918 -1.376 -23.679 1.00 89.75 376 GLU A N 1
ATOM 2914 C CA . GLU A 1 376 ? 3.503 -1.690 -23.836 1.00 89.75 376 GLU A CA 1
ATOM 2915 C C . GLU A 1 376 ? 2.634 -0.894 -22.855 1.00 89.75 376 GLU A C 1
ATOM 2917 O O . GLU A 1 376 ? 1.676 -0.242 -23.278 1.00 89.75 376 GLU A O 1
ATOM 2922 N N . LEU A 1 377 ? 2.984 -0.887 -21.564 1.00 91.56 377 LEU A N 1
ATOM 2923 C CA . LEU A 1 377 ? 2.237 -0.157 -20.537 1.00 91.56 377 LEU A CA 1
ATOM 2924 C C . LEU A 1 377 ? 2.174 1.345 -20.829 1.00 91.56 377 LEU A C 1
ATOM 2926 O O . LEU A 1 377 ? 1.097 1.928 -20.731 1.00 91.56 377 LEU A O 1
ATOM 2930 N N . SER A 1 378 ? 3.276 1.955 -21.277 1.00 87.56 378 SER A N 1
ATOM 2931 C CA . SER A 1 378 ? 3.332 3.382 -21.639 1.00 87.56 378 SER A CA 1
ATOM 2932 C C . SER A 1 378 ? 2.401 3.765 -22.802 1.00 87.56 378 SER A C 1
ATOM 2934 O O . SER A 1 378 ? 2.033 4.932 -22.956 1.00 87.56 378 SER A O 1
ATOM 2936 N N . ARG A 1 379 ? 1.979 2.795 -23.625 1.00 86.94 379 ARG A N 1
ATOM 2937 C CA . ARG A 1 379 ? 1.061 3.012 -24.760 1.00 86.94 379 ARG A CA 1
ATOM 2938 C C . ARG A 1 379 ? -0.408 2.783 -24.407 1.00 86.94 379 ARG A C 1
ATOM 2940 O O . ARG A 1 379 ? -1.288 3.198 -25.172 1.00 86.94 379 ARG A O 1
ATOM 2947 N N . ARG A 1 380 ? -0.696 2.112 -23.290 1.00 88.94 380 ARG A N 1
ATOM 2948 C CA . ARG A 1 380 ? -2.064 1.821 -22.853 1.00 88.94 380 ARG A CA 1
ATOM 2949 C C . ARG A 1 380 ? -2.684 3.086 -22.267 1.00 88.94 380 ARG A C 1
ATOM 2951 O O . ARG A 1 380 ? -2.100 3.750 -21.423 1.00 88.94 380 ARG A O 1
ATOM 2958 N N . ALA A 1 381 ? -3.885 3.426 -22.728 1.00 87.69 381 ALA A N 1
ATOM 2959 C CA . ALA A 1 381 ? -4.670 4.476 -22.088 1.00 87.69 381 ALA A CA 1
ATOM 2960 C C . ALA A 1 381 ? -5.347 3.903 -20.836 1.00 87.69 381 ALA A C 1
ATOM 2962 O O . ALA A 1 381 ? -5.831 2.771 -20.915 1.00 87.69 381 ALA A O 1
ATOM 2963 N N . PRO A 1 382 ? -5.457 4.659 -19.733 1.00 88.56 382 PRO A N 1
ATOM 2964 C CA . PRO A 1 382 ? -6.289 4.257 -18.603 1.00 88.56 382 PRO A CA 1
ATOM 2965 C C . PRO A 1 382 ? -7.697 3.879 -19.077 1.00 88.56 382 PRO A C 1
ATOM 2967 O O . PRO A 1 382 ? -8.284 4.590 -19.900 1.00 88.56 382 PRO A O 1
ATOM 2970 N N . LYS A 1 383 ? -8.234 2.757 -18.596 1.00 86.44 383 LYS A N 1
ATOM 2971 C CA . LYS A 1 383 ? -9.644 2.429 -18.811 1.00 86.44 383 LYS A CA 1
ATOM 2972 C C . LYS A 1 383 ? -10.485 3.217 -17.809 1.00 86.44 383 LYS A C 1
ATOM 2974 O O . LYS A 1 383 ? -10.122 3.347 -16.645 1.00 86.44 383 LYS A O 1
ATOM 2979 N N . GLY A 1 384 ? -11.602 3.765 -18.282 1.00 76.19 384 GLY A N 1
ATOM 2980 C CA . GLY A 1 384 ? -12.628 4.315 -17.400 1.00 76.19 384 GLY A CA 1
ATOM 2981 C C . GLY A 1 384 ? -13.408 3.199 -16.702 1.00 76.19 384 GLY A C 1
ATOM 2982 O O . GLY A 1 384 ? -13.298 2.031 -17.073 1.00 76.19 384 GLY A O 1
ATOM 2983 N N . GLY A 1 385 ? -14.222 3.561 -15.716 1.00 75.94 385 GLY A N 1
ATOM 2984 C CA . GLY A 1 385 ? -15.058 2.612 -14.987 1.00 75.94 385 GLY A CA 1
ATOM 2985 C C . GLY A 1 385 ? -15.276 3.033 -13.543 1.00 75.94 385 GLY A C 1
ATOM 2986 O O . GLY A 1 385 ? -14.886 4.128 -13.133 1.00 75.94 385 GLY A O 1
ATOM 2987 N N . VAL A 1 386 ? -15.912 2.149 -12.778 1.00 79.00 386 VAL A N 1
ATOM 2988 C CA . VAL A 1 386 ? -16.067 2.321 -11.333 1.00 79.00 386 VAL A CA 1
ATOM 2989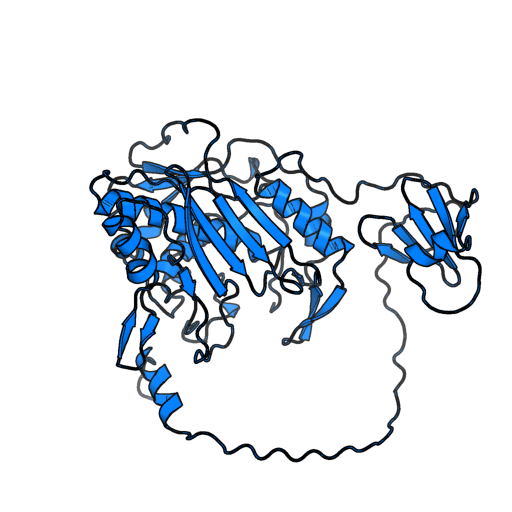 C C . VAL A 1 386 ? -14.695 2.172 -10.682 1.00 79.00 386 VAL A C 1
ATOM 2991 O O . VAL A 1 386 ? -13.993 1.196 -10.933 1.00 79.00 386 VAL A O 1
ATOM 2994 N N . ALA A 1 387 ? -14.301 3.148 -9.864 1.00 87.12 387 ALA A N 1
ATOM 2995 C CA . ALA A 1 387 ? -13.046 3.075 -9.131 1.00 87.12 387 ALA A CA 1
ATOM 2996 C C . ALA A 1 387 ? -13.101 1.913 -8.118 1.00 87.12 387 ALA A C 1
ATOM 2998 O O . ALA A 1 387 ? -14.064 1.838 -7.346 1.00 87.12 387 ALA A O 1
ATOM 2999 N N . PRO A 1 388 ? -12.088 1.029 -8.088 1.00 93.25 388 PRO A N 1
ATOM 3000 C CA . PRO A 1 388 ? -12.048 -0.076 -7.146 1.00 93.25 388 PRO A CA 1
ATOM 3001 C C . PRO A 1 388 ? -12.100 0.406 -5.703 1.00 93.25 388 PRO A C 1
ATOM 3003 O O . PRO A 1 388 ? -11.495 1.420 -5.343 1.00 93.25 388 PRO A O 1
ATOM 3006 N N . ARG A 1 389 ? -12.775 -0.366 -4.855 1.00 95.12 389 ARG A N 1
ATOM 3007 C CA . ARG A 1 389 ? -12.892 -0.079 -3.423 1.00 95.12 389 ARG A CA 1
ATOM 3008 C C . ARG A 1 389 ? -12.543 -1.286 -2.582 1.00 95.12 389 ARG A C 1
ATOM 3010 O O . ARG A 1 389 ? -12.805 -2.420 -2.979 1.00 95.12 389 ARG A O 1
ATOM 3017 N N . VAL A 1 390 ? -11.977 -1.034 -1.406 1.00 97.56 390 VAL A N 1
ATOM 3018 C CA . VAL A 1 390 ? -11.733 -2.076 -0.409 1.00 97.56 390 VAL A CA 1
ATOM 3019 C C . VAL A 1 390 ? -12.858 -2.095 0.617 1.00 97.56 390 VAL A C 1
ATOM 3021 O O . VAL A 1 390 ? -13.291 -1.062 1.135 1.00 97.56 390 VAL A O 1
ATOM 3024 N N . LEU A 1 391 ? -13.338 -3.301 0.881 1.00 98.06 391 LEU A N 1
ATOM 3025 C CA . LEU A 1 391 ? -14.398 -3.606 1.821 1.00 98.06 391 LEU A CA 1
ATOM 3026 C C . LEU A 1 391 ? -13.825 -4.378 3.003 1.00 98.06 391 LEU A C 1
ATOM 3028 O O . LEU A 1 391 ? -12.921 -5.198 2.828 1.00 98.06 391 LEU A O 1
ATOM 3032 N N . LEU A 1 392 ? -14.402 -4.169 4.179 1.00 98.31 392 LEU A N 1
ATOM 3033 C CA . LEU A 1 392 ? -14.094 -4.915 5.392 1.00 98.31 392 LEU A CA 1
ATOM 3034 C C . LEU A 1 392 ? -15.387 -5.445 6.004 1.00 98.31 392 LEU A C 1
ATOM 3036 O O . LEU A 1 392 ? -16.404 -4.757 5.995 1.00 98.31 392 LEU A O 1
ATOM 3040 N N . ARG A 1 393 ? -15.367 -6.661 6.545 1.00 98.06 393 ARG A N 1
ATOM 3041 C CA . ARG A 1 393 ? -16.497 -7.180 7.317 1.00 98.06 393 ARG A CA 1
ATOM 3042 C C . ARG A 1 393 ? -16.816 -6.269 8.503 1.00 98.06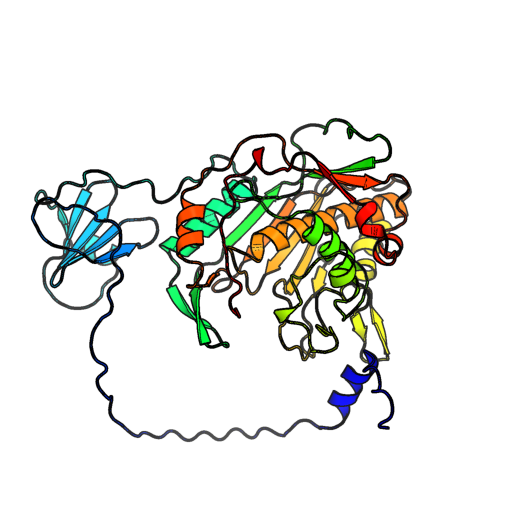 393 ARG A C 1
ATOM 3044 O O . ARG A 1 393 ? -15.918 -5.840 9.222 1.00 98.06 393 ARG A O 1
ATOM 3051 N N . ARG A 1 394 ? -18.101 -6.022 8.749 1.00 96.81 394 ARG A N 1
ATOM 3052 C CA . ARG A 1 394 ? -18.562 -5.148 9.842 1.00 96.81 394 ARG A CA 1
ATOM 3053 C C . ARG A 1 394 ? -18.199 -5.671 11.230 1.00 96.81 394 ARG A C 1
ATOM 3055 O O . ARG A 1 394 ? -17.986 -4.874 12.134 1.00 96.81 394 ARG A O 1
ATOM 3062 N N . ASP A 1 395 ? -18.110 -6.989 11.386 1.00 96.31 395 ASP A N 1
ATOM 3063 C CA . ASP A 1 395 ? -17.703 -7.655 12.626 1.00 96.31 395 ASP A CA 1
ATOM 3064 C C . ASP A 1 395 ? -16.179 -7.805 12.770 1.00 96.31 395 ASP A C 1
ATOM 3066 O O . ASP A 1 395 ? -15.712 -8.430 13.720 1.00 96.31 395 ASP A O 1
ATOM 3070 N N . ALA A 1 396 ? -15.387 -7.230 11.856 1.00 97.81 396 ALA A N 1
ATOM 3071 C CA . ALA A 1 396 ? -13.937 -7.261 11.964 1.00 97.81 396 ALA A CA 1
ATOM 3072 C C . ALA A 1 396 ? -13.461 -6.535 13.239 1.00 97.81 396 ALA A C 1
ATOM 3074 O O . ALA A 1 396 ? -13.909 -5.411 13.513 1.00 97.81 396 ALA A O 1
ATOM 3075 N N . PRO A 1 397 ? -12.507 -7.118 13.985 1.00 98.25 397 PRO A N 1
ATOM 3076 C CA . PRO A 1 397 ? -12.020 -6.541 15.232 1.00 98.25 397 PRO A CA 1
ATOM 3077 C C . PRO A 1 397 ? -11.153 -5.286 15.002 1.00 98.25 397 PRO A C 1
ATOM 3079 O O . PRO A 1 397 ? -11.094 -4.705 13.908 1.00 98.25 397 PRO A O 1
ATOM 3082 N N . GLY A 1 398 ? -10.488 -4.824 16.064 1.00 97.88 398 GLY A N 1
ATOM 3083 C CA . GLY A 1 398 ? -9.501 -3.748 15.971 1.00 97.88 398 GLY A CA 1
ATOM 3084 C C . GLY A 1 398 ? -8.305 -4.127 15.094 1.00 97.88 398 GLY A C 1
ATOM 3085 O O . GLY A 1 398 ? -8.008 -5.302 14.902 1.00 97.88 398 GLY A O 1
ATOM 3086 N N . LEU A 1 399 ? -7.593 -3.124 14.577 1.00 98.06 399 LEU A N 1
ATOM 3087 C CA . LEU A 1 399 ? -6.537 -3.281 13.566 1.00 98.06 399 LEU A CA 1
ATOM 3088 C C . LEU A 1 399 ? -5.513 -4.385 13.863 1.00 98.06 399 LEU A C 1
ATOM 3090 O O . LEU A 1 399 ? -5.226 -5.223 13.009 1.00 98.06 399 LEU A O 1
ATOM 3094 N N . PHE A 1 400 ? -4.943 -4.370 15.066 1.00 96.19 400 PHE A N 1
ATOM 3095 C CA . PHE A 1 400 ? -3.872 -5.298 15.429 1.00 96.19 400 PHE A CA 1
ATOM 3096 C C . PHE A 1 400 ? -4.390 -6.710 15.709 1.00 96.19 400 PHE A C 1
ATOM 3098 O O . PHE A 1 400 ? -3.692 -7.680 15.430 1.00 96.19 400 PHE A O 1
ATOM 3105 N N . GLU A 1 401 ? -5.622 -6.831 16.203 1.00 97.56 401 GLU A N 1
ATOM 3106 C CA . GLU A 1 401 ? -6.285 -8.124 16.374 1.00 97.56 401 GLU A CA 1
ATOM 3107 C C . GLU A 1 401 ? -6.642 -8.723 15.012 1.00 97.56 401 GLU A C 1
ATOM 3109 O O . GLU A 1 401 ? -6.307 -9.873 14.747 1.00 97.56 401 GLU A O 1
ATOM 3114 N N . LEU A 1 402 ? -7.198 -7.911 14.106 1.00 97.88 402 LEU A N 1
ATOM 3115 C CA . LEU A 1 402 ? -7.477 -8.302 12.726 1.00 97.88 402 LEU A CA 1
ATOM 3116 C C . LEU A 1 402 ? -6.216 -8.859 12.055 1.00 97.88 402 LEU A C 1
ATOM 3118 O O . LEU A 1 402 ? -6.258 -9.951 11.506 1.00 97.88 402 LEU A O 1
ATOM 3122 N N . ALA A 1 403 ? -5.082 -8.159 12.136 1.00 96.25 403 ALA A N 1
ATOM 3123 C CA . ALA A 1 403 ? -3.831 -8.614 11.521 1.00 96.25 403 ALA A CA 1
ATOM 3124 C C . ALA A 1 403 ? -3.271 -9.919 12.129 1.00 96.25 403 ALA A C 1
ATOM 3126 O O . ALA A 1 403 ? -2.561 -10.666 11.449 1.00 96.25 403 ALA A O 1
ATOM 3127 N N . ALA A 1 404 ? -3.578 -10.208 13.398 1.00 95.88 404 ALA A N 1
ATOM 3128 C CA . ALA A 1 404 ? -3.122 -11.409 14.098 1.00 95.88 404 ALA A CA 1
ATOM 3129 C C . ALA A 1 404 ? -3.937 -12.669 13.747 1.00 95.88 404 ALA A C 1
ATOM 3131 O O . ALA A 1 404 ? -3.418 -13.787 13.850 1.00 95.88 404 ALA A O 1
ATOM 3132 N N . LEU A 1 405 ? -5.177 -12.515 13.274 1.00 97.00 405 LEU A N 1
ATOM 3133 C CA . LEU A 1 405 ? -6.018 -13.633 12.843 1.00 97.00 405 LEU A CA 1
ATOM 3134 C C . LEU A 1 405 ? -5.480 -14.265 11.554 1.00 97.00 405 LEU A C 1
ATOM 3136 O O . LEU A 1 405 ? -5.168 -13.567 10.588 1.00 97.00 405 LEU A O 1
ATOM 3140 N N . ASP A 1 406 ? -5.370 -15.594 11.527 1.00 96.00 406 ASP A N 1
ATOM 3141 C CA . ASP A 1 406 ? -4.944 -16.323 10.325 1.00 96.00 406 ASP A CA 1
ATOM 3142 C C . ASP A 1 406 ? -6.014 -16.277 9.218 1.00 96.00 406 ASP A C 1
ATOM 3144 O O . ASP A 1 406 ? -5.680 -16.297 8.045 1.00 96.00 406 ASP A O 1
ATOM 3148 N N . ASP A 1 407 ? -7.303 -16.170 9.534 1.00 95.81 407 ASP A N 1
ATOM 3149 C CA . ASP A 1 407 ? -8.386 -16.093 8.541 1.00 95.81 407 ASP A CA 1
ATOM 3150 C C . ASP A 1 407 ? -8.751 -14.655 8.126 1.00 95.81 407 ASP A C 1
ATOM 3152 O O . ASP A 1 407 ? -9.623 -14.456 7.275 1.00 95.81 407 ASP A O 1
ATOM 3156 N N . SER A 1 408 ? -8.033 -13.648 8.638 1.00 96.81 408 SER A N 1
ATOM 3157 C CA . SER A 1 408 ? -8.265 -12.226 8.341 1.00 96.81 408 SER A CA 1
ATOM 3158 C C . SER A 1 408 ? -8.324 -11.850 6.856 1.00 96.81 408 SER A C 1
ATOM 3160 O O . SER A 1 408 ? -9.120 -10.966 6.523 1.00 96.81 408 SER A O 1
ATOM 3162 N N . PRO A 1 409 ? -7.621 -12.514 5.908 1.00 97.19 409 PRO A N 1
ATOM 3163 C CA . PRO A 1 409 ? -7.797 -12.206 4.490 1.00 97.19 409 PRO A CA 1
ATOM 3164 C C . PRO A 1 409 ? -9.215 -12.461 3.963 1.00 97.19 409 PRO A C 1
ATOM 3166 O O . PRO A 1 409 ? -9.577 -11.909 2.930 1.00 97.19 409 PRO A O 1
ATOM 3169 N N . ALA A 1 410 ? -10.024 -13.293 4.631 1.00 96.75 410 ALA A N 1
ATOM 3170 C CA . ALA A 1 410 ? -11.427 -13.508 4.271 1.00 96.75 410 ALA A CA 1
ATOM 3171 C C . ALA A 1 410 ? -12.347 -12.361 4.729 1.00 96.75 410 ALA A C 1
ATOM 3173 O O . ALA A 1 410 ? -13.481 -12.258 4.254 1.00 96.75 410 ALA A O 1
ATOM 3174 N N . MET A 1 411 ? -11.870 -11.501 5.636 1.00 98.06 411 MET A N 1
ATOM 3175 C CA . MET A 1 411 ? -12.608 -10.338 6.129 1.00 98.06 411 MET A CA 1
ATOM 3176 C C . MET A 1 411 ? -12.474 -9.115 5.220 1.00 98.06 411 MET A C 1
ATOM 3178 O O . MET A 1 411 ? -13.253 -8.179 5.366 1.00 98.06 411 MET A O 1
ATOM 3182 N N . LEU A 1 412 ? -11.521 -9.121 4.285 1.00 97.94 412 LEU A N 1
ATOM 3183 C CA . LEU A 1 412 ? -11.296 -8.050 3.317 1.00 97.94 412 LEU A CA 1
ATOM 3184 C C . LEU A 1 412 ? -11.703 -8.497 1.911 1.00 97.94 412 LEU A C 1
ATOM 3186 O O . LEU A 1 412 ? -11.462 -9.637 1.510 1.00 97.94 412 LEU A O 1
ATOM 3190 N N . ARG A 1 413 ? -12.287 -7.584 1.135 1.00 96.19 413 ARG A N 1
ATOM 3191 C CA . ARG A 1 413 ? -12.624 -7.804 -0.280 1.00 96.19 413 ARG A CA 1
ATOM 3192 C C . ARG A 1 413 ? -12.324 -6.561 -1.106 1.00 96.19 413 ARG A C 1
ATOM 3194 O O . ARG A 1 413 ? -12.261 -5.459 -0.571 1.00 96.19 413 ARG A O 1
ATOM 3201 N N . VAL A 1 414 ? -12.157 -6.751 -2.410 1.00 96.00 414 VAL A N 1
ATOM 3202 C CA . VAL A 1 414 ? -12.163 -5.657 -3.385 1.00 96.00 414 VAL A CA 1
ATOM 3203 C C . VAL A 1 414 ? -13.402 -5.793 -4.244 1.00 96.00 414 VAL A C 1
ATOM 3205 O O . VAL A 1 414 ? -13.721 -6.894 -4.688 1.00 96.00 414 VAL A O 1
ATOM 3208 N N . GLU A 1 415 ? -14.073 -4.675 -4.472 1.00 94.12 415 GLU A 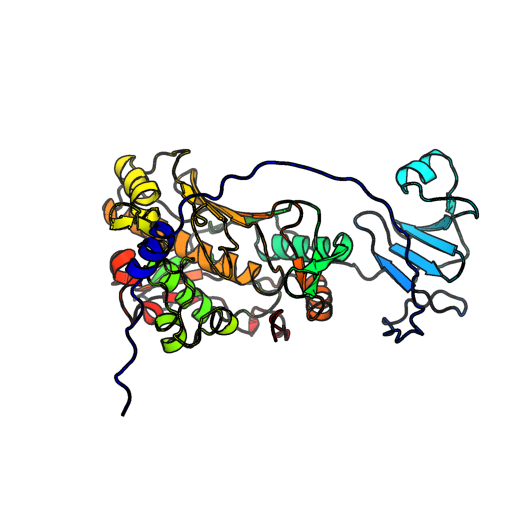N 1
ATOM 3209 C CA . GLU A 1 415 ? -15.217 -4.569 -5.371 1.00 94.12 415 GLU A CA 1
ATOM 3210 C C . GLU A 1 415 ? -14.875 -3.612 -6.521 1.00 94.12 415 GLU A C 1
ATOM 3212 O O . GLU A 1 415 ? -14.081 -2.683 -6.341 1.00 94.12 415 GLU A O 1
ATOM 3217 N N . GLY A 1 416 ? -15.456 -3.844 -7.701 1.00 91.12 416 GLY A N 1
ATOM 3218 C CA . GLY A 1 416 ? -15.222 -3.020 -8.890 1.00 91.12 416 GLY A CA 1
ATOM 3219 C C . GLY A 1 416 ? -13.880 -3.268 -9.587 1.00 91.12 416 GLY A C 1
ATOM 3220 O O . GLY A 1 416 ? -13.389 -2.376 -10.271 1.00 91.12 416 GLY A O 1
ATOM 3221 N N . TYR A 1 417 ? -13.264 -4.445 -9.406 1.00 92.75 417 TYR A N 1
ATOM 3222 C CA . TYR A 1 417 ? -12.000 -4.794 -10.062 1.00 92.75 417 TYR A CA 1
ATOM 3223 C C . TYR A 1 417 ? -11.945 -6.260 -10.510 1.00 92.75 417 TYR A C 1
ATOM 3225 O O . TYR A 1 417 ? -11.857 -7.172 -9.686 1.00 92.75 417 TYR A O 1
ATOM 3233 N N . ASP A 1 418 ? -11.957 -6.476 -11.822 1.00 88.94 418 ASP A N 1
ATOM 3234 C CA . ASP A 1 418 ? -11.885 -7.784 -12.474 1.00 88.94 418 ASP A CA 1
ATOM 3235 C C . ASP A 1 418 ? -11.082 -7.715 -13.792 1.00 88.94 418 ASP A C 1
ATOM 3237 O O . ASP A 1 418 ? -10.555 -6.669 -14.173 1.00 88.94 418 ASP A O 1
ATOM 3241 N N . ASP A 1 419 ? -10.940 -8.836 -14.507 1.00 85.19 419 ASP A N 1
ATOM 3242 C CA . ASP A 1 419 ? -10.188 -8.857 -15.773 1.00 85.19 419 ASP A CA 1
ATOM 3243 C C . ASP A 1 419 ? -10.845 -7.981 -16.875 1.00 85.19 419 ASP A C 1
ATOM 3245 O O . ASP A 1 419 ? -10.172 -7.610 -17.838 1.00 85.19 419 ASP A O 1
ATOM 3249 N N . SER A 1 420 ? -12.129 -7.606 -16.756 1.00 88.12 420 SER A N 1
ATOM 3250 C CA . SER A 1 420 ? -12.843 -6.786 -17.749 1.00 88.12 420 SER A CA 1
ATOM 3251 C C . SER A 1 420 ? -12.532 -5.288 -17.625 1.00 88.12 420 SER A C 1
ATOM 3253 O O . SER A 1 420 ? -12.444 -4.585 -18.643 1.00 88.12 420 SER A O 1
ATOM 3255 N N . CYS A 1 421 ? -12.274 -4.801 -16.404 1.00 87.25 421 CYS A N 1
ATOM 3256 C CA . CYS A 1 421 ? -11.943 -3.395 -16.154 1.00 87.25 421 CYS A CA 1
ATOM 3257 C C . CYS A 1 421 ? -10.494 -3.030 -16.515 1.00 87.25 421 CYS A C 1
ATOM 3259 O O . CYS A 1 421 ? -10.141 -1.852 -16.556 1.00 87.25 421 CYS A O 1
ATOM 3261 N N . CYS A 1 422 ? -9.648 -4.018 -16.818 1.00 90.75 422 CYS A N 1
ATOM 3262 C CA . CYS A 1 422 ? -8.229 -3.833 -17.115 1.00 90.75 422 CYS A CA 1
ATOM 3263 C C . CYS A 1 422 ? -7.891 -4.149 -18.571 1.00 90.75 422 CYS A C 1
ATOM 3265 O O . CYS A 1 422 ? -8.604 -4.860 -19.280 1.00 90.75 422 CYS A O 1
ATOM 3267 N N . HIS A 1 423 ? -6.772 -3.618 -19.052 1.00 90.69 423 HIS A N 1
ATOM 3268 C CA . HIS A 1 423 ? -6.135 -4.152 -20.254 1.00 90.69 423 HIS A CA 1
ATOM 3269 C C . HIS A 1 423 ? -5.617 -5.581 -20.014 1.00 90.69 423 HIS A C 1
ATOM 3271 O O . HIS A 1 423 ? -5.349 -5.939 -18.861 1.00 90.69 423 HIS A O 1
ATOM 3277 N N . PRO A 1 424 ? -5.427 -6.384 -21.083 1.00 87.38 424 PRO A N 1
ATOM 3278 C CA . PRO A 1 424 ? -4.957 -7.763 -20.974 1.00 87.38 424 PRO A CA 1
ATOM 3279 C C . PRO A 1 424 ? -3.695 -7.905 -20.122 1.00 87.38 424 PRO A C 1
ATOM 3281 O O . PRO A 1 424 ? -2.865 -6.996 -20.049 1.00 87.38 424 PRO A O 1
ATOM 3284 N N . ARG A 1 425 ? -3.523 -9.059 -19.482 1.00 88.94 425 ARG A N 1
ATOM 3285 C CA . ARG A 1 425 ? -2.340 -9.335 -18.658 1.00 88.94 425 ARG A CA 1
ATOM 3286 C C . ARG A 1 425 ? -1.054 -9.177 -19.474 1.00 88.94 425 ARG A C 1
ATOM 3288 O O . ARG A 1 425 ? -1.013 -9.546 -20.642 1.00 88.94 425 ARG A O 1
ATOM 3295 N N . ILE A 1 426 ? -0.022 -8.639 -18.832 1.00 87.56 426 ILE A N 1
ATOM 3296 C CA . ILE A 1 426 ? 1.342 -8.573 -19.365 1.00 87.56 426 ILE A CA 1
ATOM 3297 C C . ILE A 1 426 ? 2.200 -9.492 -18.507 1.00 87.56 426 ILE A C 1
ATOM 3299 O O . ILE A 1 426 ? 2.087 -9.474 -17.278 1.00 87.56 426 ILE A O 1
ATOM 3303 N N . VAL A 1 427 ? 3.036 -10.296 -19.157 1.00 84.62 427 VAL A N 1
ATOM 3304 C CA . VAL A 1 427 ? 4.034 -11.118 -18.475 1.00 84.62 427 VAL A CA 1
ATOM 3305 C C . VAL A 1 427 ? 5.193 -10.218 -18.066 1.00 84.62 427 VAL A C 1
ATOM 3307 O O . VAL A 1 427 ? 5.734 -9.481 -18.883 1.00 84.62 427 VAL A O 1
ATOM 3310 N N . VAL A 1 428 ? 5.547 -10.263 -16.787 1.00 86.19 428 VAL A N 1
ATOM 3311 C CA . VAL A 1 428 ? 6.620 -9.457 -16.208 1.00 86.19 428 VAL A CA 1
ATOM 3312 C C . VAL A 1 428 ? 7.446 -10.373 -15.313 1.00 86.19 428 VAL A C 1
ATOM 3314 O O . VAL A 1 428 ? 6.881 -11.084 -14.481 1.00 86.19 428 VAL A O 1
ATOM 3317 N N . ALA A 1 429 ? 8.763 -10.367 -15.490 1.00 83.19 429 ALA A N 1
ATOM 3318 C CA . ALA A 1 429 ? 9.697 -11.188 -14.731 1.00 83.19 429 ALA A CA 1
ATOM 3319 C C . ALA A 1 429 ? 10.238 -10.431 -13.512 1.00 83.19 429 ALA A C 1
ATOM 3321 O O . ALA A 1 429 ? 10.429 -9.211 -13.551 1.00 83.19 429 ALA A O 1
ATOM 3322 N N . GLN A 1 430 ? 10.515 -11.145 -12.419 1.00 78.44 430 GLN A N 1
ATOM 3323 C CA . GLN A 1 430 ? 11.281 -10.560 -11.323 1.00 78.44 430 GLN A CA 1
ATOM 3324 C C . GLN A 1 430 ? 12.752 -10.452 -11.738 1.00 78.44 430 GLN A C 1
ATOM 3326 O O . GLN A 1 430 ? 13.278 -11.286 -12.462 1.00 78.44 430 GLN A O 1
ATOM 3331 N N . ALA A 1 431 ? 13.461 -9.442 -11.238 1.00 68.88 431 ALA A N 1
ATOM 3332 C CA . ALA A 1 431 ? 14.862 -9.213 -11.605 1.00 68.88 431 ALA A CA 1
ATOM 3333 C C . ALA A 1 431 ? 15.816 -10.388 -11.317 1.00 68.88 431 ALA A C 1
ATOM 3335 O O . ALA A 1 431 ? 16.913 -10.430 -11.862 1.00 68.88 431 ALA A O 1
ATOM 3336 N N . ASN A 1 432 ? 15.428 -11.290 -10.415 1.00 61.56 432 ASN A N 1
ATOM 3337 C CA . ASN A 1 432 ? 16.247 -12.400 -9.940 1.00 61.56 432 ASN A CA 1
ATOM 3338 C C . ASN A 1 432 ? 15.917 -13.748 -10.622 1.00 61.56 432 ASN A C 1
ATOM 3340 O O . ASN A 1 432 ? 16.485 -14.757 -10.206 1.00 61.56 432 ASN A O 1
ATOM 3344 N N . GLY A 1 433 ? 15.023 -13.772 -11.618 1.00 44.88 433 GLY A N 1
ATOM 3345 C CA . GLY A 1 433 ? 14.505 -14.992 -12.250 1.00 44.88 433 GLY A CA 1
ATOM 3346 C C . GLY A 1 433 ? 12.999 -14.920 -12.400 1.00 44.88 433 GLY A C 1
ATOM 3347 O O . GLY A 1 433 ? 12.314 -15.330 -11.438 1.00 44.88 433 GLY A O 1
#

Sequence (433 aa):
MDPPGKRTRVDDYYSASKKNGPPKATFSTPLRGGDDEEPESTQEDCHRLPSLSIGRGEDCDVQLSGDEGLVLRARNKSVFVRRGEVWEELPAGEETRIEEQQRWGLLRKSNRYRVRSVPPLCKVGSGSGSFDAGYSRLLCRVLAEGELQRNRKGVNRTLSKAAFTLDIDLEPPSPLAPPEDPAFETLGLVPLTTLRFLAAKPGLVEALWYLRGEATIDFLRRHKCRFWDAQASVDGVVGLNYGLLTRWPQAEGGRLNPLEKDVITPLCKRRGEPSRNLIVSLVHPSQATVQPACTSSAQFSVRGGSLDLALQQRSSDVILGLPHDAYVWSVILHLVAREVRRRTDGEVALSAGRLSIHLPAGSAHAYAVNEDALRELSRRAPKGGVAPRVLLRRDAPGLFELAALDDSPAMLRVEGYDDSCCHPRIVVAQANG

Secondary structure (DSSP, 8-state):
-PPPP----TTHHHHGGGSSPPP-------------PPP--------PPPP---SSS---EEEEETTTEEEEEETTEEEEEETTEEEEEPS--S---HHHHHHTT-EEE-SS--------S----S-TT-HHHHHHHHHHHHHHHEEEEE-TTS-EEEEE-S-EEEEEE-S-SSPPPPPSSTTEEEEEE----SSS---HHHHHHHHHHHHHT-SBSHHHHHTT--TTTTTS-TTSB--SSGGGTTSEE-TTSSEE-HIIIIIIHHHHHTTT---TT-EEES--TT---SS--SEEEEEEEEETTEEEEEEEES-EETTTHHHHHHHHHHHHHHHHHHHHHHHTTTSS--EEEEEEEEE-TTTEEEEGGGHHHHHHHHHPPPPPSPPPEEEEETT---HHHHHH-TTGGGTEEEES-STTTSPPP-----TT-

Foldseek 3Di:
DDDDDDDDDLVVLLVVVPPDDDDDDDDDDDDDDDDDDDDDDDDDDDDDDPDPDWPDDFGWDWAAAPDAFTWTDDPQWTWTAGPQWIKTADDDDDDDDPVVCVVVVRIDTDPRTGRPDDDPLFDQDPDDAAQLNLLLVLLSQLRRQFDWDADPVRFIWTWFQAKGKRKHWFDDPDDDDADPDNLKDFLTFFRAFQLAADDLLLLLQVLLLLLQQDQFCPLSVVSVNCPCVVCADPRRGQRLASSRCQFPADSVGGGHNLQVVFALVCCLVVLNAWDQRSKDAGDDPPDDGPDGYQFGMWTWTGDPQEIEIETEGAADASQPRVSSVRRSVQVNQSLSQVLSCVVNVNSRRYGHTMYMYIQHRRHYIHTPQCSVVSSSSRHDHTFDFDGKTKMFRPPQDRSSVLSNDSCSSVRMDIPGHDRVNHDYHDDDDDSVD

Organism: Emiliania huxleyi (strain CCMP1516) (NCBI:txid280463)

Radius of gyration: 25.95 Å; chains: 1; bounding box: 74×69×75 Å

pLDDT: mean 75.17, std 25.39, range [21.41, 98.69]

InterPro domains:
  IPR000398 Thymidylate synthase [PR00108] (190-211)
  IPR000398 Thymidylate synthase [PR00108] (289-304)
  IPR000398 Thymidylate synthase [PR00108] (307-333)
  IPR023451 Thymidylate synthase/dCMP hydroxymethylase domain [PF00303] (135-418)
  IPR036926 Thymidylate synthase/dCMP hydroxymethylase superfamily [G3DSA:3.30.572.10] (133-431)
  IPR036926 Thymidylate synthase/dCMP hydroxymethylase superfamily [SSF55831] (131-404)
  IPR045097 Thymidylate synthase/dCMP hydroxymethylase [PTHR11548] (275-396)